Protein 6EDH (pdb70)

Structure (mmCIF, N/CA/C/O backbone):
data_6EDH
#
_entry.id   6EDH
#
_cell.length_a   118.410
_cell.length_b   54.199
_cell.length_c   87.385
_cell.angle_alpha   90.000
_cell.angle_beta   90.000
_cell.angle_gamma   90.000
#
_symmetry.space_group_name_H-M   'P 21 21 2'
#
loop_
_entity.id
_entity.type
_entity.pdbx_description
1 polymer 'Alpha-ketoglutarate-dependent taurine dioxygenase'
2 non-polymer 'ACETATE ION'
3 non-polymer oxovanadium(2+)
4 non-polymer 'SUCCINIC ACID'
5 non-polymer '2-AMINOETHANESULFONIC ACID'
6 non-polymer 'PENTAETHYLENE GLYCOL'
7 non-polymer DI(HYDROXYETHYL)ETHER
8 non-polymer 'TETRAETHYLENE GLYCOL'
9 water water
#
loop_
_atom_site.group_PDB
_atom_site.id
_atom_site.type_symbol
_atom_site.label_atom_id
_atom_site.label_alt_id
_atom_site.label_comp_id
_atom_site.label_asym_id
_atom_site.label_entity_id
_atom_site.label_seq_id
_atom_site.pdbx_PDB_ins_code
_atom_site.Cartn_x
_atom_site.Cartn_y
_atom_site.Cartn_z
_atom_site.occupancy
_atom_site.B_iso_or_equiv
_atom_site.auth_seq_id
_atom_site.auth_comp_id
_atom_site.auth_asym_id
_atom_site.auth_atom_id
_atom_site.pdbx_PDB_model_num
ATOM 1 N N . GLU A 1 3 ? -9.57200 21.19100 8.95900 1.000 63.90343 3 GLU A N 1
ATOM 2 C CA . GLU A 1 3 ? -8.51100 20.19200 8.93900 1.000 54.81670 3 GLU A CA 1
ATOM 3 C C . GLU A 1 3 ? -7.85000 20.13400 7.56700 1.000 60.86379 3 GLU A C 1
ATOM 4 O O . GLU A 1 3 ? -8.53000 20.05200 6.54400 1.000 61.46810 3 GLU A O 1
ATOM 6 N N . ARG A 1 4 ? -6.52100 20.18000 7.55200 1.000 60.46900 4 ARG A N 1
ATOM 7 C CA . ARG A 1 4 ? -5.77300 20.06100 6.31000 1.000 53.71063 4 ARG A CA 1
ATOM 8 C C . ARG A 1 4 ? -5.76000 18.60500 5.86200 1.000 55.86266 4 ARG A C 1
ATOM 9 O O . ARG A 1 4 ? -5.52300 17.69900 6.66600 1.000 51.55525 4 ARG A O 1
ATOM 11 N N . LEU A 1 5 ? -6.03100 18.38300 4.58000 1.000 47.00428 5 LEU A N 1
ATOM 12 C CA . LEU A 1 5 ? -6.00200 17.04000 4.02700 1.000 42.25241 5 LEU A CA 1
ATOM 13 C C . LEU A 1 5 ? -4.57000 16.58500 3.78900 1.000 37.20178 5 LEU A C 1
ATOM 14 O O . LEU A 1 5 ? -3.69800 17.38000 3.43000 1.000 44.27983 5 LEU A O 1
ATOM 19 N N . SER A 1 6 ? -4.33500 15.29500 4.00400 1.000 34.23688 6 SER A N 1
ATOM 20 C CA . SER A 1 6 ? -3.07900 14.65700 3.63600 1.000 34.37510 6 SER A CA 1
ATOM 21 C C . SER A 1 6 ? -3.19200 14.16800 2.19700 1.000 39.72929 6 SER A C 1
ATOM 22 O O . SER A 1 6 ? -4.02700 13.30800 1.89700 1.000 35.98498 6 SER A O 1
ATOM 25 N N . ILE A 1 7 ? -2.36600 14.71800 1.31300 1.000 37.44320 7 ILE A N 1
ATOM 26 C CA . ILE A 1 7 ? -2.41800 14.41400 -0.11400 1.000 36.36869 7 ILE A CA 1
ATOM 27 C C . ILE A 1 7 ? -1.05300 13.88600 -0.52600 1.000 36.89723 7 ILE A C 1
ATOM 28 O O . ILE A 1 7 ? -0.05200 14.60800 -0.44300 1.000 38.13388 7 ILE A O 1
ATOM 33 N N . THR A 1 8 ? -1.01500 12.62900 -0.96400 1.000 31.93952 8 THR A N 1
ATOM 34 C CA . THR A 1 8 ? 0.22100 11.99600 -1.41100 1.000 31.55057 8 THR A CA 1
ATOM 35 C C . THR A 1 8 ? 0.14900 11.74700 -2.91200 1.000 31.09708 8 THR A C 1
ATOM 36 O O . THR A 1 8 ? -0.61400 10.87100 -3.35200 1.000 29.55531 8 THR A O 1
ATOM 40 N N . PRO A 1 9 ? 0.89600 12.48100 -3.73400 1.000 32.63244 9 PRO A N 1
ATOM 41 C CA . PRO A 1 9 ? 0.92900 12.16800 -5.16600 1.000 26.49815 9 PRO A CA 1
ATOM 42 C C . PRO A 1 9 ? 1.44000 10.75500 -5.40400 1.000 31.35321 9 PRO A C 1
ATOM 43 O O . PRO A 1 9 ? 2.32400 10.26800 -4.69700 1.000 29.46695 9 PRO A O 1
ATOM 47 N N . LEU A 1 10 ? 0.87300 10.09400 -6.41300 1.000 24.64522 10 LEU A N 1
ATOM 48 C CA . LEU A 1 10 ? 1.29500 8.74800 -6.78600 1.000 24.72714 10 LEU A CA 1
ATOM 49 C C . LEU A 1 10 ? 2.23500 8.75000 -7.98500 1.000 27.31291 10 LEU A C 1
ATOM 50 O O . LEU A 1 10 ? 2.70600 7.68300 -8.39500 1.000 27.92473 10 LEU A O 1
ATOM 55 N N . GLY A 1 11 ? 2.51500 9.92200 -8.54400 1.000 27.87292 11 GLY A N 1
ATOM 56 C CA . GLY A 1 11 ? 3.45500 10.08800 -9.62300 1.000 26.34830 11 GLY A CA 1
ATOM 57 C C . GLY A 1 11 ? 3.55600 11.55900 -9.96700 1.000 28.08619 11 GLY A C 1
ATOM 58 O O . GLY A 1 11 ? 2.80200 12.38500 -9.44500 1.000 27.63893 11 GLY A O 1
ATOM 59 N N . PRO A 1 12 ? 4.48200 11.92000 -10.85900 1.000 26.77906 12 PRO A N 1
ATOM 60 C CA . PRO A 1 12 ? 4.66900 13.34200 -11.18100 1.000 24.54268 12 PRO A CA 1
ATOM 61 C C . PRO A 1 12 ? 3.59100 13.94200 -12.06400 1.000 28.28354 12 PRO A C 1
ATOM 62 O O . PRO A 1 12 ? 3.49300 15.17600 -12.12400 1.000 29.50424 12 PRO A O 1
ATOM 66 N N . TYR A 1 13 ? 2.78300 13.13200 -12.74700 1.000 26.12079 13 TYR A N 1
ATOM 67 C CA . TYR A 1 13 ? 1.82000 13.64900 -13.70900 1.000 24.87269 13 TYR A CA 1
ATOM 68 C C . TYR A 1 13 ? 0.36800 13.37000 -13.35600 1.000 25.42958 13 TYR A C 1
ATOM 69 O O . TYR A 1 13 ? -0.49400 14.17300 -13.71800 1.000 31.47709 13 TYR A O 1
ATOM 78 N N . ILE A 1 14 ? 0.06100 12.26800 -12.67700 1.000 24.20937 14 ILE A N 1
ATOM 79 C CA . ILE A 1 14 ? -1.33700 11.91000 -12.44700 1.000 22.32481 14 ILE A CA 1
ATOM 80 C C . ILE A 1 14 ? -1.43500 11.03800 -11.20400 1.000 26.16538 14 ILE A C 1
ATOM 81 O O . ILE A 1 14 ? -0.59000 10.17200 -10.96100 1.000 24.29875 14 ILE A O 1
ATOM 86 N N . GLY A 1 15 ? -2.48200 11.27900 -10.41600 1.000 25.11800 15 GLY A N 1
ATOM 87 C CA . GLY A 1 15 ? -2.83600 10.40200 -9.31700 1.000 24.94993 15 GLY A CA 1
ATOM 88 C C . GLY A 1 15 ? -2.39700 10.88100 -7.95000 1.000 28.98684 15 GLY A C 1
ATOM 89 O O . GLY A 1 15 ? -1.27700 11.37000 -7.78000 1.000 26.58924 15 GLY A O 1
ATOM 90 N N . ALA A 1 16 ? -3.27900 10.74200 -6.96400 1.000 25.66666 16 ALA A N 1
ATOM 91 C CA . ALA A 1 16 ? -2.94100 11.06100 -5.58500 1.000 25.59637 16 ALA A CA 1
ATOM 92 C C . ALA A 1 16 ? -3.84100 10.26400 -4.65600 1.000 30.92868 16 ALA A C 1
ATOM 93 O O . ALA A 1 16 ? -4.98800 9.95300 -4.99100 1.000 26.15685 16 ALA A O 1
ATOM 95 N N . GLN A 1 17 ? -3.30100 9.92300 -3.49200 1.000 27.24725 17 GLN A N 1
ATOM 96 C CA . GLN A 1 17 ? -4.05400 9.27800 -2.43000 1.000 29.18148 17 GLN A CA 1
ATOM 97 C C . GLN A 1 17 ? -4.28000 10.29000 -1.31600 1.000 32.58785 17 GLN A C 1
ATOM 98 O O . GLN A 1 17 ? -3.35800 11.02000 -0.93900 1.000 28.29941 17 GLN A O 1
ATOM 104 N N . ILE A 1 18 ? -5.50800 10.34600 -0.80800 1.000 28.85317 18 ILE A N 1
ATOM 105 C CA . ILE A 1 18 ? -5.92300 11.38400 0.12800 1.000 33.87611 18 ILE A CA 1
ATOM 106 C C . ILE A 1 18 ? -6.46200 10.73200 1.39300 1.000 34.22344 18 ILE A C 1
ATOM 107 O O . ILE A 1 18 ? -7.17500 9.72500 1.33200 1.000 36.37784 18 ILE A O 1
ATOM 112 N N . SER A 1 19 ? -6.11900 11.31300 2.54000 1.000 35.51079 19 SER A N 1
ATOM 113 C CA . SER A 1 19 ? -6.70200 10.92100 3.81200 1.000 36.24674 19 SER A CA 1
ATOM 114 C C . SER A 1 19 ? -7.01800 12.17600 4.61000 1.000 39.11931 19 SER A C 1
ATOM 115 O O . SER A 1 19 ? -6.61700 13.28800 4.25300 1.000 36.78800 19 SER A O 1
ATOM 118 N N . GLY A 1 20 ? -7.75500 11.99000 5.70100 1.000 43.65676 20 GLY A N 1
ATOM 119 C CA . GLY A 1 20 ? -8.11800 13.08900 6.56700 1.000 46.13215 20 GLY A CA 1
ATOM 120 C C . GLY A 1 20 ? -9.45200 13.72800 6.26400 1.000 50.61961 20 GLY A C 1
ATOM 121 O O . GLY A 1 20 ? -9.76200 14.77800 6.84000 1.000 54.49471 20 GLY A O 1
ATOM 122 N N . ALA A 1 21 ? -10.24800 13.13800 5.37400 1.000 49.99439 21 ALA A N 1
ATOM 123 C CA . ALA A 1 21 ? -11.58300 13.62900 5.05900 1.000 46.68266 21 ALA A CA 1
ATOM 124 C C . ALA A 1 21 ? -12.56600 12.48300 5.22600 1.000 48.36009 21 ALA A C 1
ATOM 125 O O . ALA A 1 21 ? -12.41300 11.43600 4.58900 1.000 46.54362 21 ALA A O 1
ATOM 127 N N . ASP A 1 22 ? -13.56500 12.67700 6.08400 1.000 49.09889 22 ASP A N 1
ATOM 128 C CA . ASP A 1 22 ? -14.62900 11.69700 6.27200 1.000 49.78682 22 ASP A CA 1
ATOM 129 C C . ASP A 1 22 ? -15.70500 11.96100 5.22600 1.000 48.59675 22 ASP A C 1
ATOM 130 O O . ASP A 1 22 ? -16.41400 12.97000 5.29500 1.000 46.76432 22 ASP A O 1
ATOM 135 N N . LEU A 1 23 ? -15.82600 11.05600 4.25800 1.000 45.19470 23 LEU A N 1
ATOM 136 C CA . LEU A 1 23 ? -16.74200 11.26200 3.14500 1.000 44.96154 23 LEU A CA 1
ATOM 137 C C . LEU A 1 23 ? -18.17000 10.84000 3.45700 1.000 46.66468 23 LEU A C 1
ATOM 138 O O . LEU A 1 23 ? -19.07100 11.14600 2.66700 1.000 43.85833 23 LEU A O 1
ATOM 143 N N . THR A 1 24 ? -18.40300 10.15700 4.57800 1.000 44.36032 24 THR A N 1
ATOM 144 C CA . THR A 1 24 ? -19.76700 9.83100 4.97900 1.000 52.10092 24 THR A CA 1
ATOM 145 C C . THR A 1 24 ? -20.48300 11.05200 5.54000 1.000 56.06576 24 THR A C 1
ATOM 146 O O . THR A 1 24 ? -21.68700 11.22600 5.32100 1.000 60.25729 24 THR A O 1
ATOM 150 N N . ARG A 1 25 ? -19.76500 11.89500 6.26600 1.000 54.25672 25 ARG A N 1
ATOM 151 C CA . ARG A 1 25 ? -20.32200 13.08900 6.87200 1.000 57.27876 25 ARG A CA 1
ATOM 152 C C . ARG A 1 25 ? -19.96900 14.31600 6.04600 1.000 56.63735 25 ARG A C 1
ATOM 153 O O . ARG A 1 25 ? -19.05900 14.27700 5.21200 1.000 54.17405 25 ARG A O 1
ATOM 156 N N . PRO A 1 26 ? -20.67100 15.43100 6.24800 1.000 57.56193 26 PRO A N 1
ATOM 157 C CA . PRO A 1 26 ? -20.39700 16.62200 5.43600 1.000 52.39585 26 PRO A CA 1
ATOM 158 C C . PRO A 1 26 ? -18.97000 17.11500 5.61800 1.000 56.17348 26 PRO A C 1
ATOM 159 O O . PRO A 1 26 ? -18.37600 17.00100 6.69300 1.000 48.15787 26 PRO A O 1
ATOM 163 N N . LEU A 1 27 ? -18.41900 17.66200 4.53900 1.000 51.76073 27 LEU A N 1
ATOM 164 C CA . LEU A 1 27 ? -17.08300 18.23700 4.54000 1.000 49.18518 27 LEU A CA 1
ATOM 165 C C . LEU A 1 27 ? -17.16300 19.73700 4.78300 1.000 47.33884 27 LEU A C 1
ATOM 166 O O . LEU A 1 27 ? -18.09800 20.40600 4.33600 1.000 49.47892 27 LEU A O 1
ATOM 171 N N . SER A 1 28 ? -16.17300 20.26200 5.49500 1.000 50.91833 28 SER A N 1
ATOM 172 C CA . SER A 1 28 ? -16.05800 21.70400 5.61800 1.000 50.56178 28 SER A CA 1
ATOM 173 C C . SER A 1 28 ? -15.67000 22.30400 4.26900 1.000 59.86469 28 SER A C 1
ATOM 174 O O . SER A 1 28 ? -15.17300 21.61600 3.37300 1.000 55.29406 28 SER A O 1
ATOM 177 N N . ASP A 1 29 ? -15.91600 23.60700 4.12400 1.000 58.41637 29 ASP A N 1
ATOM 178 C CA . ASP A 1 29 ? -15.58200 24.27400 2.87000 1.000 57.98439 29 ASP A CA 1
ATOM 179 C C . ASP A 1 29 ? -14.08600 24.21100 2.59200 1.000 60.68086 29 ASP A C 1
ATOM 180 O O . ASP A 1 29 ? -13.66900 23.96700 1.45300 1.000 58.66768 29 ASP A O 1
ATOM 185 N N . ASN A 1 30 ? -13.26100 24.42900 3.61700 1.000 56.11566 30 ASN A N 1
ATOM 186 C CA . ASN A 1 30 ? -11.81700 24.33900 3.43100 1.000 57.33410 30 ASN A CA 1
ATOM 187 C C . ASN A 1 30 ? -11.41600 22.94400 2.97200 1.000 58.39697 30 ASN A C 1
ATOM 188 O O . ASN A 1 30 ? -10.64700 22.78800 2.01600 1.000 56.23732 30 ASN A O 1
ATOM 193 N N . GLN A 1 31 ? -11.92900 21.91200 3.64400 1.000 48.44864 31 GLN A N 1
ATOM 194 C CA . GLN A 1 31 ? -11.66500 20.54400 3.21600 1.000 52.05310 31 GLN A CA 1
ATOM 195 C C . GLN A 1 31 ? -12.05600 20.33800 1.75900 1.000 52.75611 31 GLN A C 1
ATOM 196 O O . GLN A 1 31 ? -11.27500 19.80600 0.96200 1.000 46.95018 31 GLN A O 1
ATOM 202 N N . PHE A 1 32 ? -13.27100 20.74900 1.38900 1.000 47.30202 32 PHE A N 1
ATOM 203 C CA . PHE A 1 32 ? -13.73900 20.47400 0.03600 1.000 48.19295 32 PHE A CA 1
ATOM 204 C C . PHE A 1 32 ? -12.93400 21.24800 -0.99900 1.000 49.75120 32 PHE A C 1
ATOM 205 O O . PHE A 1 32 ? -12.68800 20.74400 -2.10000 1.000 41.03101 32 PHE A O 1
ATOM 213 N N . GLU A 1 33 ? -12.53600 22.48200 -0.67700 1.000 48.42562 33 GLU A N 1
ATOM 214 C CA . GLU A 1 33 ? -11.66900 23.23000 -1.58000 1.000 48.98567 33 GLU A CA 1
ATOM 215 C C . GLU A 1 33 ? -10.37600 22.46800 -1.84000 1.000 42.98506 33 GLU A C 1
ATOM 216 O O . GLU A 1 33 ? -9.88800 22.42300 -2.97600 1.000 45.28167 33 GLU A O 1
ATOM 218 N N . GLN A 1 34 ? -9.81000 21.85900 -0.79600 1.000 43.94547 34 GLN A N 1
ATOM 219 C CA . GLN A 1 34 ? -8.60800 21.04900 -0.96300 1.000 50.33160 34 GLN A CA 1
ATOM 220 C C . GLN A 1 34 ? -8.88400 19.84400 -1.85100 1.000 43.72226 34 GLN A C 1
ATOM 221 O O . GLN A 1 34 ? -8.11800 19.54900 -2.77400 1.000 39.83030 34 GLN A O 1
ATOM 227 N N . LEU A 1 35 ? -9.97200 19.12400 -1.56800 1.000 37.19649 35 LEU A N 1
ATOM 228 C CA . LEU A 1 35 ? -10.31000 17.94100 -2.35100 1.000 37.60657 35 LEU A CA 1
ATOM 229 C C . LEU A 1 35 ? -10.54800 18.31100 -3.80800 1.000 39.37981 35 LEU A C 1
ATOM 230 O O . LEU A 1 35 ? -10.04000 17.65100 -4.72300 1.000 36.03459 35 LEU A O 1
ATOM 235 N N . TYR A 1 36 ? -11.31900 19.37400 -4.03700 1.000 35.84064 36 TYR A N 1
ATOM 236 C CA . TYR A 1 36 ? -11.58900 19.83400 -5.39400 1.000 36.53921 36 TYR A CA 1
ATOM 237 C C . TYR A 1 36 ? -10.29600 20.13100 -6.14000 1.000 39.08573 36 TYR A C 1
ATOM 238 O O . TYR A 1 36 ? -10.05600 19.60200 -7.23200 1.000 36.47008 36 TYR A O 1
ATOM 247 N N . HIS A 1 37 ? -9.44400 20.97800 -5.56300 1.000 36.21885 37 HIS A N 1
ATOM 248 C CA . HIS A 1 37 ? -8.22000 21.36300 -6.25000 1.000 32.64275 37 HIS A CA 1
ATOM 249 C C . HIS A 1 37 ? -7.28400 20.17500 -6.43600 1.000 34.14180 37 HIS A C 1
ATOM 250 O O . HIS A 1 37 ? -6.50600 20.14700 -7.39500 1.000 37.29487 37 HIS A O 1
ATOM 257 N N . ALA A 1 38 ? -7.35900 19.17700 -5.55300 1.000 29.62067 38 ALA A N 1
ATOM 258 C CA . ALA A 1 38 ? -6.53300 17.98400 -5.72100 1.000 34.10298 38 ALA A CA 1
ATOM 259 C C . ALA A 1 38 ? -7.00100 17.15000 -6.90900 1.000 31.95255 38 ALA A C 1
ATOM 260 O O . ALA A 1 38 ? -6.17600 16.59500 -7.64500 1.000 29.20808 38 ALA A O 1
ATOM 262 N N . VAL A 1 39 ? -8.31700 17.03700 -7.10700 1.000 29.36461 39 VAL A N 1
ATOM 263 C CA . VAL A 1 39 ? -8.82700 16.37100 -8.30400 1.000 28.63727 39 VAL A CA 1
ATOM 264 C C . VAL A 1 39 ? -8.39400 17.13200 -9.54600 1.000 29.91458 39 VAL A C 1
ATOM 265 O O . VAL A 1 39 ? -7.98200 16.53700 -10.55000 1.000 28.96624 39 VAL A O 1
ATOM 269 N N . LEU A 1 40 ? -8.50100 18.46000 -9.50300 1.000 28.03775 40 LEU A N 1
ATOM 270 C CA . LEU A 1 40 ? -8.10800 19.28400 -10.63900 1.000 32.53474 40 LEU A CA 1
ATOM 271 C C . LEU A 1 40 ? -6.64000 19.07200 -10.97800 1.000 30.61886 40 LEU A C 1
ATOM 272 O O . LEU A 1 40 ? -6.27400 18.90000 -12.14800 1.000 31.40394 40 LEU A O 1
ATOM 277 N N . ARG A 1 41 ? -5.78500 19.07600 -9.95800 1.000 28.75350 41 ARG A N 1
ATOM 278 C CA . ARG A 1 41 ? -4.34500 18.99500 -10.16500 1.000 29.71367 41 ARG A CA 1
ATOM 279 C C . ARG A 1 41 ? -3.91200 17.58200 -10.53700 1.000 27.50237 41 ARG A C 1
ATOM 280 O O . ARG A 1 41 ? -3.17800 17.38800 -11.51300 1.000 30.95582 41 ARG A O 1
ATOM 288 N N . HIS A 1 42 ? -4.37400 16.58200 -9.78500 1.000 24.91717 42 HIS A N 1
ATOM 289 C CA . HIS A 1 42 ? -3.89900 15.21300 -9.94500 1.000 25.55516 42 HIS A CA 1
ATOM 290 C C . HIS A 1 42 ? -4.81000 14.35700 -10.82000 1.000 24.73484 42 HIS A C 1
ATOM 291 O O . HIS A 1 42 ? -4.43800 13.21900 -11.13600 1.000 23.50525 42 HIS A O 1
ATOM 298 N N . GLN A 1 43 ? -5.98300 14.87600 -11.20500 1.000 24.69037 43 GLN A N 1
ATOM 299 C CA . GLN A 1 43 ? -6.86800 14.30900 -12.22500 1.000 25.79333 43 GLN A CA 1
ATOM 300 C C . GLN A 1 43 ? -7.65300 13.09000 -11.75400 1.000 24.73847 43 GLN A C 1
ATOM 301 O O . GLN A 1 43 ? -8.80800 12.91400 -12.15400 1.000 24.26519 43 GLN A O 1
ATOM 307 N N . VAL A 1 44 ? -7.04900 12.23200 -10.93900 1.000 23.01514 44 VAL A N 1
ATOM 308 C CA . VAL A 1 44 ? -7.78200 11.18700 -10.23300 1.000 21.50522 44 VAL A CA 1
ATOM 309 C C . VAL A 1 44 ? -7.19700 11.07100 -8.83600 1.000 24.48088 44 VAL A C 1
ATOM 310 O O . VAL A 1 44 ? -5.97500 11.08500 -8.66000 1.000 25.56396 44 VAL A O 1
ATOM 314 N N . VAL A 1 45 ? -8.07000 10.97300 -7.83900 1.000 25.38371 45 VAL A N 1
ATOM 315 C CA . VAL A 1 45 ? -7.63100 10.82300 -6.46100 1.000 25.00635 45 VAL A CA 1
ATOM 316 C C . VAL A 1 45 ? -8.37100 9.66000 -5.82000 1.000 24.64102 45 VAL A C 1
ATOM 317 O O . VAL A 1 45 ? -9.50300 9.32700 -6.19200 1.000 24.99860 45 VAL A O 1
ATOM 321 N N . PHE A 1 46 ? -7.71500 9.04500 -4.83900 1.000 23.02239 46 PHE A N 1
ATOM 322 C CA . PHE A 1 46 ? -8.20700 7.84000 -4.19500 1.000 22.61991 46 PHE A CA 1
ATOM 323 C C . PHE A 1 46 ? -8.25100 8.05100 -2.69200 1.000 29.63372 46 PHE A C 1
ATOM 324 O O . PHE A 1 46 ? -7.27600 8.52500 -2.10000 1.000 28.37080 46 PHE A O 1
ATOM 332 N N . LEU A 1 47 ? -9.37800 7.69100 -2.08500 1.000 28.69351 47 LEU A N 1
ATOM 333 C CA . LEU A 1 47 ? -9.53900 7.67900 -0.63900 1.000 28.54990 47 LEU A CA 1
ATOM 334 C C . LEU A 1 47 ? -9.97200 6.28400 -0.22000 1.000 30.72386 47 LEU A C 1
ATOM 335 O O . LEU A 1 47 ? -10.78100 5.64800 -0.90200 1.000 34.42003 47 LEU A O 1
ATOM 340 N N . ARG A 1 48 ? -9.42300 5.79700 0.88700 1.000 26.29227 48 ARG A N 1
ATOM 341 C CA . ARG A 1 48 ? -9.66400 4.42600 1.30400 1.000 26.66391 48 ARG A CA 1
ATOM 342 C C . ARG A 1 48 ? -10.47600 4.39600 2.59100 1.000 29.28335 48 ARG A C 1
ATOM 343 O O . ARG A 1 48 ? -10.57600 5.39000 3.31600 1.000 30.49273 48 ARG A O 1
ATOM 351 N N . ASP A 1 49 ? -11.06200 3.23000 2.85200 1.000 28.55088 49 ASP A N 1
ATOM 352 C CA . ASP A 1 49 ? -11.80600 2.98400 4.08600 1.000 32.48626 49 ASP A CA 1
ATOM 353 C C . ASP A 1 49 ? -12.96100 3.97100 4.23800 1.000 35.82711 49 ASP A C 1
ATOM 354 O O . ASP A 1 49 ? -13.20900 4.50400 5.32200 1.000 34.83440 49 ASP A O 1
ATOM 359 N N . GLN A 1 50 ? -13.67600 4.21300 3.14500 1.000 33.95124 50 GLN A N 1
ATOM 360 C CA . GLN A 1 50 ? -14.79000 5.15900 3.11900 1.000 32.36885 50 GLN A CA 1
ATOM 361 C C . GLN A 1 50 ? -16.06500 4.34800 2.90300 1.000 41.14794 50 GLN A C 1
ATOM 362 O O . GLN A 1 50 ? -16.47100 4.08000 1.77000 1.000 34.81175 50 GLN A O 1
ATOM 368 N N . ALA A 1 51 ? -16.69000 3.95100 4.01000 1.000 40.15931 51 ALA A N 1
ATOM 369 C CA . ALA A 1 51 ? -17.89300 3.12300 3.98300 1.000 39.10329 51 ALA A CA 1
ATOM 370 C C . ALA A 1 51 ? -19.09700 4.02900 3.75500 1.000 46.75481 51 ALA A C 1
ATOM 371 O O . ALA A 1 51 ? -19.87200 4.34100 4.66200 1.000 50.39734 51 ALA A O 1
ATOM 373 N N . ILE A 1 52 ? -19.26200 4.43700 2.51400 1.000 40.91142 52 ILE A N 1
ATOM 374 C CA . ILE A 1 52 ? -20.23600 5.45700 2.15300 1.000 38.36285 52 ILE A CA 1
ATOM 375 C C . ILE A 1 52 ? -21.54000 4.79300 1.72800 1.000 38.74107 52 ILE A C 1
ATOM 376 O O . ILE A 1 52 ? -21.53800 3.76400 1.04400 1.000 39.82596 52 ILE A O 1
ATOM 381 N N . THR A 1 53 ? -22.66000 5.37900 2.14500 1.000 36.85032 53 THR A N 1
ATOM 382 C CA . THR A 1 53 ? -23.95800 4.97500 1.62900 1.000 35.53362 53 THR A CA 1
ATOM 383 C C . THR A 1 53 ? -24.22000 5.66500 0.29400 1.000 34.85306 53 THR A C 1
ATOM 384 O O . THR A 1 53 ? -23.64400 6.71600 0.00600 1.000 35.71593 53 THR A O 1
ATOM 388 N N . PRO A 1 54 ? -25.09400 5.09900 -0.54100 1.000 36.48316 54 PRO A N 1
ATOM 389 C CA . PRO A 1 54 ? -25.46500 5.79700 -1.78300 1.000 34.70903 54 PRO A CA 1
ATOM 390 C C . PRO A 1 54 ? -25.95100 7.21800 -1.55400 1.000 40.00234 54 PRO A C 1
ATOM 391 O O . PRO A 1 54 ? -25.70100 8.10000 -2.38800 1.000 36.62654 54 PRO A O 1
ATOM 395 N N . GLN A 1 55 ? -26.63400 7.46900 -0.43500 1.000 43.24943 55 GLN A N 1
ATOM 396 C CA . GLN A 1 55 ? -27.09100 8.82000 -0.12700 1.000 39.40470 55 GLN A CA 1
ATOM 397 C C . GLN A 1 55 ? -25.91200 9.74300 0.14100 1.000 35.99753 55 GLN A C 1
ATOM 398 O O . GLN A 1 55 ? -25.87500 10.87800 -0.35100 1.000 37.84512 55 GLN A O 1
ATOM 404 N N . GLN A 1 56 ? -24.94100 9.27300 0.92500 1.000 37.51758 56 GLN A N 1
ATOM 405 C CA . GLN A 1 56 ? -23.75400 10.07100 1.20700 1.000 37.74663 56 GLN A CA 1
ATOM 406 C C . GLN A 1 56 ? -22.89800 10.25800 -0.03900 1.000 36.59743 56 GLN A C 1
ATOM 407 O O . GLN A 1 56 ? -22.26900 11.31000 -0.20400 1.000 37.32196 56 GLN A O 1
ATOM 413 N N . GLN A 1 57 ? -22.85600 9.25500 -0.91900 1.000 36.94064 57 GLN A N 1
ATOM 414 C CA . GLN A 1 57 ? -22.09900 9.38600 -2.16100 1.000 35.42729 57 GLN A CA 1
ATOM 415 C C . GLN A 1 57 ? -22.75500 10.39200 -3.09600 1.000 34.93090 57 GLN A C 1
ATOM 416 O O . GLN A 1 57 ? -22.06500 11.16200 -3.77500 1.000 34.42869 57 GLN A O 1
ATOM 422 N N . ARG A 1 58 ? -24.08900 10.39900 -3.15000 1.000 33.95585 58 ARG A N 1
ATOM 423 C CA . ARG A 1 58 ? -24.79000 11.41300 -3.92900 1.000 32.98037 58 ARG A CA 1
ATOM 424 C C . ARG A 1 58 ? -24.48000 12.80700 -3.40400 1.000 33.19826 58 ARG A C 1
ATOM 425 O O . ARG A 1 58 ? -24.17200 13.72000 -4.17800 1.000 38.19843 58 ARG A O 1
ATOM 433 N N . ALA A 1 59 ? -24.56700 12.99300 -2.08400 1.000 37.91893 59 ALA A N 1
ATOM 434 C CA . ALA A 1 59 ? -24.29500 14.30100 -1.50100 1.000 41.13886 59 ALA A CA 1
ATOM 435 C C . ALA A 1 59 ? -22.86900 14.74800 -1.79500 1.000 39.30601 59 ALA A C 1
ATOM 436 O O . ALA A 1 59 ? -22.63600 15.90600 -2.15900 1.000 40.78406 59 ALA A O 1
ATOM 438 N N . LEU A 1 60 ? -21.89900 13.84400 -1.63800 1.000 36.69581 60 LEU A N 1
ATOM 439 C CA . LEU A 1 60 ? -20.51600 14.18000 -1.96400 1.000 38.06197 60 LEU A CA 1
ATOM 440 C C . LEU A 1 60 ? -20.38400 14.58200 -3.42600 1.000 32.44373 60 LEU A C 1
ATOM 441 O O . LEU A 1 60 ? -19.82800 15.64000 -3.74700 1.000 36.60805 60 LEU A O 1
ATOM 446 N N . ALA A 1 61 ? -20.89000 13.74500 -4.33200 1.000 34.70925 61 ALA A N 1
ATOM 447 C CA . ALA A 1 61 ? -20.77000 14.03600 -5.75600 1.000 36.12065 61 ALA A CA 1
ATOM 448 C C . ALA A 1 61 ? -21.45800 15.34400 -6.12500 1.000 35.58578 61 ALA A C 1
ATOM 449 O O . ALA A 1 61 ? -20.99500 16.05300 -7.02500 1.000 36.90541 61 ALA A O 1
ATOM 451 N N . GLN A 1 62 ? -22.55200 15.68800 -5.44300 1.000 37.08621 62 GLN A N 1
ATOM 452 C CA . GLN A 1 62 ? -23.30900 16.87700 -5.81500 1.000 38.35132 62 GLN A CA 1
ATOM 453 C C . GLN A 1 62 ? -22.58700 18.17100 -5.46000 1.000 31.24890 62 GLN A C 1
ATOM 454 O O . GLN A 1 62 ? -22.94900 19.22800 -5.98700 1.000 40.29752 62 GLN A O 1
ATOM 460 N N . ARG A 1 63 ? -21.57800 18.12200 -4.58900 1.000 36.47997 63 ARG A N 1
ATOM 461 C CA . ARG A 1 63 ? -20.76100 19.30600 -4.35100 1.000 41.23125 63 ARG A CA 1
ATOM 462 C C . ARG A 1 63 ? -19.84400 19.61300 -5.53000 1.000 40.95833 63 ARG A C 1
ATOM 463 O O . ARG A 1 63 ? -19.37400 20.74800 -5.65500 1.000 39.42017 63 ARG A O 1
ATOM 471 N N . PHE A 1 64 ? -19.58000 18.62900 -6.39400 1.000 40.46973 64 PHE A N 1
ATOM 472 C CA . PHE A 1 64 ? -18.81500 18.87800 -7.61300 1.000 34.92464 64 PHE A CA 1
ATOM 473 C C . PHE A 1 64 ? -19.70900 19.39000 -8.73500 1.000 34.26735 64 PHE A C 1
ATOM 474 O O . PHE A 1 64 ? -19.28000 20.21400 -9.55200 1.000 38.24635 64 PHE A O 1
ATOM 482 N N . GLY A 1 65 ? -20.93800 18.89800 -8.79800 1.000 35.82032 65 GLY A N 1
ATOM 483 C CA . GLY A 1 65 ? -21.86300 19.28200 -9.84300 1.000 35.00624 65 GLY A CA 1
ATOM 484 C C . GLY A 1 65 ? -23.08200 18.38900 -9.79200 1.000 38.59564 65 GLY A C 1
ATOM 485 O O . GLY A 1 65 ? -23.18200 17.48200 -8.96200 1.000 41.62694 65 GLY A O 1
ATOM 486 N N . GLU A 1 66 ? -24.01300 18.65800 -10.70000 1.000 34.84972 66 GLU A N 1
ATOM 487 C CA . GLU A 1 66 ? -25.21700 17.84700 -10.75900 1.000 39.09725 66 GLU A CA 1
ATOM 488 C C . GLU A 1 66 ? -24.90600 16.49100 -11.38900 1.000 37.94514 66 GLU A C 1
ATOM 489 O O . GLU A 1 66 ? -23.92100 16.32300 -12.11500 1.000 32.86590 66 GLU A O 1
ATOM 495 N N . LEU A 1 67 ? -25.76400 15.51700 -11.09700 1.000 32.29007 67 LEU A N 1
ATOM 496 C CA . LEU A 1 67 ? -25.48100 14.11800 -11.37700 1.000 34.28020 67 LEU A CA 1
ATOM 497 C C . LEU A 1 67 ? -26.38700 13.55300 -12.46200 1.000 39.80803 67 LEU A C 1
ATOM 498 O O . LEU A 1 67 ? -27.55400 13.93200 -12.59400 1.000 40.23865 67 LEU A O 1
ATOM 503 N N . HIS A 1 68 ? -25.82400 12.61800 -13.22100 1.000 34.21229 68 HIS A N 1
ATOM 504 C CA . HIS A 1 68 ? -26.56800 11.89800 -14.24300 1.000 34.49403 68 HIS A CA 1
ATOM 505 C C . HIS A 1 68 ? -27.55300 10.93100 -13.59800 1.000 44.30225 68 HIS A C 1
ATOM 506 O O . HIS A 1 68 ? -27.25000 10.29100 -12.58600 1.000 38.20300 68 HIS A O 1
ATOM 513 N N . ILE A 1 69 ? -28.74700 10.84200 -14.17900 1.000 39.89234 69 ILE A N 1
ATOM 514 C CA . ILE A 1 69 ? -29.72700 9.82100 -13.83000 1.000 38.74702 69 ILE A CA 1
ATOM 515 C C . ILE A 1 69 ? -30.00700 9.00400 -15.08000 1.000 50.37745 69 ILE A C 1
ATOM 516 O O . ILE A 1 69 ? -30.30600 9.56500 -16.14100 1.000 43.90010 69 ILE A O 1
ATOM 521 N N . HIS A 1 70 ? -29.90800 7.69100 -14.95300 1.000 56.00684 70 HIS A N 1
ATOM 522 C CA . HIS A 1 70 ? -30.17200 6.78200 -16.04900 1.000 69.60359 70 HIS A CA 1
ATOM 523 C C . HIS A 1 70 ? -31.46700 6.01800 -15.79700 1.000 70.25602 70 HIS A C 1
ATOM 524 O O . HIS A 1 70 ? -31.77600 5.69800 -14.64500 1.000 74.23231 70 HIS A O 1
ATOM 531 N N . PRO A 1 71 ? -32.25900 5.72700 -16.83600 1.000 79.77006 71 PRO A N 1
ATOM 532 C CA . PRO A 1 71 ? -33.35300 4.76200 -16.66100 1.000 82.99822 71 PRO A CA 1
ATOM 533 C C . PRO A 1 71 ? -32.92100 3.34200 -16.99500 1.000 82.50148 71 PRO A C 1
ATOM 534 O O . PRO A 1 71 ? -33.54800 2.37200 -16.55400 1.000 79.81979 71 PRO A O 1
ATOM 538 N N . VAL A 1 72 ? -31.84000 3.21000 -17.76800 1.000 83.58328 72 VAL A N 1
ATOM 539 C CA . VAL A 1 72 ? -31.45600 1.90700 -18.30400 1.000 89.19078 72 VAL A CA 1
ATOM 540 C C . VAL A 1 72 ? -30.69400 1.07200 -17.27800 1.000 83.54566 72 VAL A C 1
ATOM 541 O O . VAL A 1 72 ? -30.82100 -0.15800 -17.26300 1.000 82.82742 72 VAL A O 1
ATOM 543 N N . TYR A 1 73 ? -29.88800 1.70800 -16.41100 1.000 81.28206 73 TYR A N 1
ATOM 544 C CA . TYR A 1 73 ? -29.08500 0.95500 -15.45900 1.000 71.68248 73 TYR A CA 1
ATOM 545 C C . TYR A 1 73 ? -29.83000 0.78100 -14.13900 1.000 65.98993 73 TYR A C 1
ATOM 546 O O . TYR A 1 73 ? -30.67900 1.60500 -13.78400 1.000 65.85374 73 TYR A O 1
ATOM 555 N N . PRO A 1 74 ? -29.53300 -0.27300 -13.38000 1.000 53.11015 74 PRO A N 1
ATOM 556 C CA . PRO A 1 74 ? -30.03400 -0.33700 -12.00400 1.000 43.36434 74 PRO A CA 1
ATOM 557 C C . PRO A 1 74 ? -29.37600 0.72700 -11.14200 1.000 49.37725 74 PRO A C 1
ATOM 558 O O . PRO A 1 74 ? -28.21300 1.08700 -11.33800 1.000 47.16126 74 PRO A O 1
ATOM 562 N N . HIS A 1 75 ? -30.14500 1.24500 -10.19100 1.000 43.82595 75 HIS A N 1
ATOM 563 C CA . HIS A 1 75 ? -29.66000 2.24600 -9.25500 1.000 43.64821 75 HIS A CA 1
ATOM 564 C C . HIS A 1 75 ? -29.78700 1.71900 -7.83200 1.000 43.04649 75 HIS A C 1
ATOM 565 O O . HIS A 1 75 ? -30.46700 0.72400 -7.56700 1.000 48.03751 75 HIS A O 1
ATOM 572 N N . ALA A 1 76 ? -29.10600 2.39600 -6.91200 1.000 39.40508 76 ALA A N 1
ATOM 573 C CA . ALA A 1 76 ? -29.15300 2.00600 -5.51200 1.000 41.19481 76 ALA A CA 1
ATOM 574 C C . ALA A 1 76 ? -30.56400 2.17300 -4.96400 1.000 49.02861 76 ALA A C 1
ATOM 575 O O . ALA A 1 76 ? -31.34800 2.99700 -5.44200 1.000 46.51374 76 ALA A O 1
ATOM 577 N N . GLU A 1 77 ? -30.88600 1.37300 -3.94900 1.000 48.02059 77 GLU A N 1
ATOM 578 C CA . GLU A 1 77 ? -32.20500 1.42700 -3.33000 1.000 57.42936 77 GLU A CA 1
ATOM 579 C C . GLU A 1 77 ? -32.49900 2.83200 -2.82000 1.000 44.63093 77 GLU A C 1
ATOM 580 O O . GLU A 1 77 ? -31.85800 3.30300 -1.87600 1.000 45.31566 77 GLU A O 1
ATOM 582 N N . GLY A 1 78 ? -33.45900 3.51100 -3.44400 1.000 48.55233 78 GLY A N 1
ATOM 583 C CA . GLY A 1 78 ? -33.87200 4.82500 -2.99700 1.000 46.63334 78 GLY A CA 1
ATOM 584 C C . GLY A 1 78 ? -33.01700 5.97800 -3.47100 1.000 45.58641 78 GLY A C 1
ATOM 585 O O . GLY A 1 78 ? -33.24700 7.11200 -3.03400 1.000 42.93780 78 GLY A O 1
ATOM 586 N N . VAL A 1 79 ? -32.04000 5.73500 -4.34700 1.000 43.53809 79 VAL A N 1
ATOM 587 C CA . VAL A 1 79 ? -31.14600 6.79000 -4.81800 1.000 45.21524 79 VAL A CA 1
ATOM 588 C C . VAL A 1 79 ? -30.90800 6.62100 -6.31200 1.000 44.62228 79 VAL A C 1
ATOM 589 O O . VAL A 1 79 ? -30.08700 5.79900 -6.73300 1.000 33.39466 79 VAL A O 1
ATOM 593 N N . ASP A 1 80 ? -31.60900 7.41800 -7.12200 1.000 44.86525 80 ASP A N 1
ATOM 594 C CA . ASP A 1 80 ? -31.54600 7.25400 -8.57100 1.000 42.49839 80 ASP A CA 1
ATOM 595 C C . ASP A 1 80 ? -30.20200 7.69000 -9.14200 1.000 35.17048 80 ASP A C 1
ATOM 596 O O . ASP A 1 80 ? -29.78700 7.18300 -10.19000 1.000 36.67075 80 ASP A O 1
ATOM 601 N N . GLU A 1 81 ? -29.51200 8.62300 -8.48300 1.000 38.22466 81 GLU A N 1
ATOM 602 C CA . GLU A 1 81 ? -28.26700 9.16800 -9.01300 1.000 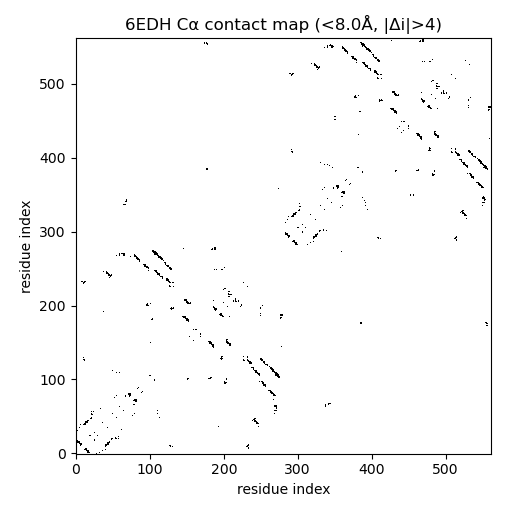37.43712 81 GLU A CA 1
ATOM 603 C C . GLU A 1 81 ? -27.06900 8.24000 -8.84000 1.000 42.67684 81 GLU A C 1
ATOM 604 O O . GLU A 1 81 ? -25.98500 8.56400 -9.34000 1.000 35.20911 81 GLU A O 1
ATOM 610 N N . ILE A 1 82 ? -27.22000 7.11000 -8.15500 1.000 38.04661 82 ILE A N 1
ATOM 611 C CA . ILE A 1 82 ? -26.11600 6.18100 -7.92600 1.000 35.69744 82 ILE A CA 1
ATOM 612 C C . ILE A 1 82 ? -26.38200 4.93000 -8.75200 1.000 35.69505 82 ILE A C 1
ATOM 613 O O . ILE A 1 82 ? -27.33000 4.18100 -8.48500 1.000 38.19657 82 ILE A O 1
ATOM 618 N N . ILE A 1 83 ? -25.53500 4.70100 -9.74400 1.000 32.29972 83 ILE A N 1
ATOM 619 C CA . ILE A 1 83 ? -25.65300 3.56100 -10.64300 1.000 31.98961 83 ILE A CA 1
ATOM 620 C C . ILE A 1 83 ? -24.93700 2.36800 -10.02700 1.000 38.11226 83 ILE A C 1
ATOM 621 O O . ILE A 1 83 ? -23.81900 2.49200 -9.51200 1.000 32.14795 83 ILE A O 1
ATOM 626 N N . VAL A 1 84 ? -25.57800 1.20500 -10.08400 1.000 39.73279 84 VAL A N 1
ATOM 627 C CA . VAL A 1 84 ? -25.01700 -0.03200 -9.55300 1.000 35.14787 84 VAL A CA 1
ATOM 628 C C . VAL A 1 84 ? -24.44800 -0.83000 -10.71500 1.000 42.99219 84 VAL A C 1
ATOM 629 O O . VAL A 1 84 ? -25.18600 -1.25600 -11.61100 1.000 38.62055 84 VAL A O 1
ATOM 633 N N . LEU A 1 85 ? -23.13300 -1.03500 -10.69700 1.000 35.37904 85 LEU A N 1
ATOM 634 C CA . LEU A 1 85 ? -22.43000 -1.77800 -11.73800 1.000 34.63998 85 LEU A CA 1
ATOM 635 C C . LEU A 1 85 ? -22.08800 -3.14700 -11.16400 1.000 40.19477 85 LEU A C 1
ATOM 636 O O . LEU A 1 85 ? -21.10700 -3.30300 -10.43300 1.000 38.78202 85 LEU A O 1
ATOM 641 N N . ASP A 1 86 ? -22.91200 -4.13500 -11.50200 1.000 39.21798 86 ASP A N 1
ATOM 642 C CA . ASP A 1 86 ? -22.87700 -5.46900 -10.90700 1.000 41.96817 86 ASP A CA 1
ATOM 643 C C . ASP A 1 86 ? -22.50200 -6.44800 -12.01600 1.000 42.88100 86 ASP A C 1
ATOM 644 O O . ASP A 1 86 ? -23.35800 -6.84100 -12.81500 1.000 47.18575 86 ASP A O 1
ATOM 649 N N . THR A 1 87 ? -21.22900 -6.83400 -12.07900 1.000 39.84946 87 THR A N 1
ATOM 650 C CA . THR A 1 87 ? -20.72400 -7.63600 -13.18400 1.000 41.57028 87 THR A CA 1
ATOM 651 C C . THR A 1 87 ? -20.40200 -9.05500 -12.73000 1.000 44.30721 87 THR A C 1
ATOM 652 O O . THR A 1 87 ? -19.96600 -9.28800 -11.59800 1.000 39.02473 87 THR A O 1
ATOM 656 N N . HIS A 1 88 ? -20.62800 -9.99700 -13.64600 1.000 50.57672 88 HIS A N 1
ATOM 657 C CA . HIS A 1 88 ? -20.49100 -11.42800 -13.40200 1.000 52.53679 88 HIS A CA 1
ATOM 658 C C . HIS A 1 88 ? -20.70800 -12.15900 -14.72400 1.000 55.01398 88 HIS A C 1
ATOM 659 O O . HIS A 1 88 ? -20.72800 -11.52100 -15.78200 1.000 50.16059 88 HIS A O 1
ATOM 666 N N . ASN A 1 89 ? -20.87200 -13.48400 -14.69000 1.000 57.44938 89 ASN A N 1
ATOM 667 C CA . ASN A 1 89 ? -21.02400 -14.23800 -15.93400 1.000 58.10319 89 ASN A CA 1
ATOM 668 C C . ASN A 1 89 ? -22.19000 -13.71000 -16.76300 1.000 59.03834 89 ASN A C 1
ATOM 669 O O . ASN A 1 89 ? -22.05500 -13.48600 -17.97100 1.000 60.96792 89 ASN A O 1
ATOM 674 N N . ASP A 1 90 ? -23.34900 -13.51500 -16.13100 1.000 56.98165 90 ASP A N 1
ATOM 675 C CA . ASP A 1 90 ? -24.53300 -13.06600 -16.85400 1.000 59.56331 90 ASP A CA 1
ATOM 676 C C . ASP A 1 90 ? -24.45500 -11.60200 -17.26600 1.000 60.48634 90 ASP A C 1
ATOM 677 O O . ASP A 1 90 ? -25.29400 -11.15500 -18.05500 1.000 55.64724 90 ASP A O 1
ATOM 679 N N . ASN A 1 91 ? -23.47800 -10.85200 -16.76000 1.000 57.80224 91 ASN A N 1
ATOM 680 C CA . ASN A 1 91 ? -23.31500 -9.43400 -17.08600 1.000 53.87519 91 ASN A CA 1
ATOM 681 C C . ASN A 1 91 ? -21.82500 -9.13200 -17.15900 1.000 57.73331 91 ASN A C 1
ATOM 682 O O . ASN A 1 91 ? -21.25700 -8.49000 -16.26800 1.000 48.72737 91 ASN A O 1
ATOM 687 N N . PRO A 1 92 ? -21.15400 -9.59000 -18.21500 1.000 55.30358 92 PRO A N 1
ATOM 688 C CA . PRO A 1 92 ? -19.70100 -9.45900 -18.26200 1.000 55.85302 92 PRO A CA 1
ATOM 689 C C . PRO A 1 92 ? -19.29100 -8.00300 -18.30700 1.000 56.26957 92 PRO A C 1
ATOM 690 O O . PRO A 1 92 ? -20.05800 -7.13600 -18.76600 1.000 53.52511 92 PRO A O 1
ATOM 694 N N . PRO A 1 93 ? -18.08400 -7.68200 -17.84500 1.000 57.27023 93 PRO A N 1
ATOM 695 C CA . PRO A 1 93 ? -17.60400 -6.30100 -17.94900 1.000 52.56171 93 PRO A CA 1
ATOM 696 C C . PRO A 1 93 ? -17.27000 -5.93000 -19.38500 1.000 55.15155 93 PRO A C 1
ATOM 697 O O . PRO A 1 93 ? -16.82100 -6.75900 -20.18100 1.000 58.36298 93 PRO A O 1
ATOM 701 N N . ASP A 1 94 ? -17.49700 -4.65400 -19.70800 1.000 54.30369 94 ASP A N 1
ATOM 702 C CA . ASP A 1 94 ? -17.24600 -4.12800 -21.04400 1.000 53.88641 94 ASP A CA 1
ATOM 703 C C . ASP A 1 94 ? -16.35100 -2.89400 -21.02600 1.000 52.28816 94 ASP A C 1
ATOM 704 O O . ASP A 1 94 ? -16.25800 -2.19700 -22.04300 1.000 52.49929 94 ASP A O 1
ATOM 709 N N . ASN A 1 95 ? -15.68600 -2.60900 -19.90800 1.000 48.69259 95 ASN A N 1
ATOM 710 C CA . ASN A 1 95 ? -14.87900 -1.40500 -19.76100 1.000 39.90803 95 ASN A CA 1
ATOM 711 C C . ASN A 1 95 ? -13.38900 -1.67000 -19.91900 1.000 37.04213 95 ASN A C 1
ATOM 712 O O . ASN A 1 95 ? -12.58200 -0.78000 -19.62700 1.000 32.19217 95 ASN A O 1
ATOM 717 N N . ASP A 1 96 ? -13.00300 -2.86900 -20.36200 1.000 36.76460 96 ASP A N 1
ATOM 718 C CA . ASP A 1 96 ? -11.59500 -3.18400 -20.61200 1.000 33.43253 96 ASP A CA 1
ATOM 719 C C . ASP A 1 96 ? -11.18600 -2.68300 -22.00100 1.000 37.37471 96 ASP A C 1
ATOM 720 O O . ASP A 1 96 ? -10.85800 -3.43800 -22.91700 1.000 33.42236 96 ASP A O 1
ATOM 725 N N . ASN A 1 97 ? -11.22700 -1.36300 -22.13400 1.000 32.41841 97 ASN A N 1
ATOM 726 C CA . ASN A 1 97 ? -10.76600 -0.66100 -23.32100 1.000 31.26821 97 ASN A CA 1
ATOM 727 C C . ASN A 1 97 ? -10.51300 0.77800 -22.90900 1.000 25.21292 97 ASN A C 1
ATOM 728 O O . ASN A 1 97 ? -11.19300 1.30400 -22.02500 1.000 28.68373 97 ASN A O 1
ATOM 733 N N . TRP A 1 98 ? -9.52000 1.40500 -23.53200 1.000 22.30719 98 TRP A N 1
ATOM 734 C CA . TRP A 1 98 ? -9.18100 2.77500 -23.17200 1.000 19.93844 98 TRP A CA 1
ATOM 735 C C . TRP A 1 98 ? -10.27200 3.71100 -23.67000 1.000 22.49051 98 TRP A C 1
ATOM 736 O O . TRP A 1 98 ? -10.53400 3.78400 -24.87500 1.000 23.96940 98 TRP A O 1
ATOM 747 N N . HIS A 1 99 ? -10.91600 4.42300 -22.74700 1.000 20.60407 99 HIS A N 1
ATOM 748 C CA . HIS A 1 99 ? -12.02800 5.28100 -23.12300 1.000 21.49247 99 HIS A CA 1
ATOM 749 C C . HIS A 1 99 ? -12.15200 6.45300 -22.16400 1.000 23.17063 99 HIS A C 1
ATOM 750 O O . HIS A 1 99 ? -11.67100 6.42200 -21.02800 1.000 20.13061 99 HIS A O 1
ATOM 757 N N . THR A 1 100 ? -12.81000 7.49200 -22.66000 1.000 21.94888 100 THR A N 1
ATOM 758 C CA . THR A 1 100 ? -13.33700 8.58700 -21.86100 1.000 20.47202 100 THR A CA 1
ATOM 759 C C . THR A 1 100 ? -14.85000 8.41400 -21.84200 1.000 22.26482 100 THR A C 1
ATOM 760 O O . THR A 1 100 ? -15.44600 8.11300 -22.87700 1.000 23.56646 100 THR A O 1
ATOM 764 N N . ASP A 1 101 ? -15.46300 8.55000 -20.67200 1.000 23.23823 101 ASP A N 1
ATOM 765 C CA . ASP A 1 101 ? -16.85900 8.14600 -20.53800 1.000 22.95979 101 ASP A CA 1
ATOM 766 C C . ASP A 1 101 ? -17.76800 8.99500 -21.42200 1.000 25.57677 101 ASP A C 1
ATOM 767 O O . ASP A 1 101 ? -17.70600 10.22800 -21.40300 1.000 24.11602 101 ASP A O 1
ATOM 772 N N . VAL A 1 102 ? -18.60200 8.31200 -22.20800 1.000 22.96899 102 VAL A N 1
ATOM 773 C CA . VAL A 1 102 ? -19.70500 8.90600 -22.96000 1.000 23.83110 102 VAL A CA 1
ATOM 774 C C . VAL A 1 102 ? -19.26600 10.12200 -23.77000 1.000 28.02520 102 VAL A C 1
ATOM 775 O O . VAL A 1 102 ? -19.91600 11.17000 -23.71300 1.000 26.17956 102 VAL A O 1
ATOM 779 N N . THR A 1 103 ? -18.18900 10.00600 -24.55100 1.000 22.84136 103 THR A N 1
ATOM 780 C CA . THR A 1 103 ? -17.79800 11.15100 -25.37100 1.000 21.06512 103 THR A CA 1
ATOM 781 C C . THR A 1 103 ? -18.59600 11.24800 -26.66100 1.000 24.22387 103 THR A C 1
ATOM 782 O O . THR A 1 103 ? -18.38900 12.19800 -27.42400 1.000 24.14350 103 THR A O 1
ATOM 786 N N . PHE A 1 104 ? -19.51700 10.31500 -26.91300 1.000 23.16539 104 PHE A N 1
ATOM 787 C CA . PHE A 1 104 ? -20.35400 10.37700 -28.10300 1.000 22.49604 104 PHE A CA 1
ATOM 788 C C . PHE A 1 104 ? -21.56100 11.29500 -27.93800 1.000 23.77648 104 PHE A C 1
ATOM 789 O O . PHE A 1 104 ? -22.35800 11.40100 -28.87600 1.000 27.39625 104 PHE A O 1
ATOM 797 N N . ILE A 1 105 ? -21.71900 11.95500 -26.79100 1.000 24.66967 105 ILE A N 1
ATOM 798 C CA . ILE A 1 105 ? -22.75100 12.96900 -26.62300 1.000 22.25738 105 ILE A CA 1
ATOM 799 C C . ILE A 1 105 ? -22.09900 14.34600 -26.65100 1.000 23.21416 105 ILE A C 1
ATOM 800 O O . ILE A 1 105 ? -20.87900 14.50000 -26.51900 1.000 23.12045 105 ILE A O 1
ATOM 805 N N A GLU A 1 106 ? -22.94000 15.36700 -26.83400 0.450 24.44663 106 GLU A N 1
ATOM 806 N N B GLU A 1 106 ? -22.92600 15.37800 -26.83100 0.550 24.39566 106 GLU A N 1
ATOM 807 C CA A GLU A 1 106 ? -22.45800 16.73900 -26.94800 0.450 27.34993 106 GLU A CA 1
ATOM 808 C CA B GLU A 1 106 ? -22.38300 16.72600 -26.96400 0.550 27.30401 106 GLU A CA 1
ATOM 809 C C A GLU A 1 106 ? -21.75200 17.19000 -25.67500 0.450 26.52658 106 GLU A C 1
ATOM 810 C C B GLU A 1 106 ? -21.75900 17.22100 -25.66500 0.550 26.52243 106 GLU A C 1
ATOM 811 O O A GLU A 1 106 ? -20.77000 17.94000 -25.73200 0.450 26.40411 106 GLU A O 1
ATOM 812 O O B GLU A 1 106 ? -20.83500 18.04200 -25.70000 0.550 26.34905 106 GLU A O 1
ATOM 823 N N . THR A 1 107 ? -22.24200 16.74800 -24.51500 1.000 22.58437 107 THR A N 1
ATOM 824 C CA . THR A 1 107 ? -21.75800 17.19700 -23.20900 1.000 25.60540 107 THR A CA 1
ATOM 825 C C . THR A 1 107 ? -21.33700 15.98400 -22.39000 1.000 23.55362 107 THR A C 1
ATOM 826 O O . THR A 1 107 ? -22.08300 15.51900 -21.51800 1.000 25.25917 107 THR A O 1
ATOM 830 N N . PRO A 1 108 ? -20.13800 15.44800 -22.63200 1.000 22.63102 108 PRO A N 1
ATOM 831 C CA . PRO A 1 108 ? -19.71800 14.26100 -21.89400 1.000 21.50393 108 PRO A CA 1
ATOM 832 C C . PRO A 1 108 ? -19.52700 14.58000 -20.41900 1.000 23.37659 108 PRO A C 1
ATOM 833 O O . PRO A 1 108 ? -19.26700 15.73700 -20.05100 1.000 23.97653 108 PRO A O 1
ATOM 837 N N . PRO A 1 109 ? -19.66100 13.58700 -19.54200 1.000 22.71220 109 PRO A N 1
ATOM 838 C CA . PRO A 1 109 ? -19.52600 13.84700 -18.10100 1.000 24.66720 109 PRO A CA 1
ATOM 839 C C . PRO A 1 109 ? -18.22300 14.55600 -17.76500 1.000 25.23036 109 PRO A C 1
ATOM 840 O O . PRO A 1 109 ? -17.17900 14.30500 -18.37400 1.000 23.59862 109 PRO A O 1
ATOM 844 N N . ALA A 1 110 ? -18.29700 15.46100 -16.78700 1.000 24.38983 110 ALA A N 1
ATOM 845 C CA . ALA A 1 110 ? -17.10200 16.12900 -16.28900 1.000 25.68121 110 ALA A CA 1
ATOM 846 C C . ALA A 1 110 ? -16.27500 15.22500 -15.38700 1.000 24.06301 110 ALA A C 1
ATOM 847 O O . ALA A 1 110 ? -15.06200 15.42300 -15.26500 1.000 26.05866 110 ALA A O 1
ATOM 849 N N . GLY A 1 111 ? -16.90000 14.24700 -14.74500 1.000 23.71015 111 GLY A N 1
ATOM 850 C CA . GLY A 1 111 ? -16.16900 13.38200 -13.83900 1.000 25.87117 111 GLY A CA 1
ATOM 851 C C . GLY A 1 111 ? -17.07900 12.34500 -13.22300 1.000 28.43747 111 GLY A C 1
ATOM 852 O O . GLY A 1 111 ? -18.23200 12.18000 -13.62600 1.000 25.30439 111 GLY A O 1
ATOM 853 N N . ALA A 1 112 ? -16.53900 11.64600 -12.22800 1.000 23.25305 112 ALA A N 1
ATOM 854 C CA . ALA A 1 112 ? -17.27100 10.55700 -11.60000 1.000 24.43521 112 ALA A CA 1
ATOM 855 C C . ALA A 1 112 ? -16.70800 10.29800 -10.21200 1.000 28.52737 112 ALA A C 1
ATOM 856 O O . ALA A 1 112 ? -15.54700 10.60600 -9.92000 1.000 25.24813 112 ALA A O 1
ATOM 858 N N . ILE A 1 113 ? -17.56100 9.73300 -9.36200 1.000 25.92446 113 ILE A N 1
ATOM 859 C CA . ILE A 1 113 ? -17.16000 9.18800 -8.07100 1.000 25.42654 113 ILE A CA 1
ATOM 860 C C . ILE A 1 113 ? -17.54600 7.71700 -8.07000 1.000 29.37197 113 ILE A C 1
ATOM 861 O O . ILE A 1 113 ? -18.72000 7.37700 -8.26500 1.000 26.54871 113 ILE A O 1
ATOM 866 N N . LEU A 1 114 ? -16.56200 6.85000 -7.85100 1.000 23.09483 114 LEU A N 1
ATOM 867 C CA . LEU A 1 114 ? -16.74200 5.40800 -7.91700 1.000 24.15532 114 LEU A CA 1
ATOM 868 C C . LEU A 1 114 ? -16.39300 4.80600 -6.56300 1.000 26.91856 114 LEU A C 1
ATOM 869 O O . LEU A 1 114 ? -15.31800 5.08000 -6.01800 1.000 30.20016 114 LEU A O 1
ATOM 874 N N . ALA A 1 115 ? -17.30000 3.99200 -6.02600 1.000 26.72767 115 ALA A N 1
ATOM 875 C CA . ALA A 1 115 ? -17.12700 3.35600 -4.72700 1.000 25.01716 115 ALA A CA 1
ATOM 876 C C . ALA A 1 115 ? -17.12500 1.84500 -4.90100 1.000 28.46911 115 ALA A C 1
ATOM 877 O O . ALA A 1 115 ? -18.01000 1.28900 -5.56200 1.000 26.76760 115 ALA A O 1
ATOM 879 N N . ALA A 1 116 ? -16.13400 1.18300 -4.31200 1.000 28.54430 116 ALA A N 1
ATOM 880 C CA . ALA A 1 116 ? -16.02200 -0.26600 -4.39500 1.000 28.41424 116 ALA A CA 1
ATOM 881 C C . ALA A 1 116 ? -16.84500 -0.89000 -3.27500 1.000 32.63589 116 ALA A C 1
ATOM 882 O O . ALA A 1 116 ? -16.57600 -0.64500 -2.09300 1.000 30.74425 116 ALA A O 1
ATOM 884 N N . LYS A 1 117 ? -17.84900 -1.68600 -3.64600 1.000 33.16790 117 LYS A N 1
ATOM 885 C CA . LYS A 1 117 ? -18.75700 -2.29500 -2.67900 1.000 35.44556 117 LYS A CA 1
ATOM 886 C C . LYS A 1 117 ? -18.46100 -3.77300 -2.45200 1.000 35.08201 117 LYS A C 1
ATOM 887 O O . LYS A 1 117 ? -18.33100 -4.20600 -1.30400 1.000 40.82658 117 LYS A O 1
ATOM 893 N N . GLU A 1 118 ? -18.35400 -4.55800 -3.52100 1.000 30.23752 118 GLU A N 1
ATOM 894 C CA . GLU A 1 118 ? -18.00500 -5.97100 -3.42600 1.000 37.05124 118 GLU A CA 1
ATOM 895 C C . GLU A 1 118 ? -16.97100 -6.28400 -4.49600 1.000 34.46366 118 GLU A C 1
ATOM 896 O O . GLU A 1 118 ? -17.14900 -5.90500 -5.65700 1.000 35.25650 118 GLU A O 1
ATOM 902 N N . LEU A 1 119 ? -15.90200 -6.97500 -4.11000 1.000 31.99614 119 LEU A N 1
ATOM 903 C CA . LEU A 1 119 ? -14.76800 -7.16500 -4.99900 1.000 29.29146 119 LEU A CA 1
ATOM 904 C C . LEU A 1 119 ? -14.39900 -8.63600 -5.12200 1.000 29.97445 119 LEU A C 1
ATOM 905 O O . LEU A 1 119 ? -14.59300 -9.41200 -4.18100 1.000 35.24293 119 LEU A O 1
ATOM 910 N N . PRO A 1 120 ? -13.86200 -9.04600 -6.27100 1.000 30.76674 120 PRO A N 1
ATOM 911 C CA . PRO A 1 120 ? -13.31400 -10.40100 -6.38700 1.000 30.95778 120 PRO A CA 1
ATOM 912 C C . PRO A 1 120 ? -12.03700 -10.53800 -5.56800 1.000 33.43094 120 PRO A C 1
ATOM 913 O O . PRO A 1 120 ? -11.43700 -9.55900 -5.11900 1.000 30.08116 120 PRO A O 1
ATOM 917 N N . SER A 1 121 ? -11.62400 -11.79200 -5.37100 1.000 32.74039 121 SER A N 1
ATOM 918 C CA . SER A 1 121 ? -10.45900 -12.06000 -4.53000 1.000 32.20389 121 SER A CA 1
ATOM 919 C C . SER A 1 121 ? -9.22300 -11.35000 -5.06400 1.000 30.76137 121 SER A C 1
ATOM 920 O O . SER A 1 121 ? -8.39800 -10.85300 -4.28900 1.000 33.57765 121 SER A O 1
ATOM 923 N N . THR A 1 122 ? -9.07800 -11.29700 -6.38500 1.000 31.47904 122 THR A N 1
ATOM 924 C CA . THR A 1 122 ? -8.00900 -10.53600 -7.01200 1.000 28.41141 122 THR A CA 1
ATOM 925 C C . THR A 1 122 ? -8.49000 -10.09100 -8.38500 1.000 28.32996 122 THR A C 1
ATOM 926 O O . THR A 1 122 ? -9.49100 -10.58800 -8.90400 1.000 30.23311 122 THR A O 1
ATOM 930 N N . GLY A 1 123 ? -7.76100 -9.14700 -8.97400 1.000 29.86107 123 GLY A N 1
ATOM 931 C CA . GLY A 1 123 ? -8.10900 -8.63800 -10.28400 1.000 28.33474 123 GLY A CA 1
ATOM 932 C C . GLY A 1 123 ? -9.05100 -7.45300 -10.21700 1.000 27.03155 123 GLY A C 1
ATOM 933 O O . GLY A 1 123 ? -9.47000 -6.99100 -9.15400 1.000 27.45885 123 GLY A O 1
ATOM 934 N N . GLY A 1 124 ? -9.38500 -6.95300 -11.40400 1.000 24.76569 124 GLY A N 1
ATOM 935 C CA . GLY A 1 124 ? -10.25800 -5.80500 -11.52900 1.000 25.80080 124 GLY A CA 1
ATOM 936 C C . GLY A 1 124 ? -9.59600 -4.46200 -11.32300 1.000 24.37127 124 GLY A C 1
ATOM 937 O O . GLY A 1 124 ? -10.29700 -3.48300 -11.05500 1.000 27.04472 124 GLY A O 1
ATOM 938 N N . ASP A 1 125 ? -8.26500 -4.38300 -11.42800 1.000 23.71378 125 ASP A N 1
ATOM 939 C CA . ASP A 1 125 ? -7.58800 -3.09500 -11.35600 1.000 21.77871 125 ASP A CA 1
ATOM 940 C C . ASP A 1 125 ? -8.19200 -2.12400 -12.36400 1.000 22.79884 125 ASP A C 1
ATOM 941 O O . ASP A 1 125 ? -8.68300 -2.52100 -13.42600 1.000 24.61769 125 ASP A O 1
ATOM 946 N N . THR A 1 126 ? -8.13900 -0.83800 -12.03100 1.000 21.99917 126 THR A N 1
ATOM 947 C CA . THR A 1 126 ? -8.53600 0.22700 -12.94100 1.000 23.34781 126 THR A CA 1
ATOM 948 C C . THR A 1 126 ? -7.35700 1.16800 -13.15300 1.000 26.60562 126 THR A C 1
ATOM 949 O O . THR A 1 126 ? -6.63100 1.49800 -12.20900 1.000 23.79929 126 THR A O 1
ATOM 953 N N . LEU A 1 127 ? -7.15800 1.58200 -14.40100 1.000 21.27559 127 LEU A N 1
ATOM 954 C CA . LEU A 1 127 ? -6.05900 2.45700 -14.77200 1.000 21.78213 127 LEU A CA 1
ATOM 955 C C . LEU A 1 127 ? -6.60800 3.76200 -15.33300 1.000 21.49521 127 LEU A C 1
ATOM 956 O O . LEU A 1 127 ? -7.66100 3.78400 -15.97500 1.000 20.69279 127 LEU A O 1
ATOM 961 N N . TRP A 1 128 ? -5.88100 4.84900 -15.08500 1.000 21.39349 128 TRP A N 1
ATOM 962 C CA . TRP A 1 128 ? -6.17300 6.15100 -15.66700 1.000 22.09282 128 TRP A CA 1
ATOM 963 C C . TRP A 1 128 ? -4.94200 6.65000 -16.40800 1.000 22.74803 128 TRP A C 1
ATOM 964 O O . TRP A 1 128 ? -3.81300 6.42200 -15.96600 1.000 23.18456 128 TRP A O 1
ATOM 975 N N . THR A 1 129 ? -5.15800 7.32800 -17.53200 1.000 21.98348 129 THR A N 1
ATOM 976 C CA . THR A 1 129 ? -4.07300 7.93800 -18.28600 1.000 20.13668 129 THR A CA 1
ATOM 977 C C . THR A 1 129 ? -4.38700 9.41000 -18.50700 1.000 21.18495 129 THR A C 1
ATOM 978 O O . THR A 1 129 ? -5.54400 9.78300 -18.71800 1.000 23.04084 129 THR A O 1
ATOM 982 N N . SER A 1 130 ? -3.34900 10.24000 -18.44300 1.000 20.56475 130 SER A N 1
ATOM 983 C CA . SER A 1 130 ? -3.49700 11.68900 -18.47600 1.000 19.79663 130 SER A CA 1
ATOM 984 C C . SER A 1 130 ? -3.41400 12.19900 -19.91100 1.000 24.96692 130 SER A C 1
ATOM 985 O O . SER A 1 130 ? -2.38000 12.05000 -20.57300 1.000 21.51781 130 SER A O 1
ATOM 988 N N . GLY A 1 131 ? -4.50000 12.81700 -20.38300 1.000 22.38383 131 GLY A N 1
ATOM 989 C CA . GLY A 1 131 ? -4.46400 13.47800 -21.67500 1.000 20.93247 131 GLY A CA 1
ATOM 990 C C . GLY A 1 131 ? -3.57400 14.70700 -21.68500 1.000 22.09288 131 GLY A C 1
ATOM 991 O O . GLY A 1 131 ? -3.06200 15.09700 -22.74000 1.000 22.09096 131 GLY A O 1
ATOM 992 N N . ILE A 1 132 ? -3.38000 15.33200 -20.52200 1.000 21.64507 132 ILE A N 1
ATOM 993 C CA . ILE A 1 132 ? -2.49200 16.48700 -20.42100 1.000 21.61572 132 ILE A CA 1
ATOM 994 C C . ILE A 1 132 ? -1.04300 16.05800 -20.60900 1.000 21.55604 132 ILE A C 1
ATOM 995 O O . ILE A 1 132 ? -0.31200 16.61900 -21.43500 1.000 24.11278 132 ILE A O 1
ATOM 1000 N N . ALA A 1 133 ? -0.60600 15.06300 -19.83500 1.000 20.01778 133 ALA A N 1
ATOM 1001 C CA . ALA A 1 133 ? 0.75500 14.55800 -19.97300 1.000 21.57948 133 ALA A CA 1
ATOM 1002 C C . ALA A 1 133 ? 1.00700 14.03800 -21.38300 1.000 25.61710 133 ALA A C 1
ATOM 1003 O O . ALA A 1 133 ? 2.08300 14.26100 -21.95300 1.000 23.62852 133 ALA A O 1
ATOM 1005 N N . ALA A 1 134 ? 0.02400 13.35000 -21.96600 1.000 23.48370 134 ALA A N 1
ATOM 1006 C CA . ALA A 1 134 ? 0.20100 12.80500 -23.30900 1.000 20.18642 134 ALA A CA 1
ATOM 1007 C C . ALA A 1 134 ? 0.34900 13.91400 -24.34100 1.000 25.06375 134 ALA A C 1
ATOM 1008 O O . ALA A 1 134 ? 1.16100 13.80400 -25.26900 1.000 22.51618 134 ALA A O 1
ATOM 1010 N N . TYR A 1 135 ? -0.42800 14.99100 -24.20100 1.000 21.00588 135 TYR A N 1
ATOM 1011 C CA . TYR A 1 135 ? -0.31600 16.10500 -25.13600 1.000 22.27640 135 TYR A CA 1
ATOM 1012 C C . TYR A 1 135 ? 1.05200 16.76200 -25.02700 1.000 24.27167 135 TYR A C 1
ATOM 1013 O O . TYR A 1 135 ? 1.70200 17.05700 -26.04000 1.000 23.50631 135 TYR A O 1
ATOM 1022 N N . GLU A 1 136 ? 1.50300 17.00100 -23.79500 1.000 22.79277 136 GLU A N 1
ATOM 1023 C CA . GLU A 1 136 ? 2.76800 17.68000 -23.55600 1.000 22.08094 136 GLU A CA 1
ATOM 1024 C C . GLU A 1 136 ? 3.96300 16.85300 -24.01000 1.000 27.80465 136 GLU A C 1
ATOM 1025 O O . GLU A 1 136 ? 5.03500 17.41700 -24.25200 1.000 25.09000 136 GLU A O 1
ATOM 1031 N N . ALA A 1 137 ? 3.79800 15.53800 -24.14500 1.000 22.60734 137 ALA A N 1
ATOM 1032 C CA . ALA A 1 137 ? 4.86500 14.65500 -24.59500 1.000 24.58382 137 ALA A CA 1
ATOM 1033 C C . ALA A 1 137 ? 4.97800 14.57500 -26.11400 1.000 26.04392 137 ALA A C 1
ATOM 1034 O O . ALA A 1 137 ? 5.93700 13.97900 -26.61400 1.000 28.34987 137 ALA A O 1
ATOM 1036 N N . LEU A 1 138 ? 4.02800 15.13500 -26.85600 1.000 22.52058 138 LEU A N 1
ATOM 1037 C CA . LEU A 1 138 ? 4.13300 15.16000 -28.30800 1.000 21.66897 138 LEU A CA 1
ATOM 1038 C C . LEU A 1 138 ? 5.19600 16.16300 -28.73200 1.000 24.34129 138 LEU A C 1
ATOM 1039 O O . LEU A 1 138 ? 5.44300 17.15800 -28.04700 1.000 23.06846 138 LEU A O 1
ATOM 1044 N N . SER A 1 139 ? 5.82900 15.89300 -29.87200 1.000 23.70303 139 SER A N 1
ATOM 1045 C CA . SER A 1 139 ? 6.75300 16.86100 -30.44600 1.000 24.98020 139 SER A CA 1
ATOM 1046 C C . SER A 1 139 ? 5.99200 18.10500 -30.89100 1.000 25.78279 139 SER A C 1
ATOM 1047 O O . SER A 1 139 ? 4.77400 18.08400 -31.08300 1.000 23.90346 139 SER A O 1
ATOM 1050 N N . VAL A 1 140 ? 6.73000 19.20300 -31.07400 1.000 26.03037 140 VAL A N 1
ATOM 1051 C CA . VAL A 1 140 ? 6.09400 20.45500 -31.49300 1.000 24.09446 140 VAL A CA 1
ATOM 1052 C C . VAL A 1 140 ? 5.29200 20.27900 -32.77600 1.000 29.05804 140 VAL A C 1
ATOM 1053 O O . VAL A 1 140 ? 4.14500 20.74800 -32.82900 1.000 26.01683 140 VAL A O 1
ATOM 1057 N N . PRO A 1 141 ? 5.81500 19.65400 -33.83400 1.000 26.45714 141 PRO A N 1
ATOM 1058 C CA . PRO A 1 141 ? 4.99300 19.49900 -35.04500 1.000 28.17288 141 PRO A CA 1
ATOM 1059 C C . PRO A 1 141 ? 3.68800 18.76100 -34.79200 1.000 25.55836 141 PRO A C 1
ATOM 1060 O O . PRO A 1 141 ? 2.66400 19.08800 -35.40700 1.000 24.45386 141 PRO A O 1
ATOM 1064 N N . PHE A 1 142 ? 3.68500 17.78400 -33.88800 1.000 22.56824 142 PHE A N 1
ATOM 1065 C CA . PHE A 1 142 ? 2.45000 17.06100 -33.60900 1.000 24.14606 142 PHE A CA 1
ATOM 1066 C C . PHE A 1 142 ? 1.49100 17.88800 -32.76000 1.000 22.36160 142 PHE A C 1
ATOM 1067 O O . PHE A 1 142 ? 0.27600 17.83800 -32.98000 1.000 23.99000 142 PHE A O 1
ATOM 1075 N N . ARG A 1 143 ? 2.00800 18.66000 -31.80100 1.000 22.44408 143 ARG A N 1
ATOM 1076 C CA . ARG A 1 143 ? 1.13800 19.54700 -31.03100 1.000 24.74434 143 ARG A CA 1
ATOM 1077 C C . ARG A 1 143 ? 0.48800 20.58600 -31.93200 1.000 27.90187 143 ARG A C 1
ATOM 1078 O O . ARG A 1 143 ? -0.71000 20.86800 -31.80900 1.000 27.64437 143 ARG A O 1
ATOM 1086 N N . GLN A 1 144 ? 1.26600 21.17000 -32.84700 1.000 27.86739 144 GLN A N 1
ATOM 1087 C CA . GLN A 1 144 ? 0.71000 22.14500 -33.77900 1.000 27.86319 144 GLN A CA 1
ATOM 1088 C C . GLN A 1 144 ? -0.27300 21.49100 -34.74100 1.000 29.00914 144 GLN A C 1
ATOM 1089 O O . GLN A 1 144 ? -1.29600 22.08700 -35.09300 1.000 26.28190 144 GLN A O 1
ATOM 1095 N N . LEU A 1 145 ? 0.02000 20.26400 -35.17500 1.000 25.92609 145 LEU A N 1
ATOM 1096 C CA . LEU A 1 145 ? -0.87800 19.56200 -36.08400 1.000 24.41567 145 LEU A CA 1
ATOM 1097 C C . LEU A 1 145 ? -2.23500 19.31800 -35.43700 1.000 26.31509 145 LEU A C 1
ATOM 1098 O O . LEU A 1 145 ? -3.27900 19.64200 -36.01100 1.000 24.16024 145 LEU A O 1
ATOM 1103 N N . LEU A 1 146 ? -2.23600 18.71500 -34.24900 1.000 26.28607 146 LEU A N 1
ATOM 1104 C CA . LEU A 1 146 ? -3.47500 18.20800 -33.67400 1.000 25.68430 146 LEU A CA 1
ATOM 1105 C C . LEU A 1 146 ? -4.31800 19.31400 -33.05800 1.000 26.33413 146 LEU A C 1
ATOM 1106 O O . LEU A 1 146 ? -5.54600 19.19000 -32.99900 1.000 24.91974 146 LEU A O 1
ATOM 1111 N N . SER A 1 147 ? -3.68700 20.39100 -32.60800 1.000 26.28738 147 SER A N 1
ATOM 1112 C CA . SER A 1 147 ? -4.42200 21.50600 -32.02800 1.000 27.03694 147 SER A CA 1
ATOM 1113 C C . SER A 1 147 ? -5.30800 22.15500 -33.07800 1.000 29.64907 147 SER A C 1
ATOM 1114 O O . SER A 1 147 ? -4.82700 22.58300 -34.13200 1.000 29.16476 147 SER A O 1
ATOM 1117 N N . GLY A 1 148 ? -6.60800 22.23300 -32.79500 1.000 24.72173 148 GLY A N 1
ATOM 1118 C CA . GLY A 1 148 ? -7.55300 22.85200 -33.69400 1.000 24.66966 148 GLY A CA 1
ATOM 1119 C C . GLY A 1 148 ? -8.28900 21.89300 -34.60300 1.000 28.25781 148 GLY A C 1
ATOM 1120 O O . GLY A 1 148 ? -9.25600 22.30600 -35.25300 1.000 29.95129 148 GLY A O 1
ATOM 1121 N N . LEU A 1 149 ? -7.85900 20.63600 -34.67700 1.000 23.45166 149 LEU A N 1
ATOM 1122 C CA . LEU A 1 149 ? -8.57700 19.64000 -35.45100 1.000 24.48087 149 LEU A CA 1
ATOM 1123 C C . LEU A 1 149 ? -9.79000 19.13800 -34.67400 1.000 23.29984 149 LEU A C 1
ATOM 1124 O O . LEU A 1 149 ? -9.88500 19.28200 -33.45300 1.000 26.92655 149 LEU A O 1
ATOM 1129 N N . ARG A 1 150 ? -10.72200 18.54000 -35.40600 1.000 21.88065 150 ARG A N 1
ATOM 1130 C CA . ARG A 1 150 ? -11.93300 17.97500 -34.83100 1.000 25.91556 150 ARG A CA 1
ATOM 1131 C C . ARG A 1 150 ? -12.01700 16.50000 -35.19100 1.000 26.75227 150 ARG A C 1
ATOM 1132 O O . ARG A 1 150 ? -11.57100 16.08500 -36.26400 1.000 25.03589 150 ARG A O 1
ATOM 1140 N N . ALA A 1 151 ? -12.59700 15.70900 -34.28900 1.000 22.09099 151 ALA A N 1
ATOM 1141 C CA . ALA A 1 151 ? -12.74900 14.27900 -34.51100 1.000 22.59204 151 ALA A CA 1
ATOM 1142 C C . ALA A 1 151 ? -14.16800 13.84100 -34.19000 1.000 24.67181 151 ALA A C 1
ATOM 1143 O O . ALA A 1 151 ? -14.84200 14.42100 -33.33500 1.000 24.30829 151 ALA A O 1
ATOM 1145 N N . GLU A 1 152 ? -14.60300 12.80000 -34.89300 1.000 23.25919 152 GLU A N 1
ATOM 1146 C CA . GLU A 1 152 ? -15.93300 12.23300 -34.73300 1.000 22.27554 152 GLU A CA 1
ATOM 1147 C C . GLU A 1 152 ? -15.91900 11.17200 -33.63800 1.000 27.08632 152 GLU A C 1
ATOM 1148 O O . GLU A 1 152 ? -15.01900 10.32800 -33.59600 1.000 25.56791 152 GLU A O 1
ATOM 1154 N N . HIS A 1 153 ? -16.91500 11.22700 -32.75300 1.000 22.12479 153 HIS A N 1
ATOM 1155 C CA . HIS A 1 153 ? -17.12200 10.23200 -31.70800 1.000 23.48377 153 HIS A CA 1
ATOM 1156 C C . HIS A 1 153 ? -18.44600 9.52200 -31.96700 1.000 26.79588 153 HIS A C 1
ATOM 1157 O O . HIS A 1 153 ? -19.46000 10.17200 -32.24700 1.000 23.66260 153 HIS A O 1
ATOM 1164 N N . ASP A 1 154 ? -18.43900 8.19400 -31.85500 1.000 23.88530 154 ASP A N 1
ATOM 1165 C CA . ASP A 1 154 ? -19.54100 7.37000 -32.34100 1.000 24.87243 154 ASP A CA 1
ATOM 1166 C C . ASP A 1 154 ? -19.81400 6.25700 -31.34200 1.000 23.88237 154 ASP A C 1
ATOM 1167 O O . ASP A 1 154 ? -18.95100 5.40700 -31.10600 1.000 23.92095 154 ASP A O 1
ATOM 1172 N N . PHE A 1 155 ? -21.01500 6.27900 -30.76100 1.000 23.43257 155 PHE A N 1
ATOM 1173 C CA . PHE A 1 155 ? -21.55900 5.21600 -29.92400 1.000 23.03937 155 PHE A CA 1
ATOM 1174 C C . PHE A 1 155 ? -21.23000 3.82900 -30.46700 1.000 25.99090 155 PHE A C 1
ATOM 1175 O O . PHE A 1 155 ? -20.89700 2.91500 -29.70500 1.000 24.87091 155 PHE A O 1
ATOM 1183 N N . ARG A 1 156 ? -21.29700 3.67100 -31.78700 1.000 24.28264 156 ARG A N 1
ATOM 1184 C CA . ARG A 1 156 ? -21.19500 2.34700 -32.39200 1.000 21.27258 156 ARG A CA 1
ATOM 1185 C C . ARG A 1 156 ? -19.78800 1.75800 -32.33700 1.000 25.89445 156 ARG A C 1
ATOM 1186 O O . ARG A 1 156 ? -19.63600 0.54700 -32.53300 1.000 26.40501 156 ARG A O 1
ATOM 1194 N N A LYS A 1 157 ? -18.75600 2.56200 -32.07300 0.570 24.99227 157 LYS A N 1
ATOM 1195 N N B LYS A 1 157 ? -18.75900 2.57300 -32.07700 0.430 25.09183 157 LYS A N 1
ATOM 1196 C CA A LYS A 1 157 ? -17.41600 1.98900 -32.02500 0.570 24.48918 157 LYS A CA 1
ATOM 1197 C CA B LYS A 1 157 ? -17.40300 2.03400 -32.00800 0.430 24.48765 157 LYS A CA 1
ATOM 1198 C C A LYS A 1 157 ? -17.26200 1.05400 -30.83200 0.570 28.12488 157 LYS A C 1
ATOM 1199 C C B LYS A 1 157 ? -17.25700 1.07200 -30.83500 0.430 28.11560 157 LYS A C 1
ATOM 1200 O O A LYS A 1 157 ? -16.60400 0.01200 -30.93500 0.570 30.31131 157 LYS A O 1
ATOM 1201 O O B LYS A 1 157 ? -16.60400 0.02900 -30.95500 0.430 30.27128 157 LYS A O 1
ATOM 1212 N N . SER A 1 158 ? -17.85400 1.40700 -29.69000 1.000 24.07704 158 SER A N 1
ATOM 1213 C CA . SER A 1 158 ? -17.81800 0.54100 -28.51900 1.000 25.56091 158 SER A CA 1
ATOM 1214 C C . SER A 1 158 ? -19.00200 -0.41200 -28.45100 1.000 26.01774 158 SER A C 1
ATOM 1215 O O . SER A 1 158 ? -18.92700 -1.42200 -27.74100 1.000 28.47007 158 SER A O 1
ATOM 1218 N N . PHE A 1 159 ? -20.08500 -0.11900 -29.16400 1.000 25.90890 159 PHE A N 1
ATOM 1219 C CA . PHE A 1 159 ? -21.27100 -0.97100 -29.19200 1.000 25.92314 159 PHE A CA 1
ATOM 1220 C C . PHE A 1 159 ? -21.60900 -1.28400 -30.64300 1.000 25.04231 159 PHE A C 1
ATOM 1221 O O . PHE A 1 159 ? -22.59700 -0.78600 -31.19400 1.000 27.68424 159 PHE A O 1
ATOM 1229 N N . PRO A 1 160 ? -20.79300 -2.11100 -31.29300 1.000 27.54382 160 PRO A N 1
ATOM 1230 C CA . PRO A 1 160 ? -20.99100 -2.39100 -32.71600 1.000 26.03425 160 PRO A CA 1
ATOM 1231 C C . PRO A 1 160 ? -22.17500 -3.30900 -32.95700 1.000 27.19722 160 PRO A C 1
ATOM 1232 O O . PRO A 1 160 ? -22.53400 -4.14600 -32.12600 1.000 27.17663 160 PRO A O 1
ATOM 1236 N N . GLU A 1 161 ? -22.76100 -3.15300 -34.14200 1.000 28.35901 161 GLU A N 1
ATOM 1237 C CA . GLU A 1 161 ? -24.00400 -3.84600 -34.46000 1.000 24.77698 161 GLU A CA 1
ATOM 1238 C C . GLU A 1 161 ? -23.85700 -5.35900 -34.33700 1.000 30.03329 161 GLU A C 1
ATOM 1239 O O . GLU A 1 161 ? -24.80100 -6.04600 -33.92300 1.000 27.84034 161 GLU A O 1
ATOM 1245 N N . TYR A 1 162 ? -22.68400 -5.90300 -34.68400 1.000 30.46568 162 TYR A N 1
ATOM 1246 C CA . TYR A 1 162 ? -22.55000 -7.35600 -34.74800 1.000 33.57276 162 TYR A CA 1
ATOM 1247 C C . TYR A 1 162 ? -22.65900 -8.01500 -33.37900 1.000 31.39157 162 TYR A C 1
ATOM 1248 O O . TYR A 1 162 ? -22.92000 -9.22000 -33.30800 1.000 34.56383 162 TYR A O 1
ATOM 1257 N N . LYS A 1 163 ? -22.49600 -7.26300 -32.29400 1.000 28.06072 163 LYS A N 1
ATOM 1258 C CA . LYS A 1 163 ? -22.69900 -7.80900 -30.96100 1.000 26.27913 163 LYS A CA 1
ATOM 1259 C C . LYS A 1 163 ? -24.15600 -7.76600 -30.51000 1.000 30.16562 163 LYS A C 1
ATOM 1260 O O . LYS A 1 163 ? -24.46100 -8.24900 -29.41600 1.000 31.86710 163 LYS A O 1
ATOM 1266 N N . TYR A 1 164 ? -25.06400 -7.22100 -31.32200 1.000 31.07467 164 TYR A N 1
ATOM 1267 C CA . TYR A 1 164 ? -26.46200 -7.06000 -30.93300 1.000 30.97738 164 TYR A CA 1
ATOM 1268 C C . TYR A 1 164 ? -27.40800 -7.73100 -31.92200 1.000 32.56447 164 TYR A C 1
ATOM 1269 O O . TYR A 1 164 ? -28.54700 -7.29100 -32.10400 1.000 33.98002 164 TYR A O 1
ATOM 1278 N N . ARG A 1 165 ? -26.95200 -8.81100 -32.55100 1.000 29.70935 165 ARG A N 1
ATOM 1279 C CA . ARG A 1 165 ? -27.75700 -9.56200 -33.50300 1.000 30.04903 165 ARG A CA 1
ATOM 1280 C C . ARG A 1 165 ? -28.48500 -10.74300 -32.87700 1.000 29.81233 165 ARG A C 1
ATOM 1281 O O . ARG A 1 165 ? -29.29100 -11.37800 -33.56200 1.000 35.72236 165 ARG A O 1
ATOM 1289 N N . LYS A 1 166 ? -28.21200 -11.05900 -31.60900 1.000 28.12098 166 LYS A N 1
ATOM 1290 C CA . LYS A 1 166 ? -28.66400 -12.32800 -31.04300 1.000 33.16001 166 LYS A CA 1
ATOM 1291 C C . LYS A 1 166 ? -30.17500 -12.49200 -31.15600 1.000 40.52770 166 LYS A C 1
ATOM 1292 O O . LYS A 1 166 ? -30.66800 -13.59200 -31.43600 1.000 34.52805 166 LYS A O 1
ATOM 1294 N N . THR A 1 167 ? -30.92700 -11.41800 -30.93000 1.000 34.63203 167 THR A N 1
ATOM 1295 C CA . THR A 1 167 ? -32.37800 -11.45500 -31.04100 1.000 32.85759 167 THR A CA 1
ATOM 1296 C C . THR A 1 167 ? -32.84600 -10.22300 -31.80000 1.000 34.43098 167 THR A C 1
ATOM 1297 O O . THR A 1 167 ? -32.16100 -9.19700 -31.84800 1.000 31.09526 167 THR A O 1
ATOM 1301 N N . GLU A 1 168 ? -34.03200 -10.33300 -32.40300 1.000 35.06042 168 GLU A N 1
ATOM 1302 C CA . GLU A 1 168 ? -34.56900 -9.21000 -33.16500 1.000 34.69263 168 GLU A CA 1
ATOM 1303 C C . GLU A 1 168 ? -34.89700 -8.03100 -32.25800 1.000 35.47323 168 GLU A C 1
ATOM 1304 O O . GLU A 1 168 ? -34.71600 -6.87200 -32.65200 1.000 32.91664 168 GLU A O 1
ATOM 1310 N N . GLU A 1 169 ? -35.39700 -8.30100 -31.04900 1.000 31.59775 169 GLU A N 1
ATOM 1311 C CA . GLU A 1 169 ? -35.67000 -7.22500 -30.10000 1.000 34.45315 169 GLU A CA 1
ATOM 1312 C C . GLU A 1 169 ? -34.38300 -6.51500 -29.70400 1.000 31.21334 169 GLU A C 1
ATOM 1313 O O . GLU A 1 169 ? -34.32500 -5.28100 -29.65800 1.000 34.27440 169 GLU A O 1
ATOM 1319 N N . GLU A 1 170 ? -33.34600 -7.29000 -29.38900 1.000 32.72533 170 GLU A N 1
ATOM 1320 C CA . GLU A 1 170 ? -32.05000 -6.71600 -29.04100 1.000 29.62856 170 GLU A CA 1
ATOM 1321 C C . GLU A 1 170 ? -31.50500 -5.87300 -30.18600 1.000 30.69575 170 GLU A C 1
ATOM 1322 O O . GLU A 1 170 ? -30.97900 -4.77300 -29.97000 1.000 27.21408 170 GLU A O 1
ATOM 1328 N N . HIS A 1 171 ? -31.63800 -6.36700 -31.41700 1.000 27.04839 171 HIS A N 1
ATOM 1329 C CA . HIS A 1 171 ? -31.16800 -5.61300 -32.57300 1.000 28.75221 171 HIS A CA 1
ATOM 1330 C C . HIS A 1 171 ? -31.91900 -4.29300 -32.71200 1.000 30.23225 171 HIS A C 1
ATOM 1331 O O . HIS A 1 171 ? -31.32000 -3.25700 -33.02600 1.000 26.20448 171 HIS A O 1
ATOM 1338 N N . GLN A 1 172 ? -33.23300 -4.30600 -32.47600 1.000 29.99342 172 GLN A N 1
ATOM 1339 C CA . GLN A 1 172 ? -34.01100 -3.08100 -32.62500 1.000 27.67148 172 GLN A CA 1
ATOM 1340 C C . GLN A 1 172 ? -33.69400 -2.09000 -31.51200 1.000 24.67781 172 GLN A C 1
ATOM 1341 O O . GLN A 1 172 ? -33.67700 -0.87500 -31.74300 1.000 29.48764 172 GLN A O 1
ATOM 1347 N N . ARG A 1 173 ? -33.44300 -2.58600 -30.29600 1.000 28.03130 173 ARG A N 1
ATOM 1348 C CA . ARG A 1 173 ? -33.04400 -1.70000 -29.20700 1.000 29.70614 173 ARG A CA 1
ATOM 1349 C C . ARG A 1 173 ? -31.73400 -0.99800 -29.53500 1.000 26.36852 173 ARG A C 1
ATOM 1350 O O . ARG A 1 173 ? -31.56200 0.18700 -29.23000 1.000 28.58573 173 ARG A O 1
ATOM 1358 N N . TRP A 1 174 ? -30.80000 -1.71500 -30.15900 1.000 26.74886 174 TRP A N 1
ATOM 1359 C CA . TRP A 1 174 ? -29.56500 -1.09200 -30.61900 1.000 25.78940 174 TRP A CA 1
ATOM 1360 C C . TRP A 1 174 ? -29.85600 -0.01600 -31.66400 1.000 27.20322 174 TRP A C 1
ATOM 1361 O O . TRP A 1 174 ? -29.32800 1.10100 -31.58700 1.000 25.95246 174 TRP A O 1
ATOM 1372 N N . ARG A 1 175 ? -30.71400 -0.32900 -32.64200 1.000 26.15669 175 ARG A N 1
ATOM 1373 C CA . ARG A 1 175 ? -31.06400 0.65400 -33.66500 1.000 27.38900 175 ARG A CA 1
ATOM 1374 C C . ARG A 1 175 ? -31.64500 1.91800 -33.04400 1.000 26.41513 175 ARG A C 1
ATOM 1375 O O . ARG A 1 175 ? -31.36600 3.02900 -33.51000 1.000 27.14996 175 ARG A O 1
ATOM 1383 N N . GLU A 1 176 ? -32.47200 1.77400 -32.00600 1.000 28.89868 176 GLU A N 1
ATOM 1384 C CA . GLU A 1 176 ? -33.07100 2.95200 -31.38300 1.000 31.87156 176 GLU A CA 1
ATOM 1385 C C . GLU A 1 176 ? -32.01400 3.77700 -30.65600 1.000 28.80108 176 GLU A C 1
ATOM 1386 O O . GLU A 1 176 ? -32.03200 5.01200 -30.71700 1.000 27.56065 176 GLU A O 1
ATOM 1392 N N . ALA A 1 177 ? -31.08300 3.11400 -29.96300 1.000 29.18438 177 ALA A N 1
ATOM 1393 C CA . ALA A 1 177 ? -30.00200 3.84000 -29.30200 1.000 25.08119 177 ALA A CA 1
ATOM 1394 C C . ALA A 1 177 ? -29.14600 4.58900 -30.31600 1.000 29.06366 177 ALA A C 1
ATOM 1395 O O . ALA A 1 177 ? -28.76200 5.74200 -30.08400 1.000 29.28768 177 ALA A O 1
ATOM 1397 N N . VAL A 1 178 ? -28.83800 3.95300 -31.45000 1.000 26.60292 178 VAL A N 1
ATOM 1398 C CA . VAL A 1 178 ? -28.06600 4.62600 -32.49000 1.000 26.67671 178 VAL A CA 1
ATOM 1399 C C . VAL A 1 178 ? -28.81300 5.85300 -32.99200 1.000 29.94055 178 VAL A C 1
ATOM 1400 O O . VAL A 1 178 ? -28.22100 6.92300 -33.18500 1.000 26.88739 178 VAL A O 1
ATOM 1404 N N . ALA A 1 179 ? -30.12100 5.71600 -33.22200 1.000 28.92508 179 ALA A N 1
ATOM 1405 C CA . ALA A 1 179 ? -30.90200 6.82900 -33.75100 1.000 27.54904 179 ALA A CA 1
ATOM 1406 C C . ALA A 1 179 ? -30.89100 8.01300 -32.79100 1.000 25.79197 179 ALA A C 1
ATOM 1407 O O . ALA A 1 179 ? -30.85800 9.17200 -33.22400 1.000 28.66314 179 ALA A O 1
ATOM 1409 N N . LYS A 1 180 ? -30.91500 7.74200 -31.48400 1.000 23.60355 180 LYS A N 1
ATOM 1410 C CA . LYS A 1 180 ? -30.84900 8.80500 -30.48800 1.000 23.99541 180 LYS A CA 1
ATOM 1411 C C . LYS A 1 180 ? -29.46200 9.41800 -30.36900 1.000 28.82803 180 LYS A C 1
ATOM 1412 O O . LYS A 1 180 ? -29.33200 10.51700 -29.82100 1.000 26.23084 180 LYS A O 1
ATOM 1418 N N . ASN A 1 181 ? -28.42400 8.73100 -30.83500 1.000 25.43610 181 ASN A N 1
ATOM 1419 C CA . ASN A 1 181 ? -27.04100 9.10400 -30.53700 1.000 27.13054 181 ASN A CA 1
ATOM 1420 C C . ASN A 1 181 ? -26.21000 9.06600 -31.81000 1.000 27.17418 181 ASN A C 1
ATOM 1421 O O . ASN A 1 181 ? -25.32000 8.22200 -31.96600 1.000 26.13516 181 ASN A O 1
ATOM 1426 N N . PRO A 1 182 ? -26.46400 9.98300 -32.73700 1.000 25.72206 182 PRO A N 1
ATOM 1427 C CA . PRO A 1 182 ? -25.67400 10.02600 -33.96800 1.000 26.56061 182 PRO A CA 1
ATOM 1428 C C . PRO A 1 182 ? -24.26000 10.49600 -33.68400 1.000 25.63942 182 PRO A C 1
ATOM 1429 O O . PRO A 1 182 ? -24.00500 11.15200 -32.66300 1.000 26.51901 182 PRO A O 1
ATOM 1433 N N . PRO A 1 183 ? -23.33500 10.23600 -34.57900 1.000 26.53316 183 PRO A N 1
ATOM 1434 C CA . PRO A 1 183 ? -21.97900 10.67000 -34.30900 1.000 24.83873 183 PRO A CA 1
ATOM 1435 C C . PRO A 1 183 ? -21.87300 12.16900 -34.35100 1.000 25.55596 183 PRO A C 1
ATOM 1436 O O . PRO A 1 183 ? -22.59200 12.79300 -35.01900 1.000 25.62744 183 PRO A O 1
ATOM 1440 N N . LEU A 1 184 ? -20.94300 12.71200 -3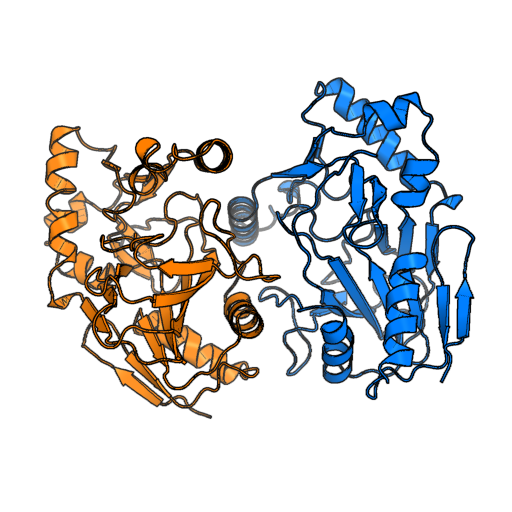3.60300 1.000 25.76418 184 LEU A N 1
ATOM 1441 C CA . LEU A 1 184 ? -20.74300 14.13900 -33.54900 1.000 25.88475 184 LEU A CA 1
ATOM 1442 C C . LEU A 1 184 ? -19.27900 14.46500 -33.31700 1.000 27.01205 184 LEU A C 1
ATOM 1443 O O . LEU A 1 184 ? -18.49300 13.60300 -33.13200 1.000 25.40316 184 LEU A O 1
ATOM 1448 N N . LEU A 1 185 ? -18.95000 15.73100 -33.37700 1.000 26.35789 185 LEU A N 1
ATOM 1449 C CA . LEU A 1 185 ? -17.58700 16.16300 -33.23800 1.000 25.49559 185 LEU A CA 1
ATOM 1450 C C . LEU A 1 185 ? -17.16500 16.78100 -31.92100 1.000 27.58614 185 LEU A C 1
ATOM 1451 O O . LEU A 1 185 ? -17.93000 17.41100 -31.26300 1.000 25.17176 185 LEU A O 1
ATOM 1456 N N . HIS A 1 186 ? -15.91300 16.55400 -31.57200 1.000 22.99801 186 HIS A N 1
ATOM 1457 C CA . HIS A 1 186 ? -15.27800 17.20500 -30.43700 1.000 20.65856 186 HIS A CA 1
ATOM 1458 C C . HIS A 1 186 ? -13.87500 17.63300 -30.83900 1.000 25.10001 186 HIS A C 1
ATOM 1459 O O . HIS A 1 186 ? -13.28800 17.06700 -31.76600 1.000 24.41415 186 HIS A O 1
ATOM 1466 N N . PRO A 1 187 ? -13.30200 18.61400 -30.14400 1.000 23.83414 187 PRO A N 1
ATOM 1467 C CA . PRO A 1 187 ? -11.91200 18.99400 -30.42500 1.000 21.78277 187 PRO A CA 1
ATOM 1468 C C . PRO A 1 187 ? -10.95300 17.84400 -30.15000 1.000 23.93013 187 PRO A C 1
ATOM 1469 O O . PRO A 1 187 ? -11.13400 17.07100 -29.20800 1.000 23.30871 187 PRO A O 1
ATOM 1473 N N . VAL A 1 188 ? -9.91700 17.73800 -30.98600 1.000 23.28069 188 VAL A N 1
ATOM 1474 C CA . VAL A 1 188 ? -8.88100 16.73100 -30.75600 1.000 23.48289 188 VAL A CA 1
ATOM 1475 C C . VAL A 1 188 ? -8.03000 17.10800 -29.55300 1.000 24.14884 188 VAL A C 1
ATOM 1476 O O . VAL A 1 188 ? -7.58300 16.23900 -28.79500 1.000 24.48490 188 VAL A O 1
ATOM 1480 N N . VAL A 1 189 ? -7.75600 18.39700 -29.38100 1.000 21.41167 189 VAL A N 1
ATOM 1481 C CA . VAL A 1 189 ? -7.08100 18.92000 -28.20100 1.000 22.79099 189 VAL A CA 1
ATOM 1482 C C . VAL A 1 189 ? -8.10400 19.74500 -27.43800 1.000 24.10067 189 VAL A C 1
ATOM 1483 O O . VAL A 1 189 ? -8.62300 20.73700 -27.96500 1.000 25.54237 189 VAL A O 1
ATOM 1487 N N . ARG A 1 190 ? -8.39900 19.33600 -26.20900 1.000 22.77250 190 ARG A N 1
ATOM 1488 C CA . ARG A 1 190 ? -9.41200 19.98700 -25.38900 1.000 24.08599 190 ARG A CA 1
ATOM 1489 C C . ARG A 1 190 ? -8.75100 20.89200 -24.35700 1.000 25.15724 190 ARG A C 1
ATOM 1490 O O . ARG A 1 190 ? -7.79000 20.49300 -23.69500 1.000 24.39551 190 ARG A O 1
ATOM 1498 N N . THR A 1 191 ? -9.28500 22.10100 -24.20600 1.000 25.35319 191 THR A N 1
ATOM 1499 C CA . THR A 1 191 ? -8.82900 23.02400 -23.17700 1.000 22.87664 191 THR A CA 1
ATOM 1500 C C . THR A 1 191 ? -9.67200 22.82200 -21.92500 1.000 24.70842 191 THR A C 1
ATOM 1501 O O . THR A 1 191 ? -10.90300 22.92600 -21.98000 1.000 25.36492 191 THR A O 1
ATOM 1505 N N . HIS A 1 192 ? -9.01900 22.54400 -20.80200 1.000 24.11828 192 HIS A N 1
ATOM 1506 C CA . HIS A 1 192 ? -9.75900 22.33700 -19.56500 1.000 26.77017 192 HIS A CA 1
ATOM 1507 C C . HIS A 1 192 ? -10.46900 23.63300 -19.17300 1.000 30.44398 192 HIS A C 1
ATOM 1508 O O . HIS A 1 192 ? -9.82800 24.69100 -19.11700 1.000 28.93045 192 HIS A O 1
ATOM 1515 N N . PRO A 1 193 ? -11.77300 23.59600 -18.87900 1.000 31.78137 193 PRO A N 1
ATOM 1516 C CA . PRO A 1 193 ? -12.51700 24.85200 -18.67200 1.000 31.41368 193 PRO A CA 1
ATOM 1517 C C . PRO A 1 193 ? -12.19300 25.57000 -17.36700 1.000 35.04640 193 PRO A C 1
ATOM 1518 O O . PRO A 1 193 ? -12.55500 26.74700 -17.23100 1.000 36.00711 193 PRO A O 1
ATOM 1522 N N . VAL A 1 194 ? -11.53500 24.91700 -16.41500 1.000 30.66909 194 VAL A N 1
ATOM 1523 C CA . VAL A 1 194 ? -11.12800 25.55000 -15.16200 1.000 32.03522 194 VAL A CA 1
ATOM 1524 C C . VAL A 1 194 ? -9.64000 25.87000 -15.15600 1.000 33.85463 194 VAL A C 1
ATOM 1525 O O . VAL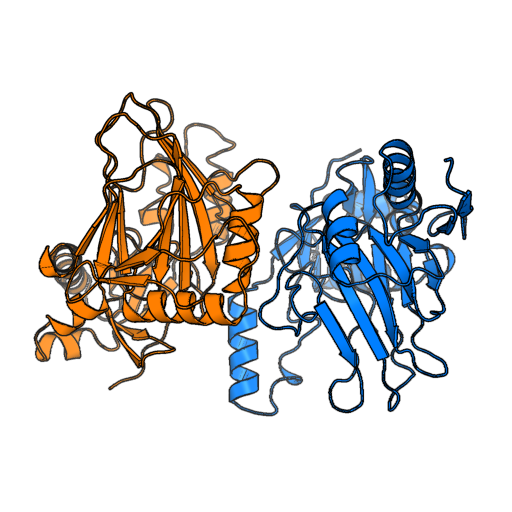 A 1 194 ? -9.24100 26.99700 -14.86600 1.000 32.82262 194 VAL A O 1
ATOM 1529 N N . SER A 1 195 ? -8.79900 24.88100 -15.46400 1.000 30.59821 195 SER A N 1
ATOM 1530 C CA . SER A 1 195 ? -7.35600 25.05000 -15.35700 1.000 28.76746 195 SER A CA 1
ATOM 1531 C C . SER A 1 195 ? -6.72600 25.66400 -16.59700 1.000 31.14434 195 SER A C 1
ATOM 1532 O O . SER A 1 195 ? -5.63300 26.23300 -16.50100 1.000 34.55925 195 SER A O 1
ATOM 1535 N N . GLY A 1 196 ? -7.36900 25.55400 -17.75400 1.000 24.88090 196 GLY A N 1
ATOM 1536 C CA . GLY A 1 196 ? -6.78700 26.02800 -18.98900 1.000 29.71551 196 GLY A CA 1
ATOM 1537 C C . GLY A 1 196 ? -5.73100 25.12400 -19.59000 1.000 29.85298 196 GLY A C 1
ATOM 1538 O O . GLY A 1 196 ? -5.16000 25.47600 -20.62900 1.000 30.98827 196 GLY A O 1
ATOM 1539 N N . LYS A 1 197 ? -5.45100 23.97800 -18.97600 1.000 30.18241 197 LYS A N 1
ATOM 1540 C CA . LYS A 1 197 ? -4.49000 23.03700 -19.53100 1.000 29.32774 197 LYS A CA 1
ATOM 1541 C C . LYS A 1 197 ? -5.04000 22.39300 -20.79800 1.000 27.94035 197 LYS A C 1
ATOM 1542 O O . LYS A 1 197 ? -6.24600 22.15000 -20.92700 1.000 27.07682 197 LYS A O 1
ATOM 1548 N N . GLN A 1 198 ? -4.14000 22.12500 -21.74400 1.000 24.21000 198 GLN A N 1
ATOM 1549 C CA . GLN A 1 198 ? -4.49300 21.44300 -22.98300 1.000 22.24402 198 GLN A CA 1
ATOM 1550 C C . GLN A 1 198 ? -4.31500 19.94100 -22.80800 1.000 23.85243 198 GLN A C 1
ATOM 1551 O O . GLN A 1 198 ? -3.31800 19.48600 -22.24000 1.000 26.48400 198 GLN A O 1
ATOM 1557 N N . ALA A 1 199 ? -5.27900 19.17200 -23.31700 1.000 24.63030 199 ALA A N 1
ATOM 1558 C CA . ALA A 1 199 ? -5.25300 17.72300 -23.18800 1.000 25.63901 199 ALA A CA 1
ATOM 1559 C C . ALA A 1 199 ? -5.66800 17.07700 -24.49900 1.000 25.24976 199 ALA A C 1
ATOM 1560 O O . ALA A 1 199 ? -6.55800 17.57300 -25.19000 1.000 22.75873 199 ALA A O 1
ATOM 1562 N N . LEU A 1 200 ? -5.01700 15.97100 -24.84700 1.000 20.29361 200 LEU A N 1
ATOM 1563 C CA . LEU A 1 200 ? -5.53900 15.15000 -25.92600 1.000 21.17915 200 LEU A CA 1
ATOM 1564 C C . LEU A 1 200 ? -6.92900 14.66200 -25.55200 1.000 20.66399 200 LEU A C 1
ATOM 1565 O O . LEU A 1 200 ? -7.16900 14.23200 -24.41900 1.000 23.03419 200 LEU A O 1
ATOM 1570 N N . PHE A 1 201 ? -7.85100 14.75000 -26.50200 1.000 21.17764 201 PHE A N 1
ATOM 1571 C CA . PHE A 1 201 ? -9.24300 14.40100 -26.25800 1.000 21.93782 201 PHE A CA 1
ATOM 1572 C C . PHE A 1 201 ? -9.77000 13.50000 -27.36600 1.000 25.00545 201 PHE A C 1
ATOM 1573 O O . PHE A 1 201 ? -10.83700 13.72500 -27.94000 1.000 25.58862 201 PHE A O 1
ATOM 1581 N N . VAL A 1 202 ? -9.00700 12.45700 -27.68400 1.000 24.53148 202 VAL A N 1
ATOM 1582 C CA . VAL A 1 202 ? -9.50000 11.33400 -28.47100 1.000 23.85178 202 VAL A CA 1
ATOM 1583 C C . VAL A 1 202 ? -9.37100 10.09800 -27.59600 1.000 25.37917 202 VAL A C 1
ATOM 1584 O O . VAL A 1 202 ? -8.52800 10.04600 -26.69700 1.000 28.52034 202 VAL A O 1
ATOM 1588 N N . ASN A 1 203 ? -10.21700 9.10100 -27.84400 1.000 23.06020 203 ASN A N 1
ATOM 1589 C CA . ASN A 1 203 ? -10.09900 7.85600 -27.10000 1.000 20.57334 203 ASN A CA 1
ATOM 1590 C C . ASN A 1 203 ? -10.51300 6.69900 -27.99500 1.000 21.44488 203 ASN A C 1
ATOM 1591 O O . ASN A 1 203 ? -11.39600 6.84000 -28.84700 1.000 22.28469 203 ASN A O 1
ATOM 1596 N N . GLU A 1 204 ? -9.83000 5.56600 -27.82400 1.000 22.33876 204 GLU A N 1
ATOM 1597 C CA . GLU A 1 204 ? -10.09600 4.40100 -28.66000 1.000 21.59052 204 GLU A CA 1
ATOM 1598 C C . GLU A 1 204 ? -11.51800 3.89400 -28.48700 1.000 22.74146 204 GLU A C 1
ATOM 1599 O O . GLU A 1 204 ? -12.05500 3.24800 -29.39500 1.000 26.67978 204 GLU A O 1
ATOM 1605 N N . GLY A 1 205 ? -12.14100 4.17800 -27.34600 1.000 21.88203 205 GLY A N 1
ATOM 1606 C CA . GLY A 1 205 ? -13.49800 3.71300 -27.12100 1.000 25.54682 205 GLY A CA 1
ATOM 1607 C C . GLY A 1 205 ? -14.49500 4.25600 -28.12800 1.000 25.74867 205 GLY A C 1
ATOM 1608 O O . GLY A 1 205 ? -15.36300 3.52300 -28.60500 1.000 24.49417 205 GLY A O 1
ATOM 1609 N N . PHE A 1 206 ? -14.39000 5.54700 -28.46700 1.000 22.29955 206 PHE A N 1
ATOM 1610 C CA . PHE A 1 206 ? -15.43400 6.20500 -29.25100 1.000 23.79519 206 PHE A CA 1
ATOM 1611 C C . PHE A 1 206 ? -14.95600 7.00700 -30.45600 1.000 21.67824 206 PHE A C 1
ATOM 1612 O O . PHE A 1 206 ? -15.79100 7.32500 -31.31100 1.000 21.98489 206 PHE A O 1
ATOM 1620 N N . THR A 1 207 ? -13.67000 7.33300 -30.57600 1.000 22.92462 207 THR A N 1
ATOM 1621 C CA . THR A 1 207 ? -13.21200 8.20400 -31.65500 1.000 22.01426 207 THR A CA 1
ATOM 1622 C C . THR A 1 207 ? -12.95600 7.39000 -32.91800 1.000 23.69860 207 THR A C 1
ATOM 1623 O O . THR A 1 207 ? -12.10300 6.49400 -32.92900 1.000 24.21817 207 THR A O 1
ATOM 1627 N N . THR A 1 208 ? -13.66600 7.73100 -33.99300 1.000 22.94227 208 THR A N 1
ATOM 1628 C CA . THR A 1 208 ? -13.60100 6.98100 -35.23900 1.000 24.10913 208 THR A CA 1
ATOM 1629 C C . THR A 1 208 ? -12.75900 7.65100 -36.31400 1.000 27.17449 208 THR A C 1
ATOM 1630 O O . THR A 1 208 ? -12.13100 6.94800 -37.11100 1.000 27.37074 208 THR A O 1
ATOM 1634 N N . ARG A 1 209 ? -12.72900 8.98300 -36.36300 1.000 23.68617 209 ARG A N 1
ATOM 1635 C CA . ARG A 1 209 ? -12.15400 9.68400 -37.50700 1.000 27.16028 209 ARG A CA 1
ATOM 1636 C C . ARG A 1 209 ? -11.82900 11.12000 -37.12000 1.000 25.45315 209 ARG A C 1
ATOM 1637 O O . ARG A 1 209 ? -12.66100 11.80600 -36.52100 1.000 27.80705 209 ARG A O 1
ATOM 1645 N N . ILE A 1 210 ? -10.62900 11.57000 -37.46800 1.000 21.79762 210 ILE A N 1
ATOM 1646 C CA . ILE A 1 210 ? -10.29300 12.98800 -37.43700 1.000 21.57159 210 ILE A CA 1
ATOM 1647 C C . ILE A 1 210 ? -10.76200 13.56400 -38.76800 1.000 27.25480 210 ILE A C 1
ATOM 1648 O O . ILE A 1 210 ? -10.23100 13.21500 -39.82400 1.000 23.14341 210 ILE A O 1
ATOM 1653 N N . VAL A 1 211 ? -11.77800 14.43000 -38.72400 1.000 25.21792 211 VAL A N 1
ATOM 1654 C CA . VAL A 1 211 ? -12.48200 14.80000 -39.94900 1.000 25.08870 211 VAL A CA 1
ATOM 1655 C C . VAL A 1 211 ? -11.77300 15.87900 -40.74900 1.000 25.16146 211 VAL A C 1
ATOM 1656 O O . VAL A 1 211 ? -12.12800 16.10100 -41.91300 1.000 27.04879 211 VAL A O 1
ATOM 1660 N N . ASP A 1 212 ? -10.77300 16.54200 -40.17500 1.000 24.04473 212 ASP A N 1
ATOM 1661 C CA . ASP A 1 212 ? -10.07400 17.62400 -40.85200 1.000 26.15606 212 ASP A CA 1
ATOM 1662 C C . ASP A 1 212 ? -8.82200 17.15100 -41.57700 1.000 31.13831 212 ASP A C 1
ATOM 1663 O O . ASP A 1 212 ? -8.06300 17.98100 -42.09200 1.000 28.90004 212 ASP A O 1
ATOM 1668 N N . VAL A 1 213 ? -8.59500 15.84000 -41.62300 1.000 24.82483 213 VAL A N 1
ATOM 1669 C CA . VAL A 1 213 ? -7.55600 15.23400 -42.44000 1.000 27.51986 213 VAL A CA 1
ATOM 1670 C C . VAL A 1 213 ? -8.21700 14.12100 -43.24900 1.000 29.61005 213 VAL A C 1
ATOM 1671 O O . VAL A 1 213 ? -9.39100 13.80100 -43.06000 1.000 26.44102 213 VAL A O 1
ATOM 1675 N N . SER A 1 214 ? -7.45800 13.54600 -44.17700 1.000 25.22176 214 SER A N 1
ATOM 1676 C CA . SER A 1 214 ? -8.00900 12.49000 -45.00800 1.000 25.68759 214 SER A CA 1
ATOM 1677 C C . SER A 1 214 ? -8.25800 11.23500 -44.17400 1.000 26.67978 214 SER A C 1
ATOM 1678 O O . SER A 1 214 ? -7.79300 11.10500 -43.03800 1.000 25.98830 214 SER A O 1
ATOM 1681 N N . GLU A 1 215 ? -8.99700 10.29100 -44.76300 1.000 23.23469 215 GLU A N 1
ATOM 1682 C CA . GLU A 1 215 ? -9.30900 9.05500 -44.04900 1.000 25.99248 215 GLU A CA 1
ATOM 1683 C C . GLU A 1 215 ? -8.04200 8.27900 -43.71100 1.000 25.44691 215 GLU A C 1
ATOM 1684 O O . GLU A 1 215 ? -7.89400 7.77200 -42.59200 1.000 27.09779 215 GLU A O 1
ATOM 1687 N N . LYS A 1 216 ? -7.11400 8.17400 -44.66300 1.000 26.05923 216 LYS A N 1
ATOM 1688 C CA . LYS A 1 216 ? -5.88300 7.43000 -44.40700 1.000 28.11777 216 LYS A CA 1
ATOM 1689 C C . LYS A 1 216 ? -4.97300 8.18000 -43.44500 1.000 23.45987 216 LYS A C 1
ATOM 1690 O O . LYS A 1 216 ? -4.29400 7.56200 -42.61500 1.000 24.34099 216 LYS A O 1
ATOM 1696 N N . GLU A 1 217 ? -4.92300 9.50900 -43.55600 1.000 23.60433 217 GLU A N 1
ATOM 1697 C CA . GLU A 1 217 ? -4.19000 10.30700 -42.58000 1.000 22.06014 217 GLU A CA 1
ATOM 1698 C C . GLU A 1 217 ? -4.76600 10.11600 -41.18600 1.000 23.32925 217 GLU A C 1
ATOM 1699 O O . GLU A 1 217 ? -4.02000 10.01900 -40.20300 1.000 23.07895 217 GLU A O 1
ATOM 1705 N N . SER A 1 218 ? -6.09600 10.06800 -41.08700 1.000 22.30327 218 SER A N 1
ATOM 1706 C CA . SER A 1 218 ? -6.75200 9.89500 -39.79600 1.000 23.00437 218 SER A CA 1
ATOM 1707 C C . SER A 1 218 ? -6.39800 8.54700 -39.18400 1.000 24.38269 218 SER A C 1
ATOM 1708 O O . SER A 1 218 ? -6.06800 8.45600 -37.99600 1.000 24.05099 218 SER A O 1
ATOM 1711 N N . GLU A 1 219 ? -6.48300 7.48100 -39.98300 1.000 24.50328 219 GLU A N 1
ATOM 1712 C CA . GLU A 1 219 ? -6.12300 6.15700 -39.48800 1.000 26.86736 219 GLU A CA 1
ATOM 1713 C C . GLU A 1 219 ? -4.70300 6.14900 -38.94300 1.000 25.69099 219 GLU A C 1
ATOM 1714 O O . GLU A 1 219 ? -4.44200 5.58000 -37.87700 1.000 25.53583 219 GLU A O 1
ATOM 1720 N N . ALA A 1 220 ? -3.77300 6.78700 -39.65600 1.000 22.77269 220 ALA A N 1
ATOM 1721 C CA . ALA A 1 220 ? -2.39200 6.82900 -39.19400 1.000 23.94483 220 ALA A CA 1
ATOM 1722 C C . ALA A 1 220 ? -2.26900 7.59700 -37.88500 1.000 24.03180 220 ALA A C 1
ATOM 1723 O O . ALA A 1 220 ? -1.57400 7.15400 -36.96400 1.000 23.12596 220 ALA A O 1
ATOM 1725 N N . LEU A 1 221 ? -2.93200 8.75400 -37.78200 1.000 22.86385 221 LEU A N 1
ATOM 1726 C CA . LEU A 1 221 ? -2.80100 9.57200 -36.57900 1.000 22.77757 221 LEU A CA 1
ATOM 1727 C C . LEU A 1 221 ? -3.46400 8.90800 -35.38000 1.000 24.73444 221 LEU A C 1
ATOM 1728 O O . LEU A 1 221 ? -2.89700 8.88800 -34.28100 1.000 21.91376 221 LEU A O 1
ATOM 1733 N N . LEU A 1 222 ? -4.66900 8.36900 -35.56400 1.000 22.10246 222 LEU A N 1
ATOM 1734 C CA . LEU A 1 222 ? -5.36800 7.75900 -34.43800 1.000 23.12421 222 LEU A CA 1
ATOM 1735 C C . LEU A 1 222 ? -4.67300 6.48300 -33.98700 1.000 23.07305 222 LEU A C 1
ATOM 1736 O O . LEU A 1 222 ? -4.61700 6.19700 -32.78600 1.000 23.60030 222 LEU A O 1
ATOM 1741 N N . SER A 1 223 ? -4.13000 5.70600 -34.92700 1.000 24.15981 223 SER A N 1
ATOM 1742 C CA . SER A 1 223 ? -3.35900 4.52900 -34.54200 1.000 23.43819 223 SER A CA 1
ATOM 1743 C C . SER A 1 223 ? -2.18200 4.92400 -33.66600 1.000 25.34196 223 SER A C 1
ATOM 1744 O O . SER A 1 223 ? -1.90900 4.28200 -32.64400 1.000 24.70636 223 SER A O 1
ATOM 1747 N N . PHE A 1 224 ? -1.47800 5.99000 -34.04300 1.000 21.66406 224 PHE A N 1
ATOM 1748 C CA . PHE A 1 224 ? -0.38400 6.47900 -33.21800 1.000 21.22738 224 PHE A CA 1
ATOM 1749 C C . PHE A 1 224 ? -0.88900 6.96000 -31.86100 1.000 21.49371 224 PHE A C 1
ATOM 1750 O O . PHE A 1 224 ? -0.30000 6.64700 -30.82000 1.000 21.71469 224 PHE A O 1
ATOM 1758 N N . LEU A 1 225 ? -1.97400 7.73700 -31.85200 1.000 22.61655 225 LEU A N 1
ATOM 1759 C CA . LEU A 1 225 ? -2.42800 8.34400 -30.60300 1.000 21.90945 225 LEU A CA 1
ATOM 1760 C C . LEU A 1 225 ? -2.98600 7.30400 -29.64200 1.000 20.57579 225 LEU A C 1
ATOM 1761 O O . LEU A 1 225 ? -2.78200 7.40500 -28.42600 1.000 23.03188 225 LEU A O 1
ATOM 1766 N N . PHE A 1 226 ? -3.70600 6.30800 -30.15900 1.000 21.57175 226 PHE A N 1
ATOM 1767 C CA . PHE A 1 226 ? -4.23900 5.26900 -29.28600 1.000 21.63882 226 PHE A CA 1
ATOM 1768 C C . PHE A 1 226 ? -3.11800 4.46800 -28.63800 1.000 25.23668 226 PHE A C 1
ATOM 1769 O O . PHE A 1 226 ? -3.28000 3.96500 -27.52100 1.000 26.39292 226 PHE A O 1
ATOM 1777 N N . ALA A 1 227 ? -1.97600 4.33400 -29.32100 1.000 21.95080 227 ALA A N 1
ATOM 1778 C CA . ALA A 1 227 ? -0.80600 3.72800 -28.69400 1.000 19.59312 227 ALA A CA 1
ATOM 1779 C C . ALA A 1 227 ? -0.12300 4.70600 -27.74300 1.000 24.09551 227 ALA A C 1
ATOM 1780 O O . ALA A 1 227 ? 0.28800 4.32600 -26.64000 1.000 23.31405 227 ALA A O 1
ATOM 1782 N N . HIS A 1 228 ? -0.01700 5.97200 -28.15600 1.000 23.30788 228 HIS A N 1
ATOM 1783 C CA . HIS A 1 228 ? 0.70600 6.97600 -27.38300 1.000 23.56531 228 HIS A CA 1
ATOM 1784 C C . HIS A 1 228 ? 0.16700 7.09200 -25.96000 1.000 24.21408 228 HIS A C 1
ATOM 1785 O O . HIS A 1 228 ? 0.94100 7.21300 -25.00300 1.000 23.41719 228 HIS A O 1
ATOM 1792 N N . ILE A 1 229 ? -1.15800 7.05200 -25.79600 1.000 23.03263 229 ILE A N 1
ATOM 1793 C CA . ILE A 1 229 ? -1.74800 7.21600 -24.46800 1.000 21.41561 229 ILE A CA 1
ATOM 1794 C C . ILE A 1 229 ? -1.52300 6.00900 -23.57200 1.000 21.32278 229 ILE A C 1
ATOM 1795 O O . ILE A 1 229 ? -1.76000 6.09400 -22.36100 1.000 26.13408 229 ILE A O 1
ATOM 1800 N N . THR A 1 230 ? -1.06000 4.89000 -24.12000 1.000 27.31158 230 THR A N 1
ATOM 1801 C CA . THR A 1 230 ? -0.75300 3.72600 -23.30100 1.000 30.85426 230 THR A CA 1
ATOM 1802 C C . THR A 1 230 ? 0.65400 3.77400 -22.72500 1.000 29.84161 230 THR A C 1
ATOM 1803 O O . THR A 1 230 ? 1.07200 2.81200 -22.07500 1.000 27.16733 230 THR A O 1
ATOM 1807 N N . LYS A 1 231 ? 1.39400 4.85700 -22.95200 1.000 21.65350 231 LYS A N 1
ATOM 1808 C CA . LYS A 1 231 ? 2.71500 4.98100 -22.36300 1.000 22.80071 231 LYS A CA 1
ATOM 1809 C C . LYS A 1 231 ? 2.58600 4.92900 -20.84200 1.000 25.05592 231 LYS A C 1
ATOM 1810 O O . LYS A 1 231 ? 1.78600 5.68100 -20.27000 1.000 23.90366 231 LYS A O 1
ATOM 1816 N N . PRO A 1 232 ? 3.32800 4.05500 -20.15600 1.000 22.77806 232 PRO A N 1
ATOM 1817 C CA . PRO A 1 232 ? 3.16000 3.95200 -18.69700 1.000 21.11430 232 PRO A CA 1
ATOM 1818 C C . PRO A 1 232 ? 3.40400 5.24800 -17.94100 1.000 21.35195 232 PRO A C 1
ATOM 1819 O O . PRO A 1 232 ? 2.78500 5.45400 -16.89000 1.000 23.77272 232 PRO A O 1
ATOM 1823 N N . GLU A 1 233 ? 4.27200 6.13700 -18.43300 1.000 21.01029 233 GLU A N 1
ATOM 1824 C CA . GLU A 1 233 ? 4.53100 7.38000 -17.71400 1.000 22.03289 233 GLU A CA 1
ATOM 1825 C C . GLU A 1 233 ? 3.29200 8.25700 -17.58800 1.000 23.52500 233 GLU A C 1
ATOM 1826 O O . GLU A 1 233 ? 3.25000 9.12000 -16.70400 1.000 24.42588 233 GLU A O 1
ATOM 1832 N N . PHE A 1 234 ? 2.28700 8.07000 -18.44100 1.000 23.04302 234 PHE A N 1
ATOM 1833 C CA . PHE A 1 234 ? 1.09500 8.90900 -18.40300 1.000 21.72667 234 PHE A CA 1
ATOM 1834 C C . PHE A 1 234 ? 0.01800 8.38100 -17.46200 1.000 23.55181 234 PHE A C 1
ATOM 1835 O O . PHE A 1 234 ? -1.06400 8.97600 -17.39500 1.000 21.85519 234 PHE A O 1
ATOM 1843 N N . GLN A 1 235 ? 0.27600 7.30100 -16.72700 1.000 22.71862 235 GLN A N 1
ATOM 1844 C CA . GLN A 1 235 ? -0.79500 6.55400 -16.08400 1.000 20.82308 235 GLN A CA 1
ATOM 1845 C C . GLN A 1 235 ? -0.60200 6.42000 -14.58000 1.000 22.51867 235 GLN A C 1
ATOM 1846 O O . GLN A 1 235 ? 0.48800 6.61900 -14.03800 1.000 24.13351 235 GLN A O 1
ATOM 1852 N N . VAL A 1 236 ? -1.70000 6.05100 -13.92600 1.000 21.36829 236 VAL A N 1
ATOM 1853 C CA . VAL A 1 236 ? -1.70400 5.52400 -12.56700 1.000 21.60290 236 VAL A CA 1
ATOM 1854 C C . VAL A 1 236 ? -2.60300 4.29200 -12.57400 1.000 25.44956 236 VAL A C 1
ATOM 1855 O O . VAL A 1 236 ? -3.58100 4.22300 -13.32500 1.000 22.93923 236 VAL A O 1
ATOM 1859 N N . ARG A 1 237 ? -2.24700 3.30100 -11.76100 1.000 19.89553 237 ARG A N 1
ATOM 1860 C CA . ARG A 1 237 ? -2.96700 2.03600 -11.69200 1.000 22.58095 237 ARG A CA 1
ATOM 1861 C C . ARG A 1 237 ? -3.39700 1.79000 -10.25600 1.000 23.58634 237 ARG A C 1
ATOM 1862 O O . ARG A 1 237 ? -2.57400 1.87100 -9.33700 1.000 23.71686 237 ARG A O 1
ATOM 1870 N N . TRP A 1 238 ? -4.67700 1.48600 -10.06600 1.000 21.85946 238 TRP A N 1
ATOM 1871 C CA . TRP A 1 238 ? -5.24400 1.30700 -8.73800 1.000 21.48863 238 TRP A CA 1
ATOM 1872 C C . TRP A 1 238 ? -5.67500 -0.13900 -8.53800 1.000 24.68987 238 TRP A C 1
ATOM 1873 O O . TRP A 1 238 ? -6.42000 -0.69100 -9.35500 1.000 22.31105 238 TRP A O 1
ATOM 1884 N N . ARG A 1 239 ? -5.21500 -0.74300 -7.44500 1.000 24.69617 239 ARG A N 1
ATOM 1885 C CA . ARG A 1 239 ? -5.69200 -2.05100 -7.01700 1.000 22.25959 239 ARG A CA 1
ATOM 1886 C C . ARG A 1 239 ? -6.70500 -1.83700 -5.89800 1.000 24.96841 239 ARG A C 1
ATOM 1887 O O . ARG A 1 239 ? -6.36600 -1.29100 -4.84200 1.000 25.18360 239 ARG A O 1
ATOM 1895 N N . TRP A 1 240 ? -7.94700 -2.24700 -6.14300 1.000 26.37756 240 TRP A N 1
ATOM 1896 C CA . TRP A 1 240 ? -9.06300 -1.88600 -5.28400 1.000 25.53094 240 TRP A CA 1
ATOM 1897 C C . TRP A 1 240 ? -9.08500 -2.69100 -3.99100 1.000 27.15951 240 TRP A C 1
ATOM 1898 O O . TRP A 1 240 ? -8.73000 -3.87200 -3.95900 1.000 27.55566 240 TRP A O 1
ATOM 1909 N N . GLN A 1 241 ? -9.54200 -2.03700 -2.92800 1.000 28.04363 241 GLN A N 1
ATOM 1910 C CA . GLN A 1 241 ? -10.02600 -2.68500 -1.72100 1.000 29.33294 241 GLN A CA 1
ATOM 1911 C C . GLN A 1 241 ? -11.44800 -2.21600 -1.44500 1.000 29.49069 241 GLN A C 1
ATOM 1912 O O . GLN A 1 241 ? -11.84700 -1.13100 -1.88300 1.000 28.31687 241 GLN A O 1
ATOM 1918 N N . PRO A 1 242 ? -12.24500 -3.00700 -0.72600 1.000 33.00597 242 PRO A N 1
ATOM 1919 C CA . PRO A 1 242 ? -13.61500 -2.57600 -0.43100 1.000 30.07035 242 PRO A CA 1
ATOM 1920 C C . PRO A 1 242 ? -13.62600 -1.21600 0.24600 1.000 28.82768 242 PRO A C 1
ATOM 1921 O O . PRO A 1 242 ? -12.76600 -0.90400 1.07100 1.000 31.00638 242 PRO A O 1
ATOM 1925 N N . ASN A 1 243 ? -14.60500 -0.39500 -0.12900 1.000 26.80560 243 ASN A N 1
ATOM 1926 C CA . ASN A 1 243 ? -14.82300 0.93400 0.42800 1.000 29.12773 243 ASN A CA 1
ATOM 1927 C C . ASN A 1 243 ? -13.76800 1.93900 -0.01600 1.000 26.43741 243 ASN A C 1
ATOM 1928 O O . ASN A 1 243 ? -13.68200 3.03400 0.55500 1.000 30.95656 243 ASN A O 1
ATOM 1933 N N . ASP A 1 244 ? -12.95800 1.59700 -1.01700 1.000 29.04042 244 ASP A N 1
ATOM 1934 C CA . ASP A 1 244 ? -12.19300 2.60300 -1.73900 1.000 28.14768 244 ASP A CA 1
ATOM 1935 C C . ASP A 1 244 ? -13.14000 3.54800 -2.47100 1.000 30.60859 244 ASP A C 1
ATOM 1936 O O . ASP A 1 244 ? -14.22200 3.15500 -2.91400 1.000 31.70108 244 ASP A O 1
ATOM 1941 N N . ILE A 1 245 ? -12.71800 4.80300 -2.60700 1.000 28.12894 245 ILE A N 1
ATOM 1942 C CA . ILE A 1 245 ? -13.40600 5.78500 -3.43800 1.000 27.57952 245 ILE A CA 1
ATOM 1943 C C . ILE A 1 245 ? -12.40700 6.35600 -4.43600 1.000 31.66518 245 ILE A C 1
ATOM 1944 O O . ILE A 1 245 ? -11.28400 6.71600 -4.06300 1.000 28.37132 245 ILE A O 1
ATOM 1949 N N . ALA A 1 246 ? -12.81500 6.44000 -5.69800 1.000 27.45298 246 ALA A N 1
ATOM 1950 C CA . ALA A 1 246 ? -12.04300 7.12000 -6.72700 1.000 27.35869 246 ALA A CA 1
ATOM 1951 C C . ALA A 1 246 ? -12.86800 8.27500 -7.27500 1.000 27.15044 246 ALA A C 1
ATOM 1952 O O . ALA A 1 246 ? -14.04100 8.09500 -7.61900 1.000 26.49894 246 ALA A O 1
ATOM 1954 N N . ILE A 1 247 ? -12.25800 9.45500 -7.33700 1.000 23.84041 247 ILE A N 1
ATOM 1955 C CA . ILE A 1 247 ? -12.85600 10.64600 -7.92700 1.000 24.41251 247 ILE A CA 1
ATOM 1956 C C . ILE A 1 247 ? -11.94600 11.09500 -9.05900 1.000 26.62937 247 ILE A C 1
ATOM 1957 O O . ILE A 1 247 ? -10.75100 11.31900 -8.83700 1.000 24.56855 247 ILE A O 1
ATOM 1962 N N . TRP A 1 248 ? -12.49300 11.23900 -10.26700 1.000 26.05086 248 TRP A N 1
ATOM 1963 C CA . TRP A 1 248 ? -11.63700 11.63900 -11.37600 1.000 26.65051 248 TRP A CA 1
ATOM 1964 C C . TRP A 1 248 ? -12.31500 12.64700 -12.28800 1.000 24.39233 248 TRP A C 1
ATOM 1965 O O . TRP A 1 248 ? -13.54400 12.77000 -12.33700 1.000 23.86041 248 TRP A O 1
ATOM 1976 N N . ASP A 1 249 ? -11.45300 13.37100 -13.00100 1.000 23.22957 249 ASP A N 1
ATOM 1977 C CA . ASP A 1 249 ? -11.82400 14.37700 -13.98600 1.000 24.63967 249 ASP A CA 1
ATOM 1978 C C . ASP A 1 249 ? -11.88500 13.69600 -15.35000 1.000 22.64161 249 ASP A C 1
ATOM 1979 O O . ASP A 1 249 ? -10.85200 13.30000 -15.89900 1.000 24.11237 249 ASP A O 1
ATOM 1984 N N . ASN A 1 250 ? -13.09900 13.53200 -15.87800 1.000 21.35270 250 ASN A N 1
ATOM 1985 C CA . ASN A 1 250 ? -13.33300 12.85900 -17.15200 1.000 21.71499 250 ASN A CA 1
ATOM 1986 C C . ASN A 1 250 ? -13.10000 13.77000 -18.35000 1.000 24.37394 250 ASN A C 1
ATOM 1987 O O . ASN A 1 250 ? -13.29400 13.33600 -19.49400 1.000 22.61674 250 ASN A O 1
ATOM 1992 N N . ARG A 1 251 ? -12.70300 15.02100 -18.12000 1.000 21.39256 251 ARG A N 1
ATOM 1993 C CA . ARG A 1 251 ? -12.47100 15.94800 -19.21600 1.000 22.63727 251 ARG A CA 1
ATOM 1994 C C . ARG A 1 251 ? -11.09300 15.77800 -19.83100 1.000 26.51069 251 ARG A C 1
ATOM 1995 O O . ARG A 1 251 ? -10.90000 16.15900 -20.99100 1.000 23.80166 251 ARG A O 1
ATOM 2003 N N . VAL A 1 252 ? -10.14400 15.20700 -19.09000 1.000 22.16970 252 VAL A N 1
ATOM 2004 C CA . VAL A 1 252 ? -8.74400 15.20800 -19.50500 1.000 21.94880 252 VAL A CA 1
ATOM 2005 C C . VAL A 1 252 ? -8.07400 13.87000 -19.20600 1.000 25.82650 252 VAL A C 1
ATOM 2006 O O . VAL A 1 252 ? -6.84200 13.77600 -19.20800 1.000 23.39126 252 VAL A O 1
ATOM 2010 N N . THR A 1 253 ? -8.86200 12.82700 -18.94600 1.000 22.48472 253 THR A N 1
ATOM 2011 C CA . THR A 1 253 ? -8.31500 11.49100 -18.73500 1.000 21.55161 253 THR A CA 1
ATOM 2012 C C . THR A 1 253 ? -9.07000 10.46500 -19.56600 1.000 21.75183 253 THR A C 1
ATOM 2013 O O . THR A 1 253 ? -10.18500 10.70100 -20.03900 1.000 22.02858 253 THR A O 1
ATOM 2017 N N . GLN A 1 254 ? -8.43100 9.31200 -19.73100 1.000 22.63026 254 GLN A N 1
ATOM 2018 C CA . GLN A 1 254 ? -9.09500 8.07500 -20.10400 1.000 20.22538 254 GLN A CA 1
ATOM 2019 C C . GLN A 1 254 ? -8.86600 7.07000 -18.98800 1.000 20.65398 254 GLN A C 1
ATOM 2020 O O . GLN A 1 254 ? -7.99200 7.25200 -18.13500 1.000 21.60209 254 GLN A O 1
ATOM 2026 N N . HIS A 1 255 ? -9.65600 6.00000 -18.99600 1.000 22.34133 255 HIS A N 1
ATOM 2027 C CA . HIS A 1 255 ? -9.46100 4.93200 -18.03100 1.000 22.22043 255 HIS A CA 1
ATOM 2028 C C . HIS A 1 255 ? -9.75200 3.58900 -18.68300 1.000 23.93085 255 HIS A C 1
ATOM 2029 O O . HIS A 1 255 ? -10.25800 3.50200 -19.80800 1.000 22.73771 255 HIS A O 1
ATOM 2036 N N . TYR A 1 256 ? -9.41100 2.53600 -17.94600 1.000 23.06381 256 TYR A N 1
ATOM 2037 C CA . TYR A 1 256 ? -9.42500 1.16900 -18.44000 1.000 22.78657 256 TYR A CA 1
ATOM 2038 C C . TYR A 1 256 ? -9.66400 0.27100 -17.23600 1.000 25.45224 256 TYR A C 1
ATOM 2039 O O . TYR A 1 256 ? -8.92100 0.35600 -16.25500 1.000 25.25609 256 TYR A O 1
ATOM 2048 N N . ALA A 1 257 ? -10.69900 -0.56500 -17.29900 1.000 23.81055 257 ALA A N 1
ATOM 2049 C CA . ALA A 1 257 ? -11.08000 -1.43500 -16.18900 1.000 25.46240 257 ALA A CA 1
ATOM 2050 C C . ALA A 1 257 ? -10.77500 -2.88000 -16.56800 1.000 23.72874 257 ALA A C 1
ATOM 2051 O O . ALA A 1 257 ? -11.38300 -3.42500 -17.49500 1.000 26.00795 257 ALA A O 1
ATOM 2053 N N . ASN A 1 258 ? -9.83600 -3.50200 -15.85100 1.000 24.22085 258 ASN A N 1
ATOM 2054 C CA . ASN A 1 258 ? -9.41100 -4.85400 -16.19100 1.000 22.84817 258 ASN A CA 1
ATOM 2055 C C . ASN A 1 258 ? -10.57200 -5.83300 -16.09000 1.000 23.22139 258 ASN A C 1
ATOM 2056 O O . ASN A 1 258 ? -11.36300 -5.79900 -15.14100 1.000 27.63575 258 ASN A O 1
ATOM 2061 N N . ALA A 1 259 ? -10.66600 -6.70600 -17.08400 1.000 26.72305 259 ALA A N 1
ATOM 2062 C CA . ALA A 1 259 ? -11.65000 -7.77800 -17.11300 1.000 30.37044 259 ALA A CA 1
ATOM 2063 C C . ALA A 1 259 ? -10.91600 -9.10300 -16.94400 1.000 32.52373 259 ALA A C 1
ATOM 2064 O O . ALA A 1 259 ? -10.71200 -9.86200 -17.89500 1.000 37.15193 259 ALA A O 1
ATOM 2066 N N . ASP A 1 260 ? -10.49400 -9.36700 -15.70600 1.000 26.10588 260 ASP A N 1
ATOM 2067 C CA . ASP A 1 260 ? -9.65500 -10.52100 -15.40500 1.000 26.92398 260 ASP A CA 1
ATOM 2068 C C . ASP A 1 260 ? -10.13500 -11.25500 -14.16000 1.000 30.80052 260 ASP A C 1
ATOM 2069 O O . ASP A 1 260 ? -9.34200 -11.91000 -13.48200 1.000 32.81231 260 ASP A O 1
ATOM 2074 N N . TYR A 1 261 ? -11.43200 -11.17200 -13.84300 1.000 30.82465 261 TYR A N 1
ATOM 2075 C CA . TYR A 1 261 ? -11.93700 -11.74700 -12.60200 1.000 30.43143 261 TYR A CA 1
ATOM 2076 C C . TYR A 1 261 ? -13.15900 -12.64300 -12.75500 1.000 32.29981 261 TYR A C 1
ATOM 2077 O O . TYR A 1 261 ? -13.52600 -13.30200 -11.77700 1.000 34.93711 261 TYR A O 1
ATOM 2086 N N . LEU A 1 262 ? -13.79700 -12.70200 -13.92100 1.000 37.97743 262 LEU A N 1
ATOM 2087 C CA . LEU A 1 262 ? -14.91200 -13.62300 -14.07700 1.000 44.16566 262 LEU A CA 1
ATOM 2088 C C . LEU A 1 262 ? -14.42300 -15.05600 -13.86200 1.000 41.88763 262 LEU A C 1
ATOM 2089 O O . LEU A 1 262 ? -13.29200 -15.39400 -14.22700 1.000 43.83704 262 LEU A O 1
ATOM 2094 N N . PRO A 1 263 ? -15.26400 -15.93600 -13.29400 1.000 46.02259 263 PRO A N 1
ATOM 2095 C CA . PRO A 1 263 ? -16.68700 -15.75300 -12.98300 1.000 44.87463 263 PRO A CA 1
ATOM 2096 C C . PRO A 1 263 ? -17.00500 -15.01800 -11.67500 1.000 44.22441 263 PRO A C 1
ATOM 2097 O O . PRO A 1 263 ? -18.18200 -14.92700 -11.32600 1.000 49.31598 263 PRO A O 1
ATOM 2101 N N . GLN A 1 264 ? -15.99800 -14.51200 -10.96400 1.000 35.83773 264 GLN A N 1
ATOM 2102 C CA . GLN A 1 264 ? -16.25800 -13.84100 -9.69800 1.000 36.34442 264 GLN A CA 1
ATOM 2103 C C . GLN A 1 264 ? -17.08300 -12.57300 -9.91500 1.000 40.44137 264 GLN A C 1
ATOM 2104 O O . GLN A 1 264 ? -17.16200 -12.02900 -11.01900 1.000 41.46889 264 GLN A O 1
ATOM 2110 N N . ARG A 1 265 ? -17.69600 -12.10100 -8.83100 1.000 40.12522 265 ARG A N 1
ATOM 2111 C CA . ARG A 1 265 ? -18.61600 -10.97400 -8.86600 1.000 37.21295 265 ARG A CA 1
ATOM 2112 C C . ARG A 1 265 ? -17.93100 -9.69600 -8.38800 1.000 38.55732 265 ARG A C 1
ATOM 2113 O O . ARG A 1 265 ? -17.04200 -9.72500 -7.53400 1.000 39.22720 265 ARG A O 1
ATOM 2121 N N . ARG A 1 266 ? -18.37000 -8.56700 -8.94400 1.000 32.91347 266 ARG A N 1
ATOM 2122 C CA . ARG A 1 266 ? -17.80900 -7.26000 -8.63000 1.000 31.34875 266 ARG A CA 1
ATOM 2123 C C . ARG A 1 266 ? -18.93400 -6.23700 -8.65900 1.000 35.19770 266 ARG A C 1
ATOM 2124 O O . ARG A 1 266 ? -19.66000 -6.14900 -9.65300 1.000 33.64395 266 ARG A O 1
ATOM 2132 N N . ILE A 1 267 ? -19.08500 -5.47400 -7.57900 1.000 32.30231 267 ILE A N 1
ATOM 2133 C CA . ILE A 1 267 ? -20.14900 -4.48000 -7.47100 1.000 32.65227 267 ILE A CA 1
ATOM 2134 C C . ILE A 1 267 ? -19.53000 -3.13500 -7.12500 1.000 29.18249 267 ILE A C 1
ATOM 2135 O O . ILE A 1 267 ? -18.91100 -2.98500 -6.06500 1.000 29.66731 267 ILE A O 1
ATOM 2140 N N . MET A 1 268 ? -19.71000 -2.15800 -8.01100 1.000 29.63269 268 MET A N 1
ATOM 2141 C CA . MET A 1 268 ? -19.30000 -0.78200 -7.78400 1.000 28.90001 268 MET A CA 1
ATOM 2142 C C . MET A 1 268 ? -20.53200 0.11300 -7.78700 1.000 29.82263 268 MET A C 1
ATOM 2143 O O . MET A 1 268 ? -21.53100 -0.19100 -8.44400 1.000 32.15864 268 MET A O 1
ATOM 2148 N N . HIS A 1 269 ? -20.45600 1.21500 -7.04600 1.000 26.67694 269 HIS A N 1
ATOM 2149 C CA . HIS A 1 269 ? -21.47400 2.26100 -7.07000 1.000 32.80067 269 HIS A CA 1
ATOM 2150 C C . HIS A 1 269 ? -20.87800 3.51500 -7.69000 1.000 29.82302 269 HIS A C 1
ATOM 2151 O O . HIS A 1 269 ? -19.81600 3.97600 -7.26200 1.000 27.01653 269 HIS A O 1
ATOM 2158 N N . ARG A 1 270 ? -21.55900 4.07200 -8.69100 1.000 27.19921 270 ARG A N 1
ATOM 2159 C CA . ARG A 1 270 ? -21.01400 5.21000 -9.41500 1.000 28.29395 270 ARG A CA 1
ATOM 2160 C C . ARG A 1 270 ? -21.97100 6.38800 -9.41400 1.000 31.56890 270 ARG A C 1
ATOM 2161 O O . ARG A 1 270 ? -23.18500 6.22800 -9.58900 1.000 30.21698 270 ARG A O 1
ATOM 2169 N N . ALA A 1 271 ? -21.39300 7.57000 -9.22700 1.000 26.50110 271 ALA A N 1
ATOM 2170 C CA . ALA A 1 271 ? -22.06500 8.84900 -9.40300 1.000 25.30289 271 ALA A CA 1
ATOM 2171 C C . ALA A 1 271 ? -21.36700 9.57000 -10.54500 1.000 29.88068 271 ALA A C 1
ATOM 2172 O O . ALA A 1 271 ? -20.14700 9.76000 -10.50900 1.000 27.83226 271 ALA A O 1
ATOM 2174 N N . THR A 1 272 ? -22.13000 9.94600 -11.56300 1.000 26.72327 272 THR A N 1
ATOM 2175 C CA . THR A 1 272 ? -21.58600 10.58400 -12.75400 1.000 25.79508 272 THR A CA 1
ATOM 2176 C C . THR A 1 272 ? -21.89400 12.07400 -12.69900 1.000 30.59208 272 THR A C 1
ATOM 2177 O O . THR A 1 272 ? -23.06200 12.46600 -12.61100 1.000 31.35306 272 THR A O 1
ATOM 2181 N N . ILE A 1 273 ? -20.85100 12.89800 -12.75000 1.000 23.66753 273 ILE A N 1
ATOM 2182 C CA . ILE A 1 273 ? -20.99600 14.34700 -12.66500 1.000 28.85342 273 ILE A CA 1
ATOM 2183 C C . ILE A 1 273 ? -21.16300 14.89700 -14.07600 1.000 29.71415 273 ILE A C 1
ATOM 2184 O O . ILE A 1 273 ? -20.29900 14.70000 -14.93800 1.000 28.30251 273 ILE A O 1
ATOM 2189 N N . LEU A 1 274 ? -22.27900 15.58500 -14.31400 1.000 27.49629 274 LEU A N 1
ATOM 2190 C CA . LEU A 1 274 ? -22.57800 16.09800 -15.64500 1.000 28.32266 274 LEU A CA 1
ATOM 2191 C C . LEU A 1 274 ? -21.55500 17.15100 -16.06100 1.000 25.03660 274 LEU A C 1
ATOM 2192 O O . LEU A 1 274 ? -21.03300 17.90600 -15.23700 1.000 27.53926 274 LEU A O 1
ATOM 2197 N N . GLY A 1 275 ? -21.26500 17.19000 -17.36300 1.000 24.09811 275 GLY A N 1
ATOM 2198 C CA . GLY A 1 275 ? -20.30100 18.10900 -17.92300 1.000 27.11711 275 GLY A CA 1
ATOM 2199 C C . GLY A 1 275 ? -20.92000 19.02800 -18.96400 1.000 30.81934 275 GLY A C 1
ATOM 2200 O O . GLY A 1 275 ? -22.11200 18.94900 -19.27400 1.000 27.07318 275 GLY A O 1
ATOM 2201 N N . ASP A 1 276 ? -20.07500 19.91000 -19.49900 1.000 27.66761 276 ASP A N 1
ATOM 2202 C CA . ASP A 1 276 ? -20.46800 20.87400 -20.51600 1.000 27.36552 276 ASP A CA 1
ATOM 2203 C C . ASP A 1 276 ? -19.83900 20.49700 -21.85800 1.000 28.57762 276 ASP A C 1
ATOM 2204 O O . ASP A 1 276 ? -19.23800 19.42700 -22.01100 1.000 29.17598 276 ASP A O 1
ATOM 2209 N N . LYS A 1 277 ? -19.98400 21.38400 -22.83900 1.000 28.41324 277 LYS A N 1
ATOM 2210 C CA . LYS A 1 277 ? -19.51000 21.10000 -24.19000 1.000 26.04736 277 LYS A CA 1
ATOM 2211 C C . LYS A 1 277 ? -17.99400 21.25900 -24.25600 1.000 24.77786 277 LYS A C 1
ATOM 2212 O O . LYS A 1 277 ? -17.47600 22.31800 -23.89400 1.000 24.78668 277 LYS A O 1
ATOM 2218 N N . PRO A 1 278 ? -17.25200 20.24400 -24.70500 1.000 24.16324 278 PRO A N 1
ATOM 2219 C CA . PRO A 1 278 ? -15.80100 20.41300 -24.86200 1.000 23.65173 278 PRO A CA 1
ATOM 2220 C C . PRO A 1 278 ? -15.46900 21.47700 -25.89700 1.000 24.12814 278 PRO A C 1
ATOM 2221 O O . PRO A 1 278 ? -16.12200 21.58400 -26.93700 1.000 26.29880 278 PRO A O 1
ATOM 2225 N N . PHE A 1 279 ? -14.43000 22.26100 -25.61000 1.000 27.04940 279 PHE A N 1
ATOM 2226 C CA . PHE A 1 279 ? -13.97800 23.28800 -26.53700 1.000 27.06665 279 PHE A CA 1
ATOM 2227 C C . PHE A 1 279 ? -12.45800 23.34600 -26.54600 1.000 26.51912 279 PHE A C 1
ATOM 2228 O O . PHE A 1 279 ? -11.78600 22.81100 -25.66100 1.000 25.09528 279 PHE A O 1
ATOM 2236 N N . TYR A 1 280 ? -11.92900 24.00000 -27.57800 1.000 24.00427 280 TYR A N 1
ATOM 2237 C CA . TYR A 1 280 ? -10.50200 24.26100 -27.70900 1.000 26.53210 280 TYR A CA 1
ATOM 2238 C C . TYR A 1 280 ? -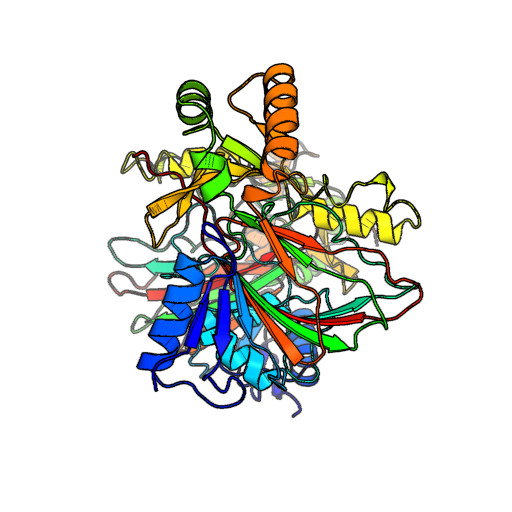10.28300 25.76700 -27.72200 1.000 28.50842 280 TYR A C 1
ATOM 2239 O O . TYR A 1 280 ? -10.88400 26.47400 -28.54000 1.000 30.24170 280 TYR A O 1
ATOM 2248 N N . ARG A 1 281 ? -9.40400 26.24300 -26.85700 1.000 29.80281 281 ARG A N 1
ATOM 2249 C CA . ARG A 1 281 ? -9.01200 27.64100 -26.84400 1.000 32.78776 281 ARG A CA 1
ATOM 2250 C C . ARG A 1 281 ? -7.51600 27.64100 -27.09100 1.000 32.26085 281 ARG A C 1
ATOM 2251 O O . ARG A 1 281 ? -6.78000 27.18000 -26.28200 1.000 33.83456 281 ARG A O 1
ATOM 2259 N N . ALA A 1 282 ? -7.07700 28.18200 -28.19800 1.000 26.51525 282 ALA A N 1
ATOM 2260 C CA . ALA A 1 282 ? -5.67500 28.20700 -28.51400 1.000 27.27338 282 ALA A CA 1
ATOM 2261 C C . ALA A 1 282 ? -4.77800 28.87400 -27.47000 1.000 32.83264 282 ALA A C 1
ATOM 2262 O O . ALA A 1 282 ? -5.13900 29.77700 -26.83500 1.000 33.16555 282 ALA A O 1
ATOM 2264 N N A GLY A 1 283 ? -3.57400 28.39800 -27.35300 0.500 28.41298 283 GLY A N 1
ATOM 2265 N N B GLY A 1 283 ? -3.54800 28.41900 -27.32200 0.500 29.12522 283 GLY A N 1
ATOM 2266 C CA A GLY A 1 283 ? -2.65700 28.99000 -26.44000 0.500 33.39668 283 GLY A CA 1
ATOM 2267 C CA B GLY A 1 283 ? -2.66300 28.97000 -26.33000 0.500 33.32823 283 GLY A CA 1
ATOM 2268 C C A GLY A 1 283 ? -2.07200 30.26500 -27.05400 0.500 34.74463 283 GLY A C 1
ATOM 2269 C C B GLY A 1 283 ? -1.92000 30.24000 -26.75800 0.500 35.09560 283 GLY A C 1
ATOM 2270 O O A GLY A 1 283 ? -1.19500 30.82900 -26.45300 0.500 25.62212 283 GLY A O 1
ATOM 2271 O O B GLY A 1 283 ? -2.22400 30.72500 -27.80500 0.500 26.25164 283 GLY A O 1
ATOM 2272 N N . GLU B 1 3 ? -47.33600 7.10600 -1.30200 1.000 58.10911 3 GLU B N 1
ATOM 2273 C CA . GLU B 1 3 ? -48.56500 7.89000 -1.33800 1.000 59.52762 3 GLU B CA 1
ATOM 2274 C C . GLU B 1 3 ? -49.24000 7.77400 -2.70200 1.000 62.37454 3 GLU B C 1
ATOM 2275 O O . GLU B 1 3 ? -48.57500 7.80100 -3.73700 1.000 60.07952 3 GLU B O 1
ATOM 2277 N N . ARG B 1 4 ? -50.56500 7.63800 -2.69600 1.000 59.34426 4 ARG B N 1
ATOM 2278 C CA . ARG B 1 4 ? -51.32600 7.57200 -3.93500 1.000 56.34383 4 ARG B CA 1
ATOM 2279 C C . ARG B 1 4 ? -51.53400 8.97800 -4.48400 1.000 56.86718 4 ARG B C 1
ATOM 2280 O O . ARG B 1 4 ? -51.89000 9.89700 -3.74000 1.000 47.28363 4 ARG B O 1
ATOM 2282 N N . LEU B 1 5 ? -51.30900 9.14700 -5.78400 1.000 46.29931 5 LEU B N 1
ATOM 2283 C CA . LEU B 1 5 ? -51.47300 10.45600 -6.39800 1.000 42.00868 5 LEU B CA 1
ATOM 2284 C C . LEU B 1 5 ? -52.94700 10.81200 -6.52600 1.000 36.82362 5 LEU B C 1
ATOM 2285 O O . LEU B 1 5 ? -53.79800 9.95100 -6.76300 1.000 42.28902 5 LEU B O 1
ATOM 2290 N N . SER B 1 6 ? -53.24500 12.09600 -6.35700 1.000 32.90439 6 SER B N 1
ATOM 2291 C CA . SER B 1 6 ? -54.57400 12.63400 -6.61700 1.000 31.61511 6 SER B CA 1
ATOM 2292 C C . SER B 1 6 ? -54.60400 13.16400 -8.04500 1.000 33.48221 6 SER B C 1
ATOM 2293 O O . SER B 1 6 ? -53.81500 14.04700 -8.39600 1.000 34.07077 6 SER B O 1
ATOM 2296 N N . ILE B 1 7 ? -55.50600 12.62700 -8.86500 1.000 34.85898 7 ILE B N 1
ATOM 2297 C CA . ILE B 1 7 ? -55.53600 12.91300 -10.29700 1.000 31.01641 7 ILE B CA 1
ATOM 2298 C C . ILE B 1 7 ? -56.94600 13.34900 -10.67300 1.000 31.95977 7 ILE B C 1
ATOM 2299 O O . ILE B 1 7 ? -57.89600 12.56800 -10.54700 1.000 38.89919 7 ILE B O 1
ATOM 2304 N N . THR B 1 8 ? -57.07800 14.58900 -11.13900 1.000 33.83742 8 THR B N 1
ATOM 2305 C CA . THR B 1 8 ? -58.36900 15.13800 -11.54200 1.000 31.26524 8 THR B CA 1
ATOM 2306 C C . THR B 1 8 ? -58.36600 15.39600 -13.04200 1.000 30.99704 8 THR B C 1
ATOM 2307 O O . THR B 1 8 ? -57.67500 16.32000 -13.49900 1.000 30.10215 8 THR B O 1
ATOM 2311 N N . PRO B 1 9 ? -59.10400 14.62900 -13.84300 1.000 29.39895 9 PRO B N 1
ATOM 2312 C CA . PRO B 1 9 ? -59.18000 14.93100 -15.27600 1.000 28.11412 9 PRO B CA 1
ATOM 2313 C C . PRO B 1 9 ? -59.78600 16.30400 -15.52600 1.000 29.56530 9 PRO B C 1
ATOM 2314 O O . PRO B 1 9 ? -60.68700 16.75300 -14.81600 1.000 29.06685 9 PRO B O 1
ATOM 2318 N N . LEU B 1 10 ? -59.27800 16.96900 -16.56300 1.000 25.47090 10 LEU B N 1
ATOM 2319 C CA . LEU B 1 10 ? -59.77100 18.27600 -16.97600 1.000 24.90177 10 LEU B CA 1
ATOM 2320 C C . LEU B 1 10 ? -60.68400 18.19700 -18.19200 1.000 26.44973 10 LEU B C 1
ATOM 2321 O O . LEU B 1 10 ? -61.26600 19.21500 -18.57900 1.000 28.21865 10 LEU B O 1
ATOM 2326 N N . GLY B 1 11 ? -60.81100 17.01800 -18.79600 1.000 24.94056 11 GLY B N 1
ATOM 2327 C CA . GLY B 1 11 ? -61.70800 16.79000 -19.90300 1.000 27.93685 11 GLY B CA 1
ATOM 2328 C C . GLY B 1 11 ? -61.77800 15.30700 -20.21200 1.000 27.66848 11 GLY B C 1
ATOM 2329 O O . GLY B 1 11 ? -61.04400 14.49700 -19.63600 1.000 26.96944 11 GLY B O 1
ATOM 2330 N N . PRO B 1 12 ? -62.66200 14.91900 -21.13200 1.000 28.65272 12 PRO B N 1
ATOM 2331 C CA . PRO B 1 12 ? -62.78900 13.49000 -21.46300 1.000 28.12761 12 PRO B CA 1
ATOM 2332 C C . PRO B 1 12 ? -61.64900 12.94500 -22.30300 1.000 31.58714 12 PRO B C 1
ATOM 2333 O O . PRO B 1 12 ? -61.42600 11.72800 -22.28800 1.000 30.66802 12 PRO B O 1
ATOM 2337 N N . TYR B 1 13 ? -60.92500 13.79400 -23.03600 1.000 28.02116 13 TYR B N 1
ATOM 2338 C CA . TYR B 1 13 ? -59.92000 13.32900 -23.98500 1.000 27.78576 13 TYR B CA 1
ATOM 2339 C C . TYR B 1 13 ? -58.49500 13.69000 -23.60800 1.000 28.03640 13 TYR B C 1
ATOM 2340 O O . TYR B 1 13 ? -57.57900 12.93800 -23.94400 1.000 32.24555 13 TYR B O 1
ATOM 2349 N N . ILE B 1 14 ? -58.27400 14.81600 -22.93800 1.000 24.58177 14 ILE B N 1
ATOM 2350 C CA . ILE B 1 14 ? -56.91200 15.27600 -22.69200 1.000 24.44939 14 ILE B CA 1
ATOM 2351 C C . ILE B 1 14 ? -56.89400 16.16600 -21.46000 1.000 24.64074 14 ILE B C 1
ATOM 2352 O O . ILE B 1 14 ? -57.79200 16.98700 -21.25100 1.000 24.41845 14 ILE B O 1
ATOM 2357 N N . GLY B 1 15 ? -55.85500 15.99400 -20.64200 1.000 23.72115 15 GLY B N 1
ATOM 2358 C CA . GLY B 1 15 ? -55.58100 16.90900 -19.55200 1.000 23.29514 15 GLY B CA 1
ATOM 2359 C C . GLY B 1 15 ? -55.98600 16.40200 -18.18400 1.000 26.63447 15 GLY B C 1
ATOM 2360 O O . GLY B 1 15 ? -57.09300 15.88600 -17.99900 1.000 26.65303 15 GLY B O 1
ATOM 2361 N N . ALA B 1 16 ? -55.09300 16.55700 -17.21100 1.000 23.98199 16 ALA B N 1
ATOM 2362 C CA . ALA B 1 16 ? -55.40200 16.23100 -15.82700 1.000 27.52840 16 ALA B CA 1
ATOM 2363 C C . ALA B 1 16 ? -54.55300 17.10200 -14.91800 1.000 28.12289 16 ALA B C 1
ATOM 2364 O O . ALA B 1 16 ? -53.44700 17.50900 -15.28300 1.000 26.79306 16 ALA B O 1
ATOM 2366 N N . GLN B 1 17 ? -55.08800 17.39700 -13.73700 1.000 26.33589 17 GLN B N 1
ATOM 2367 C CA . GLN B 1 17 ? -54.34900 18.08600 -12.68900 1.000 25.25089 17 GLN B CA 1
ATOM 2368 C C . GLN B 1 17 ? -53.98400 17.07800 -11.60800 1.000 31.47759 17 GLN B C 1
ATOM 2369 O O . GLN B 1 17 ? -54.79900 16.22400 -11.24800 1.000 29.58369 17 GLN B O 1
ATOM 2375 N N . ILE B 1 18 ? -52.74900 17.16000 -11.11100 1.000 30.30167 18 ILE B N 1
ATOM 2376 C CA . ILE B 1 18 ? -52.21100 16.15500 -10.20000 1.000 32.63547 18 ILE B CA 1
ATOM 2377 C C . ILE B 1 18 ? -51.69800 16.83600 -8.94200 1.000 31.41014 18 ILE B C 1
ATOM 2378 O O . ILE B 1 18 ? -51.07700 17.90300 -9.00600 1.000 31.27870 18 ILE B O 1
ATOM 2383 N N . SER B 1 19 ? -51.95100 16.20600 -7.79800 1.000 31.22716 19 SER B N 1
ATOM 2384 C CA . SER B 1 19 ? -51.36500 16.62300 -6.53400 1.000 33.82444 19 SER B CA 1
ATOM 2385 C C . SER B 1 19 ? -50.93000 15.38400 -5.76600 1.000 32.85560 19 SER B C 1
ATOM 2386 O O . SER B 1 19 ? -51.32200 14.25800 -6.08800 1.000 33.21942 19 SER B O 1
ATOM 2389 N N . GLY B 1 20 ? -50.10600 15.60200 -4.74700 1.000 42.02891 20 GLY B N 1
ATOM 2390 C CA . GLY B 1 20 ? -49.56100 14.52000 -3.95600 1.000 39.47897 20 GLY B CA 1
ATOM 2391 C C . GLY B 1 20 ? -48.14500 14.12200 -4.30200 1.000 51.05811 20 GLY B C 1
ATOM 2392 O O . GLY B 1 20 ? -47.67600 13.08600 -3.81300 1.000 48.07369 20 GLY B O 1
ATOM 2393 N N . ALA B 1 21 ? -47.44900 14.90300 -5.12600 1.000 41.99309 21 ALA B N 1
ATOM 2394 C CA . ALA B 1 21 ? -46.07400 14.61200 -5.51100 1.000 42.31162 21 ALA B CA 1
ATOM 2395 C C . ALA B 1 21 ? -45.25900 15.89000 -5.40800 1.000 48.18377 21 ALA B C 1
ATOM 2396 O O . ALA B 1 21 ? -45.62300 16.91000 -6.00400 1.000 46.12607 21 ALA B O 1
ATOM 2398 N N . ASP B 1 22 ? -44.17000 15.83800 -4.64600 1.000 43.74922 22 ASP B N 1
ATOM 2399 C CA . ASP B 1 22 ? -43.21400 16.93700 -4.57300 1.000 41.62718 22 ASP B CA 1
ATOM 2400 C C . ASP B 1 22 ? -42.14400 16.68900 -5.62800 1.000 42.05175 22 ASP B C 1
ATOM 2401 O O . ASP B 1 22 ? -41.29400 15.80600 -5.46700 1.000 41.19396 22 ASP B O 1
ATOM 2406 N N . LEU B 1 23 ? -42.19300 17.45700 -6.71400 1.000 38.55588 23 LEU B N 1
ATOM 2407 C CA . LEU B 1 23 ? -41.25400 17.26900 -7.81100 1.000 38.24939 23 LEU B CA 1
ATOM 2408 C C . LEU B 1 23 ? -39.90200 17.91900 -7.55700 1.000 42.13035 23 LEU B C 1
ATOM 2409 O O . LEU B 1 23 ? -38.95400 17.64400 -8.30200 1.000 42.11721 23 LEU B O 1
ATOM 2414 N N . THR B 1 24 ? -39.78500 18.76500 -6.53500 1.000 41.82495 24 THR B N 1
ATOM 2415 C CA . THR B 1 24 ? -38.50700 19.38600 -6.21700 1.000 41.18668 24 THR B CA 1
ATOM 2416 C C . THR B 1 24 ? -37.58000 18.44900 -5.45600 1.000 44.40826 24 THR B C 1
ATOM 2417 O O . THR B 1 24 ? -36.38200 18.73700 -5.35500 1.000 43.91612 24 THR B O 1
ATOM 2421 N N . ARG B 1 25 ? -38.10300 17.35300 -4.92400 1.000 40.50427 25 ARG B N 1
ATOM 2422 C CA . ARG B 1 25 ? -37.32900 16.34900 -4.21600 1.000 43.70089 25 ARG B CA 1
ATOM 2423 C C . ARG B 1 25 ? -37.53500 14.99100 -4.87300 1.000 47.46517 25 ARG B C 1
ATOM 2424 O O . ARG B 1 25 ? -38.49300 14.79700 -5.63100 1.000 42.65805 25 ARG B O 1
ATOM 2426 N N . PRO B 1 26 ? -36.65600 14.02700 -4.60600 1.000 49.17334 26 PRO B N 1
ATOM 2427 C CA . PRO B 1 26 ? -36.77200 12.72400 -5.27100 1.000 43.40244 26 PRO B CA 1
ATOM 2428 C C . PRO B 1 26 ? -38.12600 12.07400 -5.02800 1.000 44.71546 26 PRO B C 1
ATOM 2429 O O . PRO B 1 26 ? -38.66300 12.10500 -3.91900 1.000 44.39417 26 PRO B O 1
ATOM 2433 N N . LEU B 1 27 ? -38.67600 11.48500 -6.08600 1.000 45.34001 27 LEU B N 1
ATOM 2434 C CA . LEU B 1 27 ? -39.90400 10.71100 -6.00800 1.000 52.81686 27 LEU B CA 1
ATOM 2435 C C . LEU B 1 27 ? -39.57500 9.23400 -5.84600 1.000 51.80891 27 LEU B C 1
ATOM 2436 O O . LEU B 1 27 ? -38.57800 8.74000 -6.37800 1.000 47.33039 27 LEU B O 1
ATOM 2441 N N . SER B 1 28 ? -40.43100 8.52900 -5.11400 1.000 48.66753 28 SER B N 1
ATOM 2442 C CA . SER B 1 28 ? -40.31900 7.08200 -5.05200 1.000 54.99220 28 SER B CA 1
ATOM 2443 C C . SER B 1 28 ? -40.58100 6.48700 -6.43000 1.000 62.55418 28 SER B C 1
ATOM 2444 O O . SER B 1 28 ? -41.31300 7.05300 -7.24600 1.000 55.48374 28 SER B O 1
ATOM 2447 N N . ASP B 1 29 ? -39.96300 5.33300 -6.69400 1.000 60.35297 29 ASP B N 1
ATOM 2448 C CA . ASP B 1 29 ? -40.28300 4.60100 -7.91400 1.000 58.90563 29 ASP B CA 1
ATOM 2449 C C . ASP B 1 29 ? -41.78600 4.41000 -8.06000 1.000 57.78889 29 ASP B C 1
ATOM 2450 O O . ASP B 1 29 ? -42.31100 4.41800 -9.17900 1.000 54.13600 29 ASP B O 1
ATOM 2455 N N . ASN B 1 30 ? -42.49700 4.25300 -6.94100 1.000 54.02931 30 ASN B N 1
ATOM 2456 C CA . ASN B 1 30 ? -43.94100 4.05000 -6.99400 1.000 58.04852 30 ASN B CA 1
ATOM 2457 C C . ASN B 1 30 ? -44.65800 5.31600 -7.44600 1.000 57.25516 30 ASN B C 1
ATOM 2458 O O . ASN B 1 30 ? -45.54900 5.26500 -8.30200 1.000 54.68251 30 ASN B O 1
ATOM 2463 N N . GLN B 1 31 ? -44.29500 6.46300 -6.86900 1.000 52.64078 31 GLN B N 1
ATOM 2464 C CA . GLN B 1 31 ? -44.85900 7.72600 -7.33100 1.000 51.91110 31 GLN B CA 1
ATOM 2465 C C . GLN B 1 31 ? -44.52200 7.96900 -8.79400 1.000 49.31967 31 GLN B C 1
ATOM 2466 O O . GLN B 1 31 ? -45.36900 8.43600 -9.56500 1.000 45.14199 31 GLN B O 1
ATOM 2472 N N . PHE B 1 32 ? -43.28500 7.66500 -9.19500 1.000 46.96187 32 PHE B N 1
ATOM 2473 C CA . PHE B 1 32 ? -42.88500 7.92200 -10.57400 1.000 45.69523 32 PHE B CA 1
ATOM 2474 C C . PHE B 1 32 ? -43.71400 7.10000 -11.55000 1.000 48.01643 32 PHE B C 1
ATOM 2475 O O . PHE B 1 32 ? -44.16300 7.61500 -12.58100 1.000 40.72741 32 PHE B O 1
ATOM 2483 N N . GLU B 1 33 ? -43.91900 5.81500 -11.25000 1.000 45.39380 33 GLU B N 1
ATOM 2484 C CA . GLU B 1 33 ? -44.77300 4.99000 -12.09600 1.000 47.79338 33 GLU B CA 1
ATOM 2485 C C . GLU B 1 33 ? -46.15800 5.60600 -12.23600 1.000 44.60075 33 GLU B C 1
ATOM 2486 O O . GLU B 1 33 ? -46.72600 5.63200 -13.33400 1.000 42.53292 33 GLU B O 1
ATOM 2488 N N . GLN B 1 34 ? -46.71700 6.11200 -11.13400 1.000 45.95572 34 GLN B N 1
ATOM 2489 C CA . GLN B 1 34 ? -48.02900 6.74700 -11.19400 1.000 45.83733 34 GLN B CA 1
ATOM 2490 C C . GLN B 1 34 ? -48.00100 7.98100 -12.08200 1.000 40.16123 34 GLN B C 1
ATOM 2491 O O . GLN B 1 34 ? -48.91000 8.19200 -12.89500 1.000 40.08329 34 GLN B O 1
ATOM 2497 N N . LEU B 1 35 ? -46.98000 8.82300 -11.92300 1.000 36.92947 35 LEU B N 1
ATOM 2498 C CA . LEU B 1 35 ? -46.85900 10.00700 -12.76600 1.000 34.15612 35 LEU B CA 1
ATOM 2499 C C . LEU B 1 35 ? -46.73100 9.60800 -14.23000 1.000 34.49402 35 LEU B C 1
ATOM 2500 O O . LEU B 1 35 ? -47.43300 10.14200 -15.09700 1.000 34.33352 35 LEU B O 1
ATOM 2505 N N . TYR B 1 36 ? -45.84700 8.65000 -14.51900 1.000 36.72991 36 TYR B N 1
ATOM 2506 C CA . TYR B 1 36 ? -45.61800 8.22200 -15.89600 1.000 35.21444 36 TYR B CA 1
ATOM 2507 C C . TYR B 1 36 ? -46.90900 7.74400 -16.55000 1.000 38.25779 36 TYR B C 1
ATOM 2508 O O . TYR B 1 36 ? -47.22200 8.12400 -17.68500 1.000 34.28561 36 TYR B O 1
ATOM 2517 N N . HIS B 1 37 ? -47.67700 6.90600 -15.85200 1.000 34.93578 37 HIS B N 1
ATOM 2518 C CA . HIS B 1 37 ? -48.89400 6.37200 -16.45600 1.000 35.64991 37 HIS B CA 1
ATOM 2519 C C . HIS B 1 37 ? -49.98100 7.43400 -16.57100 1.000 35.20972 37 HIS B C 1
ATOM 2520 O O . HIS B 1 37 ? -50.81400 7.36700 -17.48200 1.000 37.03695 37 HIS B O 1
ATOM 2527 N N . ALA B 1 38 ? -49.99100 8.42100 -15.67300 1.000 34.25289 38 ALA B N 1
ATOM 2528 C CA . ALA B 1 38 ? -50.92800 9.53100 -15.81500 1.000 35.15333 38 ALA B CA 1
ATOM 2529 C C . ALA B 1 38 ? -50.61800 10.35700 -17.05700 1.000 32.37254 38 ALA B C 1
ATOM 2530 O O . ALA B 1 38 ? -51.53400 10.81800 -17.74600 1.000 30.91953 38 ALA B O 1
ATOM 2532 N N . VAL B 1 39 ? -49.33200 10.56100 -17.35800 1.000 29.20584 39 VAL B N 1
ATOM 2533 C CA . VAL B 1 39 ? -48.95900 11.29500 -18.56800 1.000 28.82510 39 VAL B CA 1
ATOM 2534 C C . VAL B 1 39 ? -49.42200 10.53700 -19.80300 1.000 29.81051 39 VAL B C 1
ATOM 2535 O O . VAL B 1 39 ? -49.96800 11.12500 -20.74500 1.000 28.63838 39 VAL B O 1
ATOM 2539 N N . LEU B 1 40 ? -49.21600 9.21900 -19.81800 1.000 29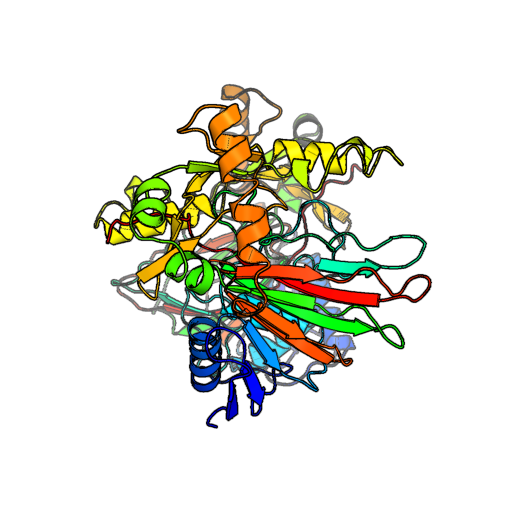.02684 40 LEU B N 1
ATOM 2540 C CA . LEU B 1 40 ? -49.66900 8.41500 -20.94600 1.000 33.62452 40 LEU B CA 1
ATOM 2541 C C . LEU B 1 40 ? -51.18900 8.44100 -21.06700 1.000 30.64570 40 LEU B C 1
ATOM 2542 O O . LEU B 1 40 ? -51.72700 8.55800 -22.17500 1.000 31.88912 40 LEU B O 1
ATOM 2544 N N . ARG B 1 41 ? -51.90300 8.33400 -19.94200 1.000 29.01466 41 ARG B N 1
ATOM 2545 C CA . ARG B 1 41 ? -53.35700 8.24000 -20.01700 1.000 32.56929 41 ARG B CA 1
ATOM 2546 C C . ARG B 1 41 ? -53.99000 9.58200 -20.36800 1.000 33.17870 41 ARG B C 1
ATOM 2547 O O . ARG B 1 41 ? -54.95300 9.63100 -21.14000 1.000 33.61650 41 ARG B O 1
ATOM 2555 N N . HIS B 1 42 ? -53.48100 10.67800 -19.80600 1.000 27.09217 42 HIS B N 1
ATOM 2556 C CA . HIS B 1 42 ? -54.11000 11.98300 -19.97100 1.000 27.01744 42 HIS B CA 1
ATOM 2557 C C . HIS B 1 42 ? -53.36700 12.88800 -20.94900 1.000 27.66043 42 HIS B C 1
ATOM 2558 O O . HIS B 1 42 ? -53.85500 13.98400 -21.24200 1.000 25.73451 42 HIS B O 1
ATOM 2565 N N . GLN B 1 43 ? -52.21000 12.45200 -21.45300 1.000 24.59964 43 GLN B N 1
ATOM 2566 C CA . GLN B 1 43 ? -51.45500 13.12700 -22.51000 1.000 24.77227 43 GLN B CA 1
ATOM 2567 C C . GLN B 1 43 ? -50.75500 14.40500 -22.05000 1.000 22.38360 43 GLN B C 1
ATOM 2568 O O . GLN B 1 43 ? -49.62500 14.67100 -22.47500 1.000 25.32430 43 GLN B O 1
ATOM 2574 N N . VAL B 1 44 ? -51.39400 15.21200 -21.20600 1.000 23.39421 44 VAL B N 1
ATOM 2575 C CA . VAL B 1 44 ? -50.70800 16.30800 -20.52400 1.000 23.80407 44 VAL B CA 1
ATOM 2576 C C . VAL B 1 44 ? -51.25700 16.41300 -19.11100 1.000 24.24318 44 VAL B C 1
ATOM 2577 O O . VAL B 1 44 ? -52.46800 16.29800 -18.89000 1.000 24.67497 44 VAL B O 1
ATOM 2581 N N . VAL B 1 45 ? -50.35800 16.61400 -18.14900 1.000 24.73993 45 VAL B N 1
ATOM 2582 C CA . VAL B 1 45 ? -50.73800 16.74000 -16.75000 1.000 23.77682 45 VAL B CA 1
ATOM 2583 C C . VAL B 1 45 ? -50.09000 17.98700 -16.17200 1.000 25.26048 45 VAL B C 1
ATOM 2584 O O . VAL B 1 45 ? -49.02900 18.43300 -16.62600 1.000 23.56338 45 VAL B O 1
ATOM 2588 N N . PHE B 1 46 ? -50.74100 18.54300 -15.15200 1.000 23.12292 46 PHE B N 1
ATOM 2589 C CA . PHE B 1 46 ? -50.35200 19.81100 -14.55500 1.000 23.65289 46 PHE B CA 1
ATOM 2590 C C . PHE B 1 46 ? -50.22900 19.64000 -13.04900 1.000 29.72852 46 PHE B C 1
ATOM 2591 O O . PHE B 1 46 ? -51.11600 19.06700 -12.41000 1.000 27.52072 46 PHE B O 1
ATOM 2599 N N . LEU B 1 47 ? -49.13000 20.14000 -12.49200 1.000 28.83767 47 LEU B N 1
ATOM 2600 C CA . LEU B 1 47 ? -48.88700 20.10800 -11.05600 1.000 28.49766 47 LEU B CA 1
ATOM 2601 C C . LEU B 1 47 ? -48.54300 21.51800 -10.60800 1.000 30.53045 47 LEU B C 1
ATOM 2602 O O . LEU B 1 47 ? -47.67500 22.16400 -11.20400 1.000 32.60673 47 LEU B O 1
ATOM 2607 N N . ARG B 1 48 ? -49.22400 21.99800 -9.57100 1.000 27.11780 48 ARG B N 1
ATOM 2608 C CA . ARG B 1 48 ? -49.07000 23.37600 -9.13500 1.000 24.76490 48 ARG B CA 1
ATOM 2609 C C . ARG B 1 48 ? -48.20200 23.46000 -7.88300 1.000 24.27293 48 ARG B C 1
ATOM 2610 O O . ARG B 1 48 ? -47.99500 22.47500 -7.17000 1.000 27.95705 48 ARG B O 1
ATOM 2618 N N . ASP B 1 49 ? -47.69100 24.66200 -7.63500 1.000 25.79622 49 ASP B N 1
ATOM 2619 C CA . ASP B 1 49 ? -46.96200 24.96300 -6.40500 1.000 27.92190 49 ASP B CA 1
ATOM 2620 C C . ASP B 1 49 ? -45.68400 24.13500 -6.29900 1.000 29.86707 49 ASP B C 1
ATOM 2621 O O . ASP B 1 49 ? -45.34700 23.61700 -5.23300 1.000 29.36064 49 ASP B O 1
ATOM 2626 N N . GLN B 1 50 ? -44.96200 24.01100 -7.41000 1.000 30.74654 50 GLN B N 1
ATOM 2627 C CA . GLN B 1 50 ? -43.74900 23.19300 -7.48300 1.000 32.14531 50 GLN B CA 1
ATOM 2628 C C . GLN B 1 50 ? -42.57000 24.12500 -7.74700 1.000 33.61666 50 GLN B C 1
ATOM 2629 O O . GLN B 1 50 ? -42.26200 24.44300 -8.89800 1.000 33.91852 50 GLN B O 1
ATOM 2635 N N . ALA B 1 51 ? -41.90600 24.55200 -6.67200 1.000 31.11098 51 ALA B N 1
ATOM 2636 C CA . ALA B 1 51 ? -40.83100 25.54100 -6.74700 1.000 34.49998 51 ALA B CA 1
ATOM 2637 C C . ALA B 1 51 ? -39.51500 24.85000 -7.10600 1.000 37.80506 51 ALA B C 1
ATOM 2638 O O . ALA B 1 51 ? -38.59900 24.70700 -6.29200 1.000 34.76550 51 ALA B O 1
ATOM 2640 N N . ILE B 1 52 ? -39.42300 24.44500 -8.36100 1.000 31.43975 52 ILE B N 1
ATOM 2641 C CA . ILE B 1 52 ? -38.33000 23.60900 -8.84700 1.000 30.83535 52 ILE B CA 1
ATOM 2642 C C . ILE B 1 52 ? -37.18500 24.48100 -9.34900 1.000 31.22054 52 ILE B C 1
ATOM 2643 O O . ILE B 1 52 ? -37.38900 25.59500 -9.84300 1.000 32.38541 52 ILE B O 1
ATOM 2648 N N . THR B 1 53 ? -35.95000 23.97200 -9.20900 1.000 29.62910 53 THR B N 1
ATOM 2649 C CA . THR B 1 53 ? -34.79800 24.58200 -9.85600 1.000 29.84606 53 THR B CA 1
ATOM 2650 C C . THR B 1 53 ? -34.56500 23.94300 -11.21700 1.000 30.28520 53 THR B C 1
ATOM 2651 O O . THR B 1 53 ? -35.04100 22.83500 -11.48200 1.000 26.81078 53 THR B O 1
ATOM 2655 N N . PRO B 1 54 ? -33.82400 24.61300 -12.10700 1.000 28.56029 54 PRO B N 1
ATOM 2656 C CA . PRO B 1 54 ? -33.46300 23.95300 -13.37600 1.000 28.58232 54 PRO B CA 1
ATOM 2657 C C . PRO B 1 54 ? -32.73000 22.64500 -13.15800 1.000 29.22241 54 PRO B C 1
ATOM 2658 O O . PRO B 1 54 ? -32.94900 21.67500 -13.89400 1.000 28.40685 54 PRO B O 1
ATOM 2662 N N . GLN B 1 55 ? -31.84200 22.60300 -12.16100 1.000 31.20680 55 GLN B N 1
ATOM 2663 C CA . GLN B 1 55 ? -31.13400 21.36800 -11.84800 1.000 27.53474 55 GLN B CA 1
ATOM 2664 C C . GLN B 1 55 ? -32.10600 20.26300 -11.45200 1.000 27.46169 55 GLN B C 1
ATOM 2665 O O . GLN B 1 55 ? -31.96600 19.11400 -11.88900 1.000 27.34470 55 GLN B O 1
ATOM 2671 N N . GLN B 1 56 ? -33.10300 20.59100 -10.62800 1.000 29.18224 56 GLN B N 1
ATOM 2672 C CA . GLN B 1 56 ? -34.09500 19.59600 -10.23000 1.000 24.84365 56 GLN B CA 1
ATOM 2673 C C . GLN B 1 56 ? -34.99000 19.21000 -11.40100 1.000 28.33569 56 GLN B C 1
ATOM 2674 O O . GLN B 1 56 ? -35.41700 18.05200 -11.51300 1.000 29.63976 56 GLN B O 1
ATOM 2680 N N . GLN B 1 57 ? -35.29300 20.16800 -12.27600 1.000 28.58553 57 GLN B N 1
ATOM 2681 C CA . GLN B 1 57 ? -36.12700 19.87100 -13.43500 1.000 27.10705 57 GLN B CA 1
ATOM 2682 C C . GLN B 1 57 ? -35.41700 18.92200 -14.39100 1.000 30.01907 57 GLN B C 1
ATOM 2683 O O . GLN B 1 57 ? -36.03500 18.00100 -14.93800 1.000 27.11068 57 GLN B O 1
ATOM 2689 N N . ARG B 1 58 ? -34.11600 19.12900 -14.60600 1.000 25.97608 58 ARG B N 1
ATOM 2690 C CA . ARG B 1 58 ? -33.34900 18.20700 -15.43600 1.000 24.77509 58 ARG B CA 1
ATOM 2691 C C . ARG B 1 58 ? -33.30900 16.81800 -14.81400 1.000 28.33458 58 ARG B C 1
ATOM 2692 O O . ARG B 1 58 ? -33.43400 15.81100 -15.51900 1.000 28.96381 58 ARG B O 1
ATOM 2700 N N . ALA B 1 59 ? -33.14300 16.74300 -13.49200 1.000 28.06102 59 ALA B N 1
ATOM 2701 C CA . ALA B 1 59 ? -33.07400 15.44400 -12.82700 1.000 30.56757 59 ALA B CA 1
ATOM 2702 C C . ALA B 1 59 ? -34.36500 14.66400 -13.01700 1.000 29.38130 59 ALA B C 1
ATOM 2703 O O . ALA B 1 59 ? -34.34000 13.46300 -13.31000 1.000 30.50278 59 ALA B O 1
ATOM 2705 N N . LEU B 1 60 ? -35.50800 15.33100 -12.85200 1.000 28.23601 60 LEU B N 1
ATOM 2706 C CA . LEU B 1 60 ? -36.78700 14.66800 -13.06900 1.000 28.57818 60 LEU B CA 1
ATOM 2707 C C . LEU B 1 60 ? -36.92500 14.20800 -14.51400 1.000 32.33237 60 LEU B C 1
ATOM 2708 O O . LEU B 1 60 ? -37.38500 13.09100 -14.78100 1.000 30.33555 60 LEU B O 1
ATOM 2713 N N . ALA B 1 61 ? -36.52900 15.06000 -15.46200 1.000 28.61359 61 ALA B N 1
ATOM 2714 C CA . ALA B 1 61 ? -36.64900 14.70300 -16.87000 1.000 24.49785 61 ALA B CA 1
ATOM 2715 C C . ALA B 1 61 ? -35.77500 13.50000 -17.20700 1.000 26.97657 61 ALA B C 1
ATOM 2716 O O . ALA B 1 61 ? -36.16100 12.64900 -18.01500 1.000 28.01194 61 ALA B O 1
ATOM 2718 N N . GLN B 1 62 ? -34.59300 13.41000 -16.58500 1.000 28.80914 62 GLN B N 1
ATOM 2719 C CA . GLN B 1 62 ? -33.69900 12.28300 -16.83200 1.000 28.61546 62 GLN B CA 1
ATOM 2720 C C . GLN B 1 62 ? -34.33600 10.95100 -16.46000 1.000 28.86614 62 GLN B C 1
ATOM 2721 O O . GLN B 1 62 ? -33.98500 9.91600 -17.03700 1.000 29.36145 62 GLN B O 1
ATOM 2727 N N . ARG B 1 63 ? -35.24600 10.94200 -15.48600 1.000 30.47915 63 ARG B N 1
ATOM 2728 C CA . ARG B 1 63 ? -35.90600 9.69100 -15.12900 1.000 28.82323 63 ARG B CA 1
ATOM 2729 C C . ARG B 1 63 ? -36.76600 9.15700 -16.26700 1.000 35.11560 63 ARG B C 1
ATOM 2730 O O . ARG B 1 63 ? -37.02700 7.95000 -16.31600 1.000 35.28179 63 ARG B O 1
ATOM 2738 N N . PHE B 1 64 ? -37.19700 10.02000 -17.19200 1.000 29.87075 64 PHE B N 1
ATOM 2739 C CA . PHE B 1 64 ? -37.99000 9.57100 -18.33200 1.000 31.56564 64 PHE B CA 1
ATOM 2740 C C . PHE B 1 64 ? -37.14300 9.06100 -19.49300 1.000 29.75578 64 PHE B C 1
ATOM 2741 O O . PHE B 1 64 ? -37.64800 8.28100 -20.31000 1.000 31.01163 64 PHE B O 1
ATOM 2749 N N . GLY B 1 65 ? -35.89500 9.49300 -19.61000 1.000 30.53089 65 GLY B N 1
ATOM 2750 C CA . GLY B 1 65 ? -35.06700 9.07200 -20.72100 1.000 28.80037 65 GLY B CA 1
ATOM 2751 C C . GLY B 1 65 ? -33.95700 10.06900 -21.00000 1.000 28.16190 65 GLY B C 1
ATOM 2752 O O . GLY B 1 65 ? -33.68800 10.97100 -20.20900 1.000 28.91072 65 GLY B O 1
ATOM 2753 N N . GLU B 1 66 ? -33.31700 9.87100 -22.15100 1.000 25.73408 66 GLU B N 1
ATOM 2754 C CA . GLU B 1 66 ? -32.19200 10.69900 -22.56500 1.000 26.43400 66 GLU B CA 1
ATOM 2755 C C . GLU B 1 66 ? -32.68300 12.05800 -23.04900 1.000 30.46440 66 GLU B C 1
ATOM 2756 O O . GLU B 1 66 ? -33.70200 12.15700 -23.74000 1.000 27.42917 66 GLU B O 1
ATOM 2762 N N . LEU B 1 67 ? -31.94400 13.10700 -22.69800 1.000 27.44720 67 LEU B N 1
ATOM 2763 C CA . LEU B 1 67 ? -32.38800 14.47200 -22.93600 1.000 26.97447 67 LEU B CA 1
ATOM 2764 C C . LEU B 1 67 ? -31.78800 15.06400 -24.20600 1.000 26.49499 67 LEU B C 1
ATOM 2765 O O . LEU B 1 67 ? -30.67700 14.72500 -24.62100 1.000 27.89885 67 LEU B O 1
ATOM 2770 N N . HIS B 1 68 ? -32.54500 15.98600 -24.79500 1.000 25.61490 68 HIS B N 1
ATOM 2771 C CA . HIS B 1 68 ? -32.17100 16.70100 -26.00700 1.000 25.85145 68 HIS B CA 1
ATOM 2772 C C . HIS B 1 68 ? -31.64200 18.08700 -25.65400 1.000 27.67803 68 HIS B C 1
ATOM 2773 O O . HIS B 1 68 ? -32.17000 18.75100 -24.75600 1.000 27.07040 68 HIS B O 1
ATOM 2780 N N . ILE B 1 69 ? -30.60000 18.52000 -26.36300 1.000 26.01856 69 ILE B N 1
ATOM 2781 C CA . ILE B 1 69 ? -30.07800 19.88000 -26.25700 1.000 26.36810 69 ILE B CA 1
ATOM 2782 C C . ILE B 1 69 ? -30.47500 20.62900 -27.52200 1.000 29.55531 69 ILE B C 1
ATOM 2783 O O . ILE B 1 69 ? -30.12000 20.21800 -28.63400 1.000 29.98034 69 ILE B O 1
ATOM 2788 N N . HIS B 1 70 ? -31.20500 21.72800 -27.35200 1.000 27.69450 70 HIS B N 1
ATOM 2789 C CA . HIS B 1 70 ? -31.74600 22.44500 -28.49700 1.000 25.83654 70 HIS B CA 1
ATOM 2790 C C . HIS B 1 70 ? -30.62900 23.17800 -29.24200 1.000 28.16740 70 HIS B C 1
ATOM 2791 O O . HIS B 1 70 ? -29.74900 23.77200 -28.61200 1.000 28.14741 70 HIS B O 1
ATOM 2798 N N . PRO B 1 71 ? -30.64400 23.17300 -30.58100 1.000 29.48849 71 PRO B N 1
ATOM 2799 C CA . PRO B 1 71 ? -29.53300 23.77600 -31.33300 1.000 27.64224 71 PRO B CA 1
ATOM 2800 C C . PRO B 1 71 ? -29.55200 25.29800 -31.40900 1.000 31.08959 71 PRO B C 1
ATOM 2801 O O . PRO B 1 71 ? -28.53000 25.88300 -31.79400 1.000 31.14646 71 PRO B O 1
ATOM 2805 N N . VAL B 1 72 ? -30.65200 25.96000 -31.04400 1.000 27.42951 72 VAL B N 1
ATOM 2806 C CA . VAL B 1 72 ? -30.79000 27.40100 -31.25500 1.000 32.82344 72 VAL B CA 1
ATOM 2807 C C . VAL B 1 72 ? -31.18200 28.12200 -29.96900 1.000 30.63237 72 VAL B C 1
ATOM 2808 O O . VAL B 1 72 ? -30.65300 29.19600 -29.66200 1.000 34.01416 72 VAL B O 1
ATOM 2812 N N . TYR B 1 73 ? -32.12400 27.55700 -29.22200 1.000 28.42159 73 TYR B N 1
ATOM 2813 C CA . TYR B 1 73 ? -32.64500 28.23900 -28.04900 1.000 27.27610 73 TYR B CA 1
ATOM 2814 C C . TYR B 1 73 ? -31.57500 28.35400 -26.96300 1.000 28.57306 73 TYR B C 1
ATOM 2815 O O . TYR B 1 73 ? -30.76100 27.44400 -26.78300 1.000 29.88428 73 TYR B O 1
ATOM 2824 N N . PRO B 1 74 ? -31.57600 29.44700 -26.20200 1.000 29.43954 74 PRO B N 1
ATOM 2825 C CA . PRO B 1 74 ? -30.63300 29.55400 -25.08500 1.000 31.68100 74 PRO B CA 1
ATOM 2826 C C . PRO B 1 74 ? -31.01100 28.61800 -23.95200 1.000 30.42515 74 PRO B C 1
ATOM 2827 O O . PRO B 1 74 ? -32.18100 28.28000 -23.75600 1.000 31.39210 74 PRO B O 1
ATOM 2831 N N . HIS B 1 75 ? -29.99700 28.18900 -23.21100 1.000 29.79255 75 HIS B N 1
ATOM 2832 C CA . HIS B 1 75 ? -30.17500 27.29600 -22.07700 1.000 31.05359 75 HIS B CA 1
ATOM 2833 C C . HIS B 1 75 ? -29.85200 28.02000 -20.77600 1.000 33.63715 75 HIS B C 1
ATOM 2834 O O . HIS B 1 75 ? -29.29200 29.12000 -20.76100 1.000 33.43474 75 HIS B O 1
ATOM 2841 N N . ALA B 1 76 ? -30.22000 27.38000 -19.67100 1.000 30.56702 76 ALA B N 1
ATOM 2842 C CA . ALA B 1 76 ? -29.99600 27.95900 -18.35500 1.000 32.97351 76 ALA B CA 1
ATOM 2843 C C . ALA B 1 76 ? -28.52000 27.88500 -17.98400 1.000 37.48698 76 ALA B C 1
ATOM 2844 O O . ALA B 1 76 ? -27.79600 26.98100 -18.40700 1.000 35.91738 76 ALA B O 1
ATOM 2846 N N . GLU B 1 77 ? -28.08000 28.84900 -17.17600 1.000 41.60061 77 GLU B N 1
ATOM 2847 C CA . GLU B 1 77 ? -26.68400 28.90700 -16.75700 1.000 44.84314 77 GLU B CA 1
ATOM 2848 C C . GLU B 1 77 ? -26.27900 27.60700 -16.07300 1.000 33.77405 77 GLU B C 1
ATOM 2849 O O . GLU B 1 77 ? -26.87600 27.21200 -15.06700 1.000 41.87451 77 GLU B O 1
ATOM 2852 N N . GLY B 1 78 ? -25.26700 26.94200 -16.62600 1.000 40.08321 78 GLY B N 1
ATOM 2853 C CA . GLY B 1 78 ? -24.76600 25.70700 -16.05700 1.000 38.65782 78 GLY B CA 1
ATOM 2854 C C . GLY B 1 78 ? -25.68200 24.51400 -16.19300 1.000 40.06312 78 GLY B C 1
ATOM 2855 O O . GLY B 1 78 ? -25.40400 23.46900 -15.59700 1.000 37.49318 78 GLY B O 1
ATOM 2856 N N . VAL B 1 79 ? -26.76900 24.63200 -16.95500 1.000 38.61511 79 VAL B N 1
ATOM 2857 C CA . VAL B 1 79 ? -27.68500 23.51700 -17.16600 1.000 34.87752 79 VAL B CA 1
ATOM 2858 C C . VAL B 1 79 ? -28.04000 23.47000 -18.64600 1.000 34.21542 79 VAL B C 1
ATOM 2859 O O . VAL B 1 79 ? -29.03900 24.05600 -19.07400 1.000 30.70852 79 VAL B O 1
ATOM 2863 N N . ASP B 1 80 ? -27.22800 22.76000 -19.43400 1.000 28.05638 80 ASP B N 1
ATOM 2864 C CA . ASP B 1 80 ? -27.34600 22.82400 -20.88700 1.000 27.41966 80 ASP B CA 1
ATOM 2865 C C . ASP B 1 80 ? -28.65900 22.23900 -21.39000 1.000 30.38980 80 ASP B C 1
ATOM 2866 O O . ASP B 1 80 ? -29.13600 22.63200 -22.46200 1.000 28.59153 80 ASP B O 1
ATOM 2871 N N . GLU B 1 81 ? -29.25200 21.30500 -20.64700 1.000 29.42505 81 GLU B N 1
ATOM 2872 C CA . GLU B 1 81 ? -30.44200 20.60700 -21.11800 1.000 29.82395 81 GLU B CA 1
ATOM 2873 C C . GLU B 1 81 ? -31.73400 21.37200 -20.85600 1.000 33.53894 81 GLU B C 1
ATOM 2874 O O . GLU B 1 81 ? -32.79500 20.93500 -21.32000 1.000 28.93699 81 GLU B O 1
ATOM 2880 N N . ILE B 1 82 ? -31.68000 22.48800 -20.13700 1.000 26.75294 82 ILE B N 1
ATOM 2881 C CA . ILE B 1 82 ? -32.86800 23.27300 -19.81500 1.000 26.22494 82 ILE B CA 1
ATOM 2882 C C . ILE B 1 82 ? -32.89300 24.49700 -20.72300 1.000 28.36904 82 ILE B C 1
ATOM 2883 O O . ILE B 1 82 ? -32.04800 25.39300 -20.60800 1.000 25.95727 82 ILE B O 1
ATOM 2888 N N . ILE B 1 83 ? -33.87000 24.52700 -21.63000 1.000 25.86124 83 ILE B N 1
ATOM 2889 C CA . ILE B 1 83 ? -34.14600 25.71000 -22.43400 1.000 28.30366 83 ILE B CA 1
ATOM 2890 C C . ILE B 1 83 ? -34.72600 26.80700 -21.55300 1.000 26.52312 83 ILE B C 1
ATOM 2891 O O . ILE B 1 83 ? -35.60400 26.55400 -20.71500 1.000 25.00858 83 ILE B O 1
ATOM 2896 N N . VAL B 1 84 ? -34.27200 28.03900 -21.76800 1.000 24.65561 84 VAL B N 1
ATOM 2897 C CA . VAL B 1 84 ? -34.89400 29.21800 -21.17300 1.000 27.55041 84 VAL B CA 1
ATOM 2898 C C . VAL B 1 84 ? -35.67800 29.93200 -22.26300 1.000 29.88700 84 VAL B C 1
ATOM 2899 O O . VAL B 1 84 ? -35.10200 30.38900 -23.25900 1.000 26.66970 84 VAL B O 1
ATOM 2903 N N . LEU B 1 85 ? -36.99600 30.01300 -22.08300 1.000 25.79685 85 LEU B N 1
ATOM 2904 C CA . LEU B 1 85 ? -37.86300 30.78900 -22.96300 1.000 25.94429 85 LEU B CA 1
ATOM 2905 C C . LEU B 1 85 ? -38.17200 32.08500 -22.22000 1.000 30.65430 85 LEU B C 1
ATOM 2906 O O . LEU B 1 85 ? -39.10500 32.16300 -21.42300 1.000 28.28713 85 LEU B O 1
ATOM 2911 N N . ASP B 1 86 ? -37.35700 33.10600 -22.47800 1.000 28.83545 86 ASP B N 1
ATOM 2912 C CA . ASP B 1 86 ? -37.39500 34.37600 -21.75500 1.000 28.24142 86 ASP B CA 1
ATOM 2913 C C . ASP B 1 86 ? -37.81400 35.44200 -22.75800 1.000 29.05366 86 ASP B C 1
ATOM 2914 O O . ASP B 1 86 ? -36.98600 35.93700 -23.53000 1.000 30.06330 86 ASP B O 1
ATOM 2919 N N . THR B 1 87 ? -39.09600 35.79300 -22.74800 1.000 26.04038 87 THR B N 1
ATOM 2920 C CA . THR B 1 87 ? -39.67700 36.61600 -23.79100 1.000 26.33642 87 THR B CA 1
ATOM 2921 C C . THR B 1 87 ? -40.12000 37.96800 -23.24300 1.000 29.35815 87 THR B C 1
ATOM 2922 O O . THR B 1 87 ? -40.47500 38.10500 -22.06900 1.000 31.95560 87 THR B O 1
ATOM 2926 N N . HIS B 1 88 ? -40.09200 38.95900 -24.13000 1.000 29.00038 88 HIS B N 1
ATOM 2927 C CA . HIS B 1 88 ? -40.27400 40.36500 -23.79700 1.000 33.74045 88 HIS B CA 1
ATOM 2928 C C . HIS B 1 88 ? -40.05400 41.16300 -25.07600 1.000 38.03562 88 HIS B C 1
ATOM 2929 O O . HIS B 1 88 ? -39.85100 40.57200 -26.14100 1.000 38.96010 88 HIS B O 1
ATOM 2936 N N . ASN B 1 89 ? -40.07700 42.49400 -24.99400 1.000 36.00392 89 ASN B N 1
ATOM 2937 C CA . ASN B 1 89 ? -39.93900 43.30800 -26.19900 1.000 39.40519 89 ASN B CA 1
ATOM 2938 C C . ASN B 1 89 ? -38.68200 42.94900 -26.98500 1.000 38.98506 89 ASN B C 1
ATOM 2939 O O . ASN B 1 89 ? -38.70100 42.91800 -28.22100 1.000 39.95642 89 ASN B O 1
ATOM 2944 N N . ASP B 1 90 ? -37.58000 42.68000 -26.28700 1.000 36.32863 90 ASP B N 1
ATOM 2945 C CA . ASP B 1 90 ? -36.30900 42.37500 -26.93300 1.000 34.67754 90 ASP B CA 1
ATOM 2946 C C . ASP B 1 90 ? -36.18200 40.91300 -27.34800 1.000 39.73180 90 ASP B C 1
ATOM 2947 O O . ASP B 1 90 ? -35.15700 40.53500 -27.92400 1.000 38.50018 90 ASP B O 1
ATOM 2952 N N . ASN B 1 91 ? -37.18500 40.08800 -27.06800 1.000 31.98814 91 ASN B N 1
ATOM 2953 C CA . ASN B 1 91 ? -37.21400 38.70800 -27.53500 1.000 32.28592 91 ASN B CA 1
ATOM 2954 C C . ASN B 1 91 ? -38.67100 38.27200 -27.61000 1.000 34.89002 91 ASN B C 1
ATOM 2955 O O . ASN B 1 91 ? -39.15800 37.57000 -26.71300 1.000 33.67083 91 ASN B O 1
ATOM 2960 N N . PRO B 1 92 ? -39.40300 38.68200 -28.64600 1.000 32.74091 92 PRO B N 1
ATOM 2961 C CA . PRO B 1 92 ? -40.84300 38.45700 -28.64800 1.000 32.15904 92 PRO B CA 1
ATOM 2962 C C . PRO B 1 92 ? -41.16400 36.97300 -28.72100 1.000 37.57460 92 PRO B C 1
ATOM 2963 O O . PRO B 1 92 ? -40.35800 36.17400 -29.22600 1.000 35.33018 92 PRO B O 1
ATOM 2967 N N . PRO B 1 93 ? -42.33400 36.56300 -28.23400 1.000 31.50988 93 PRO B N 1
ATOM 2968 C CA . PRO B 1 93 ? -42.65600 35.13000 -28.18900 1.000 30.26015 93 PRO B CA 1
ATOM 2969 C C . PRO B 1 93 ? -42.65000 34.48400 -29.56900 1.000 32.92976 93 PRO B C 1
ATOM 2970 O O . PRO B 1 93 ? -42.95100 35.11500 -30.58400 1.000 37.35296 93 PRO B O 1
ATOM 2974 N N . ASP B 1 94 ? -42.32100 33.18800 -29.57900 1.000 35.83145 94 ASP B N 1
ATOM 2975 C CA . ASP B 1 94 ? -41.97500 32.45500 -30.79000 1.000 39.37239 94 ASP B CA 1
ATOM 2976 C C . ASP B 1 94 ? -42.77800 31.16500 -30.93900 1.000 33.28646 94 ASP B C 1
ATOM 2977 O O . ASP B 1 94 ? -42.51400 30.38400 -31.86100 1.000 33.86206 94 ASP B O 1
ATOM 2982 N N . ASN B 1 95 ? -43.75900 30.91900 -30.06800 1.000 29.18444 95 ASN B N 1
ATOM 2983 C CA . ASN B 1 95 ? -44.41800 29.61900 -30.02200 1.000 24.70354 95 ASN B CA 1
ATOM 2984 C C . ASN B 1 95 ? -45.93500 29.73900 -30.09500 1.000 24.34291 95 ASN B C 1
ATOM 2985 O O . ASN B 1 95 ? -46.64500 28.80600 -29.70300 1.000 25.37225 95 ASN B O 1
ATOM 2990 N N . ASP B 1 96 ? -46.43900 30.86200 -30.60800 1.000 25.23856 96 ASP B N 1
ATOM 2991 C CA . ASP B 1 96 ? -47.86000 31.02000 -30.90500 1.000 26.00357 96 ASP B CA 1
ATOM 2992 C C . ASP B 1 96 ? -48.17900 30.40400 -32.27000 1.000 26.93867 96 ASP B C 1
ATOM 2993 O O . ASP B 1 96 ? -48.65600 31.05700 -33.19800 1.000 24.16301 96 ASP B O 1
ATOM 2998 N N . ASN B 1 97 ? -47.87700 29.11200 -32.37700 1.000 20.90430 97 ASN B N 1
ATOM 2999 C CA . ASN B 1 97 ? -48.25100 28.30600 -33.52900 1.000 25.43296 97 ASN B CA 1
ATOM 3000 C C . ASN B 1 97 ? -48.38500 26.87200 -33.04400 1.000 23.57949 97 ASN B C 1
ATOM 3001 O O . ASN B 1 97 ? -47.73900 26.47600 -32.07200 1.000 23.87744 97 ASN B O 1
ATOM 3006 N N . TRP B 1 98 ? -49.24700 26.10500 -33.70600 1.000 21.09915 98 TRP B N 1
ATOM 3007 C CA . TRP B 1 98 ? -49.47200 24.72500 -33.29800 1.000 19.93572 98 TRP B CA 1
ATOM 3008 C C . TRP B 1 98 ? -48.29100 23.86400 -33.72300 1.000 22.70781 98 TRP B C 1
ATOM 3009 O O . TRP B 1 98 ? -47.99900 23.73500 -34.91700 1.000 22.61329 98 TRP B O 1
ATOM 3020 N N . HIS B 1 99 ? -47.60100 23.27900 -32.74700 1.000 21.00660 99 HIS B N 1
ATOM 3021 C CA . HIS B 1 99 ? -46.41100 22.50500 -33.05800 1.000 21.20991 99 HIS B CA 1
ATOM 3022 C C . HIS B 1 99 ? -46.25800 21.36300 -32.07000 1.000 20.47471 99 HIS B C 1
ATOM 3023 O O . HIS B 1 99 ? -46.80400 21.37800 -30.96100 1.000 22.29490 99 HIS B O 1
ATOM 3030 N N . THR B 1 100 ? -45.51700 20.35700 -32.51400 1.000 19.69114 100 THR B N 1
ATOM 3031 C CA . THR B 1 100 ? -44.98400 19.31000 -31.66100 1.000 19.97549 100 THR B CA 1
ATOM 3032 C C . THR B 1 100 ? -43.48900 19.56600 -31.55200 1.000 22.40943 100 THR B C 1
ATOM 3033 O O . THR B 1 100 ? -42.83400 19.84400 -32.56200 1.000 21.39782 100 THR B O 1
ATOM 3037 N N . ASP B 1 101 ? -42.95900 19.52900 -30.33500 1.000 20.19176 101 ASP B N 1
ATOM 3038 C CA . ASP B 1 101 ? -41.58300 19.96500 -30.13300 1.000 23.04773 101 ASP B CA 1
ATOM 3039 C C . ASP B 1 101 ? -40.61400 19.06800 -30.89100 1.000 23.38375 101 ASP B C 1
ATOM 3040 O O . ASP B 1 101 ? -40.67400 17.84000 -30.78800 1.000 21.48520 101 ASP B O 1
ATOM 3045 N N . VAL B 1 102 ? -39.72800 19.70100 -31.66500 1.000 20.66933 102 VAL B N 1
ATOM 3046 C CA . VAL B 1 102 ? -38.53900 19.07000 -32.23400 1.000 23.06010 102 VAL B CA 1
ATOM 3047 C C . VAL B 1 102 ? -38.89900 17.80200 -33.00000 1.000 25.24500 102 VAL B C 1
ATOM 3048 O O . VAL B 1 102 ? -38.30300 16.74200 -32.78000 1.000 24.26681 102 VAL B O 1
ATOM 3052 N N . THR B 1 103 ? -39.86400 17.89400 -33.92000 1.000 21.26644 103 THR B N 1
ATOM 3053 C CA . THR B 1 103 ? -40.09700 16.78700 -34.84300 1.000 20.30504 103 THR B CA 1
ATOM 3054 C C . THR B 1 103 ? -39.14400 16.81300 -36.03100 1.000 21.58280 103 THR B C 1
ATOM 3055 O O . THR B 1 103 ? -39.26200 15.96100 -36.91800 1.000 23.36404 103 THR B O 1
ATOM 3059 N N . PHE B 1 104 ? -38.19600 17.75000 -36.06200 1.000 22.29804 104 PHE B N 1
ATOM 3060 C CA . PHE B 1 104 ? -37.21400 17.82900 -37.13600 1.000 24.57640 104 PHE B CA 1
ATOM 3061 C C . PHE B 1 104 ? -36.01100 16.91200 -36.92500 1.000 25.12238 104 PHE B C 1
ATOM 3062 O O . PHE B 1 104 ? -35.05100 16.99700 -37.70200 1.000 25.41619 104 PHE B O 1
ATOM 3070 N N . ILE B 1 105 ? -36.03500 16.03700 -35.92100 1.000 26.49195 105 ILE B N 1
ATOM 3071 C CA . ILE B 1 105 ? -34.97700 15.05700 -35.71900 1.000 24.35081 105 ILE B CA 1
ATOM 3072 C C . ILE B 1 105 ? -35.55900 13.65800 -35.90600 1.000 25.90949 105 ILE B C 1
ATOM 3073 O O . ILE B 1 105 ? -36.77300 13.46400 -35.96800 1.000 23.08007 105 ILE B O 1
ATOM 3078 N N . GLU B 1 106 ? -34.65900 12.67600 -36.00600 1.000 22.91078 106 GLU B N 1
ATOM 3079 C CA . GLU B 1 106 ? -35.07000 11.30600 -36.29900 1.000 25.62823 106 GLU B CA 1
ATOM 3080 C C . GLU B 1 106 ? -35.85000 10.69200 -35.14200 1.000 22.54549 106 GLU B C 1
ATOM 3081 O O . GLU B 1 106 ? -36.71000 9.82800 -35.35800 1.000 24.95988 106 GLU B O 1
ATOM 3087 N N . THR B 1 107 ? -35.57200 11.13100 -33.91600 1.000 22.24883 107 THR B N 1
ATOM 3088 C CA . THR B 1 107 ? -36.19100 10.59100 -32.70700 1.000 23.43178 107 THR B CA 1
ATOM 3089 C C . THR B 1 107 ? -36.83100 11.73400 -31.93000 1.000 27.47723 107 THR B C 1
ATOM 3090 O O . THR B 1 107 ? -36.30800 12.16500 -30.89700 1.000 26.23770 107 THR B O 1
ATOM 3094 N N . PRO B 1 108 ? -37.96600 12.25100 -32.40000 1.000 24.74814 108 PRO B N 1
ATOM 3095 C CA . PRO B 1 108 ? -38.54200 13.42500 -31.75700 1.000 25.01357 108 PRO B CA 1
ATOM 3096 C C . PRO B 1 108 ? -38.81600 13.15500 -30.29100 1.000 23.86887 108 PRO B C 1
ATOM 3097 O O . PRO B 1 108 ? -39.09900 12.01000 -29.89500 1.000 24.36604 108 PRO B O 1
ATOM 3101 N N . PRO B 1 109 ? -38.75100 14.18500 -29.44800 1.000 24.64431 109 PRO B N 1
ATOM 3102 C CA . PRO B 1 109 ? -38.95800 13.97300 -28.01000 1.000 24.57543 109 PRO B CA 1
ATOM 3103 C C . PRO B 1 109 ? -40.27200 13.26400 -27.72000 1.000 26.74407 109 PRO B C 1
ATOM 3104 O O . PRO B 1 109 ? -41.31800 13.58200 -28.29300 1.000 24.83684 109 PRO B O 1
ATOM 3108 N N . ALA B 1 110 ? -40.20300 12.27400 -26.82900 1.000 23.53190 110 ALA B N 1
ATOM 3109 C CA . ALA B 1 110 ? -41.40200 11.59400 -26.35800 1.000 25.09766 110 ALA B CA 1
ATOM 3110 C C . ALA B 1 110 ? -42.12000 12.39900 -25.28900 1.000 26.47115 110 ALA B C 1
ATOM 3111 O O . ALA B 1 110 ? -43.33000 12.23200 -25.10100 1.000 24.11185 110 ALA B O 1
ATOM 3113 N N . GLY B 1 111 ? -41.39700 13.25800 -24.57700 1.000 24.87900 111 GLY B N 1
ATOM 3114 C CA . GLY B 1 111 ? -41.99000 14.01900 -23.49600 1.000 27.67131 111 GLY B CA 1
ATOM 3115 C C . GLY B 1 111 ? -41.25800 15.32500 -23.28800 1.000 23.67244 111 GLY B C 1
ATOM 3116 O O . GLY B 1 111 ? -40.14500 15.53000 -23.78400 1.000 23.45363 111 GLY B O 1
ATOM 3117 N N . ALA B 1 112 ? -41.90700 16.21600 -22.54600 1.000 20.87287 112 ALA B N 1
ATOM 3118 C CA . ALA B 1 112 ? -41.29200 17.47200 -22.15400 1.000 24.91927 112 ALA B CA 1
ATOM 3119 C C . ALA B 1 112 ? -41.86100 17.89900 -20.81100 1.000 24.69792 112 ALA B C 1
ATOM 3120 O O . ALA B 1 112 ? -42.95700 17.48600 -20.41600 1.000 24.20410 112 ALA B O 1
ATOM 3122 N N . ILE B 1 113 ? -41.09100 18.72900 -20.11100 1.000 25.32787 113 ILE B N 1
ATOM 3123 C CA . ILE B 1 113 ? -41.46600 19.27100 -18.81000 1.000 25.21359 113 ILE B CA 1
ATOM 3124 C C . ILE B 1 113 ? -41.25600 20.77500 -18.86900 1.000 25.66987 113 ILE B C 1
ATOM 3125 O O . ILE B 1 113 ? -40.14800 21.23900 -19.16300 1.000 24.04950 113 ILE B O 1
ATOM 3130 N N . LEU B 1 114 ? -42.30800 21.53200 -18.58000 1.000 24.51366 114 LEU B N 1
ATOM 3131 C CA . LEU B 1 114 ? -42.28400 22.98500 -18.65000 1.000 21.90357 114 LEU B CA 1
ATOM 3132 C C . LEU B 1 114 ? -42.57500 23.54600 -17.26500 1.000 29.32731 114 LEU B C 1
ATOM 3133 O O . LEU B 1 114 ? -43.50400 23.08700 -16.59300 1.000 29.65784 114 LEU B O 1
ATOM 3138 N N . ALA B 1 115 ? -41.77800 24.52400 -16.83800 1.000 26.02186 115 ALA B N 1
ATOM 3139 C CA . ALA B 1 115 ? -41.92900 25.14900 -15.52800 1.000 23.50595 115 ALA B CA 1
ATOM 3140 C C . ALA B 1 115 ? -42.07400 26.65300 -15.70500 1.000 27.02159 115 ALA B C 1
ATOM 3141 O O . ALA B 1 115 ? -41.29700 27.27400 -16.43700 1.000 25.37423 115 ALA B O 1
ATOM 3143 N N . ALA B 1 116 ? -43.07300 27.22900 -15.04300 1.000 24.02756 116 ALA B N 1
ATOM 3144 C CA . ALA B 1 116 ? -43.33700 28.65900 -15.11800 1.000 23.82745 116 ALA B CA 1
ATOM 3145 C C . ALA B 1 116 ? -42.50600 29.36100 -14.05400 1.000 31.99699 116 ALA B C 1
ATOM 3146 O O . ALA B 1 116 ? -42.70500 29.13200 -12.85600 1.000 34.08489 116 ALA B O 1
ATOM 3148 N N . LYS B 1 117 ? -41.56700 30.20100 -14.48800 1.000 27.85221 117 LYS B N 1
ATOM 3149 C CA . LYS B 1 117 ? -40.63100 30.84200 -13.57100 1.000 30.22675 117 LYS B CA 1
ATOM 3150 C C . LYS B 1 117 ? -41.02700 32.27900 -13.25700 1.000 31.55180 117 LYS B C 1
ATOM 3151 O O . LYS B 1 117 ? -41.03100 32.68100 -12.09000 1.000 34.55284 117 LYS B O 1
ATOM 3157 N N . GLU B 1 118 ? -41.34800 33.06600 -14.28000 1.000 32.61082 118 GLU B N 1
ATOM 3158 C CA . GLU B 1 118 ? -41.81800 34.43400 -14.10700 1.000 34.68944 118 GLU B CA 1
ATOM 3159 C C . GLU B 1 118 ? -42.93400 34.67200 -15.10700 1.000 31.50375 118 GLU B C 1
ATOM 3160 O O . GLU B 1 118 ? -42.77800 34.35300 -16.28800 1.000 28.35764 118 GLU B O 1
ATOM 3166 N N . LEU B 1 119 ? -44.04300 35.23800 -14.64300 1.000 28.88934 119 LEU B N 1
ATOM 3167 C CA . LEU B 1 119 ? -45.21400 35.36700 -15.49000 1.000 27.07101 119 LEU B CA 1
ATOM 3168 C C . LEU B 1 119 ? -45.69100 36.80900 -15.56000 1.000 31.49346 119 LEU B C 1
ATOM 3169 O O . LEU B 1 119 ? -45.54700 37.56700 -14.59400 1.000 31.16684 119 LEU B O 1
ATOM 3174 N N . PRO B 1 120 ? -46.27600 37.20800 -16.68800 1.000 26.37370 120 PRO B N 1
ATOM 3175 C CA . PRO B 1 120 ? -46.94700 38.50900 -16.75400 1.000 30.44949 120 PRO B CA 1
ATOM 3176 C C . PRO B 1 120 ? -48.20300 38.50500 -15.89500 1.000 29.58123 120 PRO B C 1
ATOM 3177 O O . PRO B 1 120 ? -48.68400 37.46400 -15.44400 1.000 31.86346 120 PRO B O 1
ATOM 3181 N N . SER B 1 121 ? -48.73400 39.70900 -15.66100 1.000 29.93321 121 SER B N 1
ATOM 3182 C CA . SER B 1 121 ? -49.90300 39.84000 -14.79800 1.000 34.39775 121 SER B CA 1
ATOM 3183 C C . SER B 1 121 ? -51.08400 39.05000 -15.34100 1.000 31.22115 121 SER B C 1
ATOM 3184 O O . SER B 1 121 ? -51.90900 38.55100 -14.56800 1.000 32.11816 121 SER B O 1
ATOM 3187 N N . THR B 1 122 ? -51.17900 38.92700 -16.66100 1.000 29.63767 122 THR B N 1
ATOM 3188 C CA . THR B 1 122 ? -52.21800 38.13600 -17.30000 1.000 25.82435 122 THR B CA 1
ATOM 3189 C C . THR B 1 122 ? -51.73700 37.79100 -18.70200 1.000 31.73914 122 THR B C 1
ATOM 3190 O O . THR B 1 122 ? -50.82400 38.42700 -19.23400 1.000 29.09125 122 THR B O 1
ATOM 3194 N N . GLY B 1 123 ? -52.35800 36.77200 -19.29100 1.000 28.83992 123 GLY B N 1
ATOM 3195 C CA . GLY B 1 123 ? -51.98200 36.32900 -20.62000 1.000 29.85196 123 GLY B CA 1
ATOM 3196 C C . GLY B 1 123 ? -50.90900 35.25700 -20.59900 1.000 25.46564 123 GLY B C 1
ATOM 3197 O O . GLY B 1 123 ? -50.36200 34.88200 -19.56000 1.000 27.18555 123 GLY B O 1
ATOM 3198 N N . GLY B 1 124 ? -50.60300 34.75600 -21.79100 1.000 22.64121 124 GLY B N 1
ATOM 3199 C CA . GLY B 1 124 ? -49.60000 33.72000 -21.94200 1.000 23.41396 124 GLY B CA 1
ATOM 3200 C C . GLY B 1 124 ? -50.09700 32.30600 -21.75100 1.000 23.78790 124 GLY B C 1
ATOM 3201 O O . GLY B 1 124 ? -49.27700 31.40500 -21.54200 1.000 22.76739 124 GLY B O 1
ATOM 3202 N N . ASP B 1 125 ? -51.40800 32.07500 -21.81600 1.000 22.98327 125 ASP B N 1
ATOM 3203 C CA . ASP B 1 125 ? -51.92400 30.71800 -21.69500 1.000 22.32312 125 ASP B CA 1
ATOM 3204 C C . ASP B 1 125 ? -51.26100 29.80800 -22.72000 1.000 21.16335 125 ASP B C 1
ATOM 3205 O O . ASP B 1 125 ? -50.88800 30.23700 -23.81200 1.000 22.72504 125 ASP B O 1
ATOM 3210 N N . THR B 1 126 ? -51.15100 28.52900 -22.37400 1.000 21.36231 126 THR B N 1
ATOM 3211 C CA . THR B 1 126 ? -50.69200 27.50600 -23.30100 1.000 20.36879 126 THR B CA 1
ATOM 3212 C C . THR B 1 126 ? -51.76600 26.43900 -23.46400 1.000 24.07914 126 THR B C 1
ATOM 3213 O O . THR B 1 126 ? -52.42200 26.04900 -22.49600 1.000 24.01730 126 THR B O 1
ATOM 3217 N N . LEU B 1 127 ? -51.95000 25.98800 -24.70400 1.000 21.16362 127 LEU B N 1
ATOM 3218 C CA . LEU B 1 127 ? -52.97300 25.01800 -25.06700 1.000 21.09045 127 LEU B CA 1
ATOM 3219 C C . LEU B 1 127 ? -52.31300 23.75100 -25.59700 1.000 20.75839 127 LEU B C 1
ATOM 3220 O O . LEU B 1 127 ? -51.27300 23.81700 -26.25500 1.000 21.17124 127 LEU B O 1
ATOM 3225 N N . TRP B 1 128 ? -52.92300 22.60000 -25.31400 1.000 20.60732 128 TRP B N 1
ATOM 3226 C CA . TRP B 1 128 ? -52.51700 21.32300 -25.88700 1.000 21.41418 128 TRP B CA 1
ATOM 3227 C C . TRP B 1 128 ? -53.68400 20.72900 -26.66200 1.000 21.59004 128 TRP B C 1
ATOM 3228 O O . TRP B 1 128 ? -54.84200 20.88700 -26.26400 1.000 22.10211 128 TRP B O 1
ATOM 3239 N N . THR B 1 129 ? -53.37700 20.04300 -27.76200 1.000 21.46029 129 THR B N 1
ATOM 3240 C CA . THR B 1 129 ? -54.38000 19.34900 -28.55600 1.000 21.20965 129 THR B CA 1
ATOM 3241 C C . THR B 1 129 ? -53.94800 17.90200 -28.75500 1.000 18.81984 129 THR B C 1
ATOM 3242 O O . THR B 1 129 ? -52.75800 17.61700 -28.92400 1.000 22.22610 129 THR B O 1
ATOM 3246 N N . SER B 1 130 ? -54.91900 16.99000 -28.71200 1.000 21.29086 130 SER B N 1
ATOM 3247 C CA . SER B 1 130 ? -54.64800 15.55700 -28.73600 1.000 23.80683 130 SER B CA 1
ATOM 3248 C C . SER B 1 130 ? -54.67700 15.03400 -30.16700 1.000 22.97695 130 SER B C 1
ATOM 3249 O O . SER B 1 130 ? -55.71200 15.10700 -30.84200 1.000 22.78426 130 SER B O 1
ATOM 3252 N N . GLY B 1 131 ? -53.54800 14.48100 -30.61700 1.000 22.14231 131 GLY B N 1
ATOM 3253 C CA . GLY B 1 131 ? -53.50400 13.79300 -31.89500 1.000 20.48522 131 GLY B CA 1
ATOM 3254 C C . GLY B 1 131 ? -54.30300 12.50400 -31.92000 1.000 21.65776 131 GLY B C 1
ATOM 3255 O O . GLY B 1 131 ? -54.69800 12.05000 -33.00000 1.000 22.89046 131 GLY B O 1
ATOM 3256 N N . ILE B 1 132 ? -54.54100 11.90000 -30.75500 1.000 22.32161 132 ILE B N 1
ATOM 3257 C CA . ILE B 1 132 ? -55.34600 10.68400 -30.69300 1.000 19.09448 132 ILE B CA 1
ATOM 3258 C C . ILE B 1 132 ? -56.81300 11.02200 -30.90700 1.000 20.28366 132 ILE B C 1
ATOM 3259 O O . ILE B 1 132 ? -57.49600 10.41800 -31.74400 1.000 23.85392 132 ILE B O 1
ATOM 3264 N N . ALA B 1 133 ? -57.31500 12.01100 -30.16800 1.000 22.76188 133 ALA B N 1
ATOM 3265 C CA . ALA B 1 133 ? -58.68600 12.46400 -30.37000 1.000 23.86597 133 ALA B CA 1
ATOM 3266 C C . ALA B 1 133 ? -58.90000 12.94700 -31.79900 1.000 24.66243 133 ALA B C 1
ATOM 3267 O O . ALA B 1 133 ? -59.94100 12.67200 -32.40700 1.000 24.27484 133 ALA B O 1
ATOM 3269 N N . ALA B 1 134 ? -57.92600 13.67300 -32.35100 1.000 21.84499 134 ALA B N 1
ATOM 3270 C CA . ALA B 1 134 ? -58.07200 14.18700 -33.71000 1.000 22.88045 134 ALA B CA 1
ATOM 3271 C C . ALA B 1 134 ? -58.15000 13.05200 -34.72400 1.000 20.79294 134 ALA B C 1
ATOM 3272 O O . ALA B 1 134 ? -58.91100 13.13000 -35.69500 1.000 23.50005 134 ALA B O 1
ATOM 3274 N N . TYR B 1 135 ? -57.36500 11.99000 -34.52200 1.000 20.54627 135 TYR B N 1
ATOM 3275 C CA . TYR B 1 135 ? -57.42800 10.85100 -35.43200 1.000 22.45414 135 TYR B CA 1
ATOM 3276 C C . TYR B 1 135 ? -58.77700 10.15700 -35.33500 1.000 22.80716 135 TYR B C 1
ATOM 3277 O O . TYR B 1 135 ? -59.38100 9.81200 -36.35700 1.000 24.59552 135 TYR B O 1
ATOM 3286 N N . GLU B 1 136 ? -59.26000 9.94000 -34.11100 1.000 22.41002 136 GLU B N 1
ATOM 3287 C CA . GLU B 1 136 ? -60.53200 9.25700 -33.91900 1.000 23.26683 136 GLU B CA 1
ATOM 3288 C C . GLU B 1 136 ? -61.70500 10.06100 -34.46400 1.000 24.33267 136 GLU B C 1
ATOM 3289 O O . GLU B 1 136 ? -62.73600 9.47300 -34.80500 1.000 26.69311 136 GLU B O 1
ATOM 3295 N N . ALA B 1 137 ? -61.57300 11.38600 -34.57000 1.000 23.73136 137 ALA B N 1
ATOM 3296 C CA . ALA B 1 137 ? -62.63300 12.20600 -35.14200 1.000 24.85738 137 ALA B CA 1
ATOM 3297 C C . ALA B 1 137 ? -62.63500 12.19900 -36.66600 1.000 25.84687 137 ALA B C 1
ATOM 3298 O O . ALA B 1 137 ? -63.55700 12.75600 -37.26900 1.000 28.78552 137 ALA B O 1
ATOM 3300 N N . LEU B 1 138 ? -61.63600 11.59700 -37.29900 1.000 23.48408 138 LEU B N 1
ATOM 3301 C CA . LEU B 1 138 ? -61.62500 11.46000 -38.74800 1.000 23.42594 138 LEU B CA 1
ATOM 3302 C C . LEU B 1 138 ? -62.58400 10.36100 -39.18300 1.000 27.35797 138 LEU B C 1
ATOM 3303 O O . LEU B 1 138 ? -62.72600 9.33800 -38.50700 1.000 25.77805 138 LEU B O 1
ATOM 3308 N N . SER B 1 139 ? -63.23400 10.56900 -40.32700 1.000 25.22398 139 SER B N 1
ATOM 3309 C CA . SER B 1 139 ? -64.02900 9.50600 -40.91900 1.000 26.68515 139 SER B CA 1
ATOM 3310 C C . SER B 1 139 ? -63.12700 8.33900 -41.30500 1.000 26.17566 139 SER B C 1
ATOM 3311 O O . SER B 1 139 ? -61.92200 8.48900 -41.50900 1.000 24.77898 139 SER B O 1
ATOM 3314 N N . VAL B 1 140 ? -63.72600 7.15300 -41.41500 1.000 26.20258 140 VAL B N 1
ATOM 3315 C CA . VAL B 1 140 ? -62.95100 5.97300 -41.79500 1.000 27.01037 140 VAL B CA 1
ATOM 3316 C C . VAL B 1 140 ? -62.25800 6.17700 -43.13300 1.000 23.10027 140 VAL B C 1
ATOM 3317 O O . VAL B 1 140 ? -61.07300 5.83200 -43.25000 1.000 24.59031 140 VAL B O 1
ATOM 3321 N N . PRO B 1 141 ? -62.91600 6.74700 -44.13600 1.000 25.65740 141 PRO B N 1
ATOM 3322 C CA . PRO B 1 141 ? -62.16300 6.93300 -45.37600 1.000 23.87269 141 PRO B CA 1
ATOM 3323 C C . PRO B 1 141 ? -60.93900 7.84500 -45.18900 1.000 26.37150 141 PRO B C 1
ATOM 3324 O O . PRO B 1 141 ? -59.96000 7.62400 -45.82300 1.000 27.22924 141 PRO B O 1
ATOM 3328 N N . PHE B 1 142 ? -61.02900 8.84400 -44.33000 1.000 24.13428 142 PHE B N 1
ATOM 3329 C CA . PHE B 1 142 ? -59.89500 9.73000 -44.07900 1.000 26.14156 142 PHE B CA 1
ATOM 3330 C C . PHE B 1 142 ? -58.82900 9.05700 -43.22300 1.000 25.09855 142 PHE B C 1
ATOM 3331 O O . PHE B 1 142 ? -57.69200 9.33100 -43.37300 1.000 27.53424 142 PHE B O 1
ATOM 3339 N N . ARG B 1 143 ? -59.22900 8.16300 -42.34700 1.000 22.41564 143 ARG B N 1
ATOM 3340 C CA . ARG B 1 143 ? -58.24800 7.42000 -41.57600 1.000 26.36993 143 ARG B CA 1
ATOM 3341 C C . ARG B 1 143 ? -57.45700 6.51900 -42.50200 1.000 26.69896 143 ARG B C 1
ATOM 3342 O O . ARG B 1 143 ? -56.28000 6.42200 -42.38700 1.000 27.65111 143 ARG B O 1
ATOM 3350 N N . GLN B 1 144 ? -58.14900 5.84500 -43.41300 1.000 26.17911 144 GLN B N 1
ATOM 3351 C CA . GLN B 1 144 ? -57.48700 4.95800 -44.36300 1.000 26.69533 144 GLN B CA 1
ATOM 3352 C C . GLN B 1 144 ? -56.60500 5.74200 -45.32700 1.000 30.11226 144 GLN B C 1
ATOM 3353 O O . GLN B 1 144 ? -55.52800 5.27100 -45.71200 1.000 28.43218 144 GLN B O 1
ATOM 3359 N N . LEU B 1 145 ? -57.03700 6.94300 -45.71700 1.000 24.91035 145 LEU B N 1
ATOM 3360 C CA . LEU B 1 145 ? -56.22100 7.78000 -46.59300 1.000 25.59799 145 LEU B CA 1
ATOM 3361 C C . LEU B 1 145 ? -54.88100 8.10800 -45.94700 1.000 25.23824 145 LEU B C 1
ATOM 3362 O O . LEU B 1 145 ? -53.82000 7.92800 -46.55600 1.000 25.56641 145 LEU B O 1
ATOM 3367 N N . LEU B 1 146 ? -54.91300 8.62000 -44.71800 1.000 25.18314 146 LEU B N 1
ATOM 3368 C CA . LEU B 1 146 ? -53.70600 9.17100 -44.11200 1.000 23.44474 146 LEU B CA 1
ATOM 3369 C C . LEU B 1 146 ? -52.79200 8.09200 -43.55200 1.000 26.96434 146 LEU B C 1
ATOM 3370 O O . LEU B 1 146 ? -51.58100 8.31000 -43.44100 1.000 27.40877 146 LEU B O 1
ATOM 3375 N N . SER B 1 147 ? -53.34100 6.93800 -43.19500 1.000 27.46725 147 SER B N 1
ATOM 3376 C CA . SER B 1 147 ? -52.53900 5.87600 -42.60500 1.000 29.66681 147 SER B CA 1
ATOM 3377 C C . SER B 1 147 ? -51.57000 5.32700 -43.64200 1.000 28.88304 147 SER B C 1
ATOM 3378 O O . SER B 1 147 ? -51.98000 4.90800 -44.73000 1.000 34.92056 147 SER B O 1
ATOM 3381 N N . GLY B 1 148 ? -50.27900 5.33700 -43.31100 1.000 27.64513 148 GLY B N 1
ATOM 3382 C CA . GLY B 1 148 ? -49.25000 4.89600 -44.22200 1.000 28.89402 148 GLY B CA 1
ATOM 3383 C C . GLY B 1 148 ? -48.59200 5.99500 -45.03100 1.000 32.32793 148 GLY B C 1
ATOM 3384 O O . GLY B 1 148 ? -47.52600 5.75800 -45.61200 1.000 34.38033 148 GLY B O 1
ATOM 3385 N N . LEU B 1 149 ? -49.19700 7.18000 -45.10300 1.000 26.22341 149 LEU B N 1
ATOM 3386 C CA . LEU B 1 149 ? -48.56100 8.30200 -45.77500 1.000 23.29054 149 LEU B CA 1
ATOM 3387 C C . LEU B 1 149 ? -47.42300 8.85300 -44.92100 1.000 22.27711 149 LEU B C 1
ATOM 3388 O O . LEU B 1 149 ? -47.39800 8.70000 -43.69800 1.000 24.41011 149 LEU B O 1
ATOM 3393 N N . ARG B 1 150 ? -46.47800 9.51600 -45.58400 1.000 24.03450 150 ARG B N 1
ATOM 3394 C CA . ARG B 1 150 ? -45.34600 10.13600 -44.90800 1.000 26.09108 150 ARG B CA 1
ATOM 3395 C C . ARG B 1 150 ? -45.29000 11.61800 -45.24700 1.000 23.94980 150 ARG B C 1
ATOM 3396 O O . ARG B 1 150 ? -45.69100 12.03800 -46.33700 1.000 24.20423 150 ARG B O 1
ATOM 3404 N N . ALA B 1 151 ? -44.78800 12.41000 -44.29900 1.000 23.45532 151 ALA B N 1
ATOM 3405 C CA . ALA B 1 151 ? -44.68800 13.85300 -44.46600 1.000 22.43341 151 ALA B CA 1
ATOM 3406 C C . ALA B 1 151 ? -43.29900 14.33000 -44.06900 1.000 21.79672 151 ALA B C 1
ATOM 3407 O O . ALA B 1 151 ? -42.66300 13.77100 -43.17300 1.000 23.87468 151 ALA B O 1
ATOM 3409 N N . GLU B 1 152 ? -42.84300 15.38100 -44.74400 1.000 20.51256 152 GLU B N 1
ATOM 3410 C CA . GLU B 1 152 ? -41.53900 15.97400 -44.47300 1.000 21.43015 152 GLU B CA 1
ATOM 3411 C C . GLU B 1 152 ? -41.64300 16.99200 -43.34600 1.000 23.75725 152 GLU B C 1
ATOM 3412 O O . GLU B 1 152 ? -42.57800 17.79900 -43.29900 1.000 23.58833 152 GLU B O 1
ATOM 3418 N N . HIS B 1 153 ? -40.68000 16.93100 -42.43000 1.000 21.21648 153 HIS B N 1
ATOM 3419 C CA . HIS B 1 153 ? -40.51900 17.90700 -41.36400 1.000 25.53840 153 HIS B CA 1
ATOM 3420 C C . HIS B 1 153 ? -39.20600 18.64900 -41.56300 1.000 23.18012 153 HIS B C 1
ATOM 3421 O O . HIS B 1 153 ? -38.18000 18.03700 -41.88300 1.000 24.39231 153 HIS B O 1
ATOM 3428 N N . ASP B 1 154 ? -39.24300 19.96800 -41.38100 1.000 25.37573 154 ASP B N 1
ATOM 3429 C CA . ASP B 1 154 ? -38.09900 20.82500 -41.67700 1.000 22.70874 154 ASP B CA 1
ATOM 3430 C C . ASP B 1 154 ? -37.92400 21.83100 -40.55000 1.000 25.37112 154 ASP B C 1
ATOM 3431 O O . ASP B 1 154 ? -38.80500 22.66700 -40.32100 1.000 21.95517 154 ASP B O 1
ATOM 3436 N N . PHE B 1 155 ? -36.79600 21.72400 -39.84700 1.000 23.59045 155 PHE B N 1
ATOM 3437 C CA . PHE B 1 155 ? -36.36600 22.71200 -38.86100 1.000 24.63434 155 PHE B CA 1
ATOM 3438 C C . PHE B 1 155 ? -36.61300 24.15200 -39.31000 1.000 25.88577 155 PHE B C 1
ATOM 3439 O O . PHE B 1 155 ? -37.08100 24.99100 -38.53100 1.000 23.74247 155 PHE B O 1
ATOM 3447 N N . ARG B 1 156 ? -36.29400 24.45400 -40.56800 1.000 22.68537 156 ARG B N 1
ATOM 3448 C CA . ARG B 1 156 ? -36.36000 25.82400 -41.06100 1.000 26.68303 156 ARG B CA 1
ATOM 3449 C C . ARG B 1 156 ? -37.78100 26.36600 -41.17200 1.000 24.87422 156 ARG B C 1
ATOM 3450 O O . ARG B 1 156 ? -37.94700 27.58000 -41.33500 1.000 26.72627 156 ARG B O 1
ATOM 3458 N N . LYS B 1 157 ? -38.81200 25.52200 -41.09500 1.000 22.88220 157 LYS B N 1
ATOM 3459 C CA . LYS B 1 157 ? -40.16500 26.05800 -41.19600 1.000 24.39518 157 LYS B CA 1
ATOM 3460 C C . LYS B 1 157 ? -40.47500 26.97200 -40.01700 1.000 22.39778 157 LYS B C 1
ATOM 3461 O O . LYS B 1 157 ? -41.11000 28.01800 -40.18400 1.000 27.59492 157 LYS B O 1
ATOM 3467 N N . SER B 1 158 ? -40.04100 26.59300 -38.81600 1.000 24.33486 158 SER B N 1
ATOM 3468 C CA . SER B 1 158 ? -40.20200 27.43500 -37.64000 1.000 25.13948 158 SER B CA 1
ATOM 3469 C C . SER B 1 158 ? -38.95800 28.24900 -37.30900 1.000 30.88373 158 SER B C 1
ATOM 3470 O O . SER B 1 158 ? -39.03900 29.15000 -36.46600 1.000 28.00923 158 SER B O 1
ATOM 3473 N N . PHE B 1 159 ? -37.81800 27.95400 -37.93400 1.000 26.41559 159 PHE B N 1
ATOM 3474 C CA . PHE B 1 159 ? -36.58400 28.71700 -37.74500 1.000 26.57325 159 PHE B CA 1
ATOM 3475 C C . PHE B 1 159 ? -36.07000 29.15900 -39.11200 1.000 25.62025 159 PHE B C 1
ATOM 3476 O O . PHE B 1 159 ? -35.03200 28.68300 -39.59000 1.000 27.38146 159 PHE B O 1
ATOM 3484 N N . PRO B 1 160 ? -36.79100 30.05700 -39.77900 1.000 28.39138 160 PRO B N 1
ATOM 3485 C CA . PRO B 1 160 ? -36.37600 30.50100 -41.11300 1.000 27.98226 160 PRO B CA 1
ATOM 3486 C C . PRO B 1 160 ? -35.17400 31.42600 -41.05600 1.000 33.61378 160 PRO B C 1
ATOM 3487 O O . PRO B 1 160 ? -34.95900 32.15200 -40.08200 1.000 32.94086 160 PRO B O 1
ATOM 3491 N N . GLU B 1 161 ? -34.39400 31.40300 -42.13900 1.000 29.55138 161 GLU B N 1
ATOM 3492 C CA . GLU B 1 161 ? -33.11300 32.10400 -42.13800 1.000 30.35532 161 GLU B CA 1
ATOM 3493 C C . GLU B 1 161 ? -33.28600 33.59000 -41.84800 1.000 33.04085 161 GLU B C 1
ATOM 3494 O O . GLU B 1 161 ? -32.46600 34.19000 -41.14300 1.000 33.31201 161 GLU B O 1
ATOM 3500 N N . TYR B 1 162 ? -34.35000 34.20200 -42.37200 1.000 34.85909 162 TYR B N 1
ATOM 3501 C CA . TYR B 1 162 ? -34.49100 35.65000 -42.25900 1.000 40.22113 162 TYR B CA 1
ATOM 3502 C C . TYR B 1 162 ? -34.70300 36.10500 -40.82100 1.000 43.39604 162 TYR B C 1
ATOM 3503 O O . TYR B 1 162 ? -34.54400 37.29700 -40.53500 1.000 42.40500 162 TYR B O 1
ATOM 3512 N N . LYS B 1 163 ? -35.06000 35.19600 -39.91300 1.000 35.36635 163 LYS B N 1
ATOM 3513 C CA . LYS B 1 163 ? -35.16400 35.53400 -38.50000 1.000 37.02331 163 LYS B CA 1
ATOM 3514 C C . LYS B 1 163 ? -33.82900 35.44700 -37.77700 1.000 35.64277 163 LYS B C 1
ATOM 3515 O O . LYS B 1 163 ? -33.76100 35.79200 -36.59200 1.000 33.24687 163 LYS B O 1
ATOM 3517 N N . TYR B 1 164 ? -32.76900 35.01300 -38.45700 1.000 33.78344 164 TYR B N 1
ATOM 3518 C CA . TYR B 1 164 ? -31.48500 34.73800 -37.82600 1.000 34.56458 164 TYR B CA 1
ATOM 3519 C C . TYR B 1 164 ? -30.35300 35.40800 -38.59000 1.000 38.51075 164 TYR B C 1
ATOM 3520 O O . TYR B 1 164 ? -29.27000 34.84200 -38.76400 1.000 36.11094 164 TYR B O 1
ATOM 3529 N N . ARG B 1 165 ? -30.59000 36.64100 -39.03600 1.000 37.95584 165 ARG B N 1
ATOM 3530 C CA . ARG B 1 165 ? -29.58800 37.43200 -39.74000 1.000 40.40424 165 ARG B CA 1
ATOM 3531 C C . ARG B 1 165 ? -29.24700 38.73000 -39.01500 1.000 42.03587 165 ARG B C 1
ATOM 3532 O O . ARG B 1 165 ? -28.62900 39.61700 -39.61500 1.000 46.12066 165 ARG B O 1
ATOM 3536 N N . LYS B 1 166 ? -29.62500 38.87000 -37.74200 1.000 41.60028 166 LYS B N 1
ATOM 3537 C CA . LYS B 1 166 ? -29.32000 40.10100 -37.01900 1.000 40.58278 166 LYS B CA 1
ATOM 3538 C C . LYS B 1 166 ? -27.82700 40.23100 -36.75100 1.000 46.35022 166 LYS B C 1
ATOM 3539 O O . LYS B 1 166 ? -27.27700 41.33800 -36.79800 1.000 48.22487 166 LYS B O 1
ATOM 3545 N N . THR B 1 167 ? -27.15800 39.11800 -36.45800 1.000 43.38948 167 THR B N 1
ATOM 3546 C CA . THR B 1 167 ? -25.73100 39.11600 -36.17000 1.000 46.05731 167 THR B CA 1
ATOM 3547 C C . THR B 1 167 ? -25.09200 37.90100 -36.82500 1.000 51.62080 167 THR B C 1
ATOM 3548 O O . THR B 1 167 ? -25.77300 36.95000 -37.21900 1.000 43.15188 167 THR B O 1
ATOM 3552 N N . GLU B 1 168 ? -23.76100 37.94000 -36.93000 1.000 44.85465 168 GLU B N 1
ATOM 3553 C CA . GLU B 1 168 ? -23.02800 36.81100 -37.49500 1.000 41.35425 168 GLU B CA 1
ATOM 3554 C C . GLU B 1 168 ? -23.08200 35.60300 -36.56800 1.000 43.10746 168 GLU B C 1
ATOM 3555 O O . GLU B 1 168 ? -23.17700 34.46100 -37.03300 1.000 45.83468 168 GLU B O 1
ATOM 3557 N N . GLU B 1 169 ? -23.02000 35.83500 -35.25600 1.000 37.90304 169 GLU B N 1
ATOM 3558 C CA . GLU B 1 169 ? -23.09700 34.73500 -34.30100 1.000 50.98264 169 GLU B CA 1
ATOM 3559 C C . GLU B 1 169 ? -24.38100 33.93400 -34.48800 1.000 48.54755 169 GLU B C 1
ATOM 3560 O O . GLU B 1 169 ? -24.35000 32.70100 -34.57600 1.000 44.05390 169 GLU B O 1
ATOM 3566 N N . GLU B 1 170 ? -25.52800 34.61800 -34.55300 1.000 43.79453 170 GLU B N 1
ATOM 3567 C CA . GLU B 1 170 ? -26.78800 33.88600 -34.62600 1.000 43.50812 170 GLU B CA 1
ATOM 3568 C C . GLU B 1 170 ? -27.00200 33.27700 -36.00800 1.000 42.46582 170 GLU B C 1
ATOM 3569 O O . GLU B 1 170 ? -27.60800 32.20600 -36.12100 1.000 38.25805 170 GLU B O 1
ATOM 3575 N N A HIS B 1 171 ? -26.50900 33.92300 -37.06700 0.540 38.80528 171 HIS B N 1
ATOM 3576 N N B HIS B 1 171 ? -26.50500 33.93200 -37.06000 0.460 38.82385 171 HIS B N 1
ATOM 3577 C CA A HIS B 1 171 ? -26.62100 33.32000 -38.39100 0.540 42.05006 171 HIS B CA 1
ATOM 3578 C CA B HIS B 1 171 ? -26.59200 33.35800 -38.39900 0.460 42.03692 171 HIS B CA 1
ATOM 3579 C C A HIS B 1 171 ? -25.74700 32.07700 -38.50000 0.540 40.89071 171 HIS B C 1
ATOM 3580 C C B HIS B 1 171 ? -25.74300 32.09800 -38.50800 0.460 40.89263 171 HIS B C 1
ATOM 3581 O O A HIS B 1 171 ? -26.14400 31.08400 -39.12000 0.540 38.18799 171 HIS B O 1
ATOM 3582 O O B HIS B 1 171 ? -26.15400 31.11500 -39.13500 0.460 38.22450 171 HIS B O 1
ATOM 3595 N N . GLN B 1 172 ? -24.55500 32.10800 -37.90000 1.000 41.89738 172 GLN B N 1
ATOM 3596 C CA . GLN B 1 172 ? -23.69700 30.93000 -37.92200 1.000 40.40507 172 GLN B CA 1
ATOM 3597 C C . GLN B 1 172 ? -24.28300 29.81100 -37.06900 1.000 47.04293 172 GLN B C 1
ATOM 3598 O O . GLN B 1 172 ? -24.20500 28.63400 -37.43900 1.000 41.14422 172 GLN B O 1
ATOM 3604 N N . ARG B 1 173 ? -24.87500 30.15500 -35.92300 1.000 39.58943 173 ARG B N 1
ATOM 3605 C CA . ARG B 1 173 ? -25.54300 29.14000 -35.11700 1.000 43.35148 173 ARG B CA 1
ATOM 3606 C C . ARG B 1 173 ? -26.70600 28.52600 -35.88300 1.000 34.48963 173 ARG B C 1
ATOM 3607 O O . ARG B 1 173 ? -26.93700 27.31300 -35.80900 1.000 34.79262 173 ARG B O 1
ATOM 3615 N N . TRP B 1 174 ? -27.44400 29.34900 -36.63100 1.000 37.01126 174 TRP B N 1
ATOM 3616 C CA . TRP B 1 174 ? -28.50600 28.83500 -37.48900 1.000 34.07295 174 TRP B CA 1
ATOM 3617 C C . TRP B 1 174 ? -27.94100 27.89600 -38.54900 1.000 36.28663 174 TRP B C 1
ATOM 3618 O O . TRP B 1 174 ? -28.47500 26.80500 -38.77900 1.000 31.52980 174 TRP B O 1
ATOM 3629 N N . ARG B 1 175 ? -26.84400 28.29800 -39.19600 1.000 33.20430 175 ARG B N 1
ATOM 3630 C CA . ARG B 1 175 ? -26.24700 27.46200 -40.23300 1.000 36.35039 175 ARG B CA 1
ATOM 3631 C C . ARG B 1 175 ? -25.86300 26.09400 -39.68700 1.000 32.15709 175 ARG B C 1
ATOM 3632 O O . ARG B 1 175 ? -26.06800 25.07100 -40.35200 1.000 36.58140 175 ARG B O 1
ATOM 3637 N N . GLU B 1 176 ? -25.30000 26.05200 -38.47800 1.000 31.52012 176 GLU B N 1
ATOM 3638 C CA . GLU B 1 176 ? -24.89300 24.77500 -37.90400 1.000 39.49930 176 GLU B CA 1
ATOM 3639 C C . GLU B 1 176 ? -26.10300 23.92200 -37.55300 1.000 30.14550 176 GLU B C 1
ATOM 3640 O O . GLU B 1 176 ? -26.07900 22.69800 -37.73200 1.000 32.18330 176 GLU B O 1
ATOM 3646 N N . ALA B 1 177 ? -27.17000 24.55000 -37.05500 1.000 32.49671 177 ALA B N 1
ATOM 3647 C CA . ALA B 1 177 ? -28.39400 23.81300 -36.75700 1.000 29.45527 177 ALA B CA 1
ATOM 3648 C C . ALA B 1 177 ? -28.97500 23.17800 -38.01400 1.000 31.24567 177 ALA B C 1
ATOM 3649 O O . ALA B 1 177 ? -29.41300 22.02100 -37.98900 1.000 32.43850 177 ALA B O 1
ATOM 3651 N N . VAL B 1 178 ? -28.99600 23.92200 -39.12200 1.000 27.49648 178 VAL B N 1
ATOM 3652 C CA . VAL B 1 178 ? -29.52800 23.38200 -40.37100 1.000 32.12431 178 VAL B CA 1
ATOM 3653 C C . VAL B 1 178 ? -28.70400 22.18400 -40.82000 1.000 34.62780 178 VAL B C 1
ATOM 3654 O O . VAL B 1 178 ? -29.24800 21.16500 -41.26300 1.000 35.30205 178 VAL B O 1
ATOM 3658 N N . ALA B 1 179 ? -27.37800 22.29200 -40.72200 1.000 34.20339 179 ALA B N 1
ATOM 3659 C CA . ALA B 1 179 ? -26.51400 21.21200 -41.1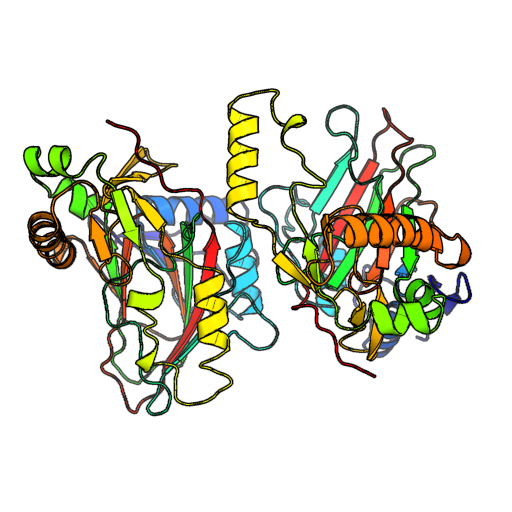8200 1.000 30.71521 179 ALA B CA 1
ATOM 3660 C C . ALA B 1 179 ? -26.73800 19.94300 -40.37300 1.000 26.80207 179 ALA B C 1
ATOM 3661 O O . ALA B 1 179 ? -26.68100 18.83300 -40.91600 1.000 35.72097 179 ALA B O 1
ATOM 3663 N N . LYS B 1 180 ? -26.99800 20.08200 -39.07600 1.000 30.06106 180 LYS B N 1
ATOM 3664 C CA . LYS B 1 180 ? -27.21700 18.92800 -38.21700 1.000 30.33545 180 LYS B CA 1
ATOM 3665 C C . LYS B 1 180 ? -28.64900 18.40800 -38.27100 1.000 28.80268 180 LYS B C 1
ATOM 3666 O O . LYS B 1 180 ? -28.89700 17.29400 -37.79800 1.000 32.99481 180 LYS B O 1
ATOM 3672 N N . ASN B 1 181 ? -29.58600 19.17000 -38.83400 1.000 27.28283 181 ASN B N 1
ATOM 3673 C CA . ASN B 1 181 ? -31.01100 18.83900 -38.78800 1.000 28.97197 181 ASN B CA 1
ATOM 3674 C C . ASN B 1 181 ? -31.63100 18.99200 -40.17100 1.000 27.54823 181 ASN B C 1
ATOM 3675 O O . ASN B 1 181 ? -32.49800 19.84900 -40.39200 1.000 28.03968 181 ASN B O 1
ATOM 3680 N N . PRO B 1 182 ? -31.22200 18.16200 -41.12500 1.000 27.19301 182 PRO B N 1
ATOM 3681 C CA . PRO B 1 182 ? -31.80200 18.23100 -42.46900 1.000 26.97235 182 PRO B CA 1
ATOM 3682 C C . PRO B 1 182 ? -33.25000 17.77500 -42.46200 1.000 23.34353 182 PRO B C 1
ATOM 3683 O O . PRO B 1 182 ? -33.68900 17.08900 -41.52700 1.000 28.63451 182 PRO B O 1
ATOM 3687 N N . PRO B 1 183 ? -34.02500 18.12500 -43.48800 1.000 24.60804 183 PRO B N 1
ATOM 3688 C CA . PRO B 1 183 ? -35.42100 17.66600 -43.53600 1.000 26.34277 183 PRO B CA 1
ATOM 3689 C C . PRO B 1 183 ? -35.49500 16.14800 -43.60600 1.000 26.75583 183 PRO B C 1
ATOM 3690 O O . PRO B 1 183 ? -34.61900 15.48600 -44.17200 1.000 27.18815 183 PRO B O 1
ATOM 3694 N N . LEU B 1 184 ? -36.54900 15.59400 -43.00700 1.000 23.23617 184 LEU B N 1
ATOM 3695 C CA . LEU B 1 184 ? -36.72100 14.14800 -42.94600 1.000 21.20823 184 LEU B CA 1
ATOM 3696 C C . LEU B 1 184 ? -38.21000 13.82300 -42.91500 1.000 24.87808 184 LEU B C 1
ATOM 3697 O O . LEU B 1 184 ? -39.05700 14.70000 -42.73000 1.000 24.95233 184 LEU B O 1
ATOM 3702 N N . LEU B 1 185 ? -38.52100 12.54200 -43.10000 1.000 26.51571 185 LEU B N 1
ATOM 3703 C CA . LEU B 1 185 ? -39.90100 12.07300 -43.12900 1.000 21.89984 185 LEU B CA 1
ATOM 3704 C C . LEU B 1 185 ? -40.29400 11.43000 -41.80400 1.000 24.06213 185 LEU B C 1
ATOM 3705 O O . LEU B 1 185 ? -39.48200 10.77900 -41.14000 1.000 25.20711 185 LEU B O 1
ATOM 3710 N N . HIS B 1 186 ? -41.55700 11.61000 -41.44000 1.000 23.18795 186 HIS B N 1
ATOM 3711 C CA . HIS B 1 186 ? -42.21400 10.89600 -40.35900 1.000 21.09895 186 HIS B CA 1
ATOM 3712 C C . HIS B 1 186 ? -43.58200 10.43600 -40.83600 1.000 22.45544 186 HIS B C 1
ATOM 3713 O O . HIS B 1 186 ? -44.16600 11.04000 -41.74100 1.000 21.96912 186 HIS B O 1
ATOM 3720 N N . PRO B 1 187 ? -44.13000 9.37800 -40.23800 1.000 26.41971 187 PRO B N 1
ATOM 3721 C CA . PRO B 1 187 ? -45.47400 8.93800 -40.62800 1.000 23.58684 187 PRO B CA 1
ATOM 3722 C C . PRO B 1 187 ? -46.51600 10.00000 -40.31600 1.000 23.81559 187 PRO B C 1
ATOM 3723 O O . PRO B 1 187 ? -46.41400 10.72800 -39.32600 1.000 21.97102 187 PRO B O 1
ATOM 3727 N N . VAL B 1 188 ? -47.53600 10.07300 -41.17500 1.000 23.96262 188 VAL B N 1
ATOM 3728 C CA . VAL B 1 188 ? -48.62800 11.01900 -40.96000 1.000 20.58140 188 VAL B CA 1
ATOM 3729 C C . VAL B 1 188 ? -49.54900 10.53000 -39.85100 1.000 22.38070 188 VAL B C 1
ATOM 3730 O O . VAL B 1 188 ? -50.09900 11.33600 -39.08900 1.000 23.19293 188 VAL B O 1
ATOM 3734 N N . VAL B 1 189 ? -49.73200 9.21900 -39.74500 1.000 21.09968 189 VAL B N 1
ATOM 3735 C CA . VAL B 1 189 ? -50.42000 8.59200 -38.62400 1.000 22.77264 189 VAL B CA 1
ATOM 3736 C C . VAL B 1 189 ? -49.38200 7.78900 -37.86000 1.000 23.32927 189 VAL B C 1
ATOM 3737 O O . VAL B 1 189 ? -48.73900 6.89500 -38.42600 1.000 23.71083 189 VAL B O 1
ATOM 3741 N N . ARG B 1 190 ? -49.21600 8.10500 -36.58300 1.000 24.78422 190 ARG B N 1
ATOM 3742 C CA . ARG B 1 190 ? -48.20300 7.48200 -35.74800 1.000 22.68018 190 ARG B CA 1
ATOM 3743 C C . ARG B 1 190 ? -48.86500 6.53500 -34.75900 1.000 23.91429 190 ARG B C 1
ATOM 3744 O O . ARG B 1 190 ? -49.89700 6.86300 -34.16800 1.000 25.39368 190 ARG B O 1
ATOM 3752 N N . THR B 1 191 ? -48.26500 5.36200 -34.58300 1.000 25.14768 191 THR B N 1
ATOM 3753 C CA . THR B 1 191 ? -48.74200 4.39000 -33.60900 1.000 26.25329 191 THR B CA 1
ATOM 3754 C C . THR B 1 191 ? -47.99100 4.60100 -32.30100 1.000 26.29380 191 THR B C 1
ATOM 3755 O O . THR B 1 191 ? -46.75500 4.56000 -32.27900 1.000 25.56015 191 THR B O 1
ATOM 3759 N N . HIS B 1 192 ? -48.72900 4.82800 -31.22200 1.000 26.36812 192 HIS B N 1
ATOM 3760 C CA . HIS B 1 192 ? -48.09100 5.04500 -29.93100 1.000 26.83946 192 HIS B CA 1
ATOM 3761 C C . HIS B 1 192 ? -47.38300 3.76500 -29.49600 1.000 28.12292 192 HIS B C 1
ATOM 3762 O O . HIS B 1 192 ? -48.01000 2.69900 -29.46600 1.000 29.38695 192 HIS B O 1
ATOM 3769 N N . PRO B 1 193 ? -46.09100 3.82000 -29.15600 1.000 27.23442 193 PRO B N 1
ATOM 3770 C CA . PRO B 1 193 ? -45.35000 2.57300 -28.89800 1.000 30.90403 193 PRO B CA 1
ATOM 3771 C C . PRO B 1 193 ? -45.74000 1.87100 -27.60700 1.000 35.19388 193 PRO B C 1
ATOM 3772 O O . PRO B 1 193 ? -45.39200 0.69500 -27.44200 1.000 36.83320 193 PRO B O 1
ATOM 3776 N N . VAL B 1 194 ? -46.42800 2.54100 -26.69000 1.000 29.97268 194 VAL B N 1
ATOM 3777 C CA . VAL B 1 194 ? -46.86800 1.92900 -25.43800 1.000 34.30539 194 VAL B CA 1
ATOM 3778 C C . VAL B 1 194 ? -48.32800 1.49900 -25.50800 1.000 37.27830 194 VAL B C 1
ATOM 3779 O O . VAL B 1 194 ? -48.65600 0.34600 -25.23000 1.000 36.61684 194 VAL B O 1
ATOM 3783 N N . SER B 1 195 ? -49.22500 2.41800 -25.87700 1.000 31.13467 195 SER B N 1
ATOM 3784 C CA . SER B 1 195 ? -50.65700 2.14300 -25.85700 1.000 30.79377 195 SER B CA 1
ATOM 3785 C C . SER B 1 195 ? -51.17500 1.49300 -27.13300 1.000 33.04987 195 SER B C 1
ATOM 3786 O O . SER B 1 195 ? -52.26800 0.91400 -27.11400 1.000 36.27916 195 SER B O 1
ATOM 3789 N N . GLY B 1 196 ? -50.44400 1.58900 -28.24000 1.000 27.46710 196 GLY B N 1
ATOM 3790 C CA . GLY B 1 196 ? -50.93400 1.11200 -29.51400 1.000 33.45368 196 GLY B CA 1
ATOM 3791 C C . GLY B 1 196 ? -51.95000 2.01200 -30.18600 1.000 30.92657 196 GLY B C 1
ATOM 3792 O O . GLY B 1 196 ? -52.37800 1.70500 -31.30700 1.000 32.70546 196 GLY B O 1
ATOM 3793 N N . LYS B 1 197 ? -52.35400 3.10400 -29.54300 1.000 27.90192 197 LYS B N 1
ATOM 3794 C CA . LYS B 1 197 ? -53.31300 4.02200 -30.14100 1.000 29.46756 197 LYS B CA 1
ATOM 3795 C C . LYS B 1 197 ? -52.70700 4.71900 -31.35500 1.000 29.06587 197 LYS B C 1
ATOM 3796 O O . LYS B 1 197 ? -51.50500 4.99000 -31.40900 1.000 28.16062 197 LYS B O 1
ATOM 3802 N N . GLN B 1 198 ? -53.55600 5.01100 -32.33800 1.000 28.85980 198 GLN B N 1
ATOM 3803 C CA . GLN B 1 198 ? -53.14100 5.76800 -33.51100 1.000 25.03753 198 GLN B CA 1
ATOM 3804 C C . GLN B 1 198 ? -53.38700 7.25300 -33.28100 1.000 26.16523 198 GLN B C 1
ATOM 3805 O O . GLN B 1 198 ? -54.38800 7.64400 -32.66800 1.000 26.82217 198 GLN B O 1
ATOM 3811 N N . ALA B 1 199 ? -52.47800 8.07800 -33.79700 1.000 25.11911 199 ALA B N 1
ATOM 3812 C CA . ALA B 1 199 ? -52.54800 9.52000 -33.61700 1.000 28.76471 199 ALA B CA 1
ATOM 3813 C C . ALA B 1 199 ? -52.09200 10.22000 -34.88600 1.000 25.69258 199 ALA B C 1
ATOM 3814 O O . ALA B 1 199 ? -51.19300 9.75300 -35.58600 1.000 24.55957 199 ALA B O 1
ATOM 3816 N N . LEU B 1 200 ? -52.70900 11.36200 -35.16600 1.000 20.37394 200 LEU B N 1
ATOM 3817 C CA . LEU B 1 200 ? -52.18900 12.23300 -36.20700 1.000 21.90632 200 LEU B CA 1
ATOM 3818 C C . LEU B 1 200 ? -50.82600 12.76000 -35.78400 1.000 22.13341 200 LEU B C 1
ATOM 3819 O O . LEU B 1 200 ? -50.62000 13.12800 -34.62500 1.000 24.69862 200 LEU B O 1
ATOM 3824 N N . PHE B 1 201 ? -49.88200 12.76500 -36.71800 1.000 22.49979 201 PHE B N 1
ATOM 3825 C CA . PHE B 1 201 ? -48.51700 13.17500 -36.41000 1.000 21.28437 201 PHE B CA 1
ATOM 3826 C C . PHE B 1 201 ? -47.97800 14.10200 -37.49500 1.000 23.04268 201 PHE B C 1
ATOM 3827 O O . PHE B 1 201 ? -46.88300 13.91200 -38.02200 1.000 23.79217 201 PHE B O 1
ATOM 3835 N N . VAL B 1 202 ? -48.75600 15.12700 -37.83500 1.000 22.95375 202 VAL B N 1
ATOM 3836 C CA . VAL B 1 202 ? -48.24300 16.29600 -38.53500 1.000 21.66124 202 VAL B CA 1
ATOM 3837 C C . VAL B 1 202 ? -48.46200 17.49000 -37.61600 1.000 24.67334 202 VAL B C 1
ATOM 3838 O O . VAL B 1 202 ? -49.27300 17.44600 -36.68700 1.000 27.08777 202 VAL B O 1
ATOM 3842 N N . ASN B 1 203 ? -47.71800 18.56200 -37.86800 1.000 22.70873 203 ASN B N 1
ATOM 3843 C CA . ASN B 1 203 ? -47.90700 19.77700 -37.09200 1.000 21.97158 203 ASN B CA 1
ATOM 3844 C C . ASN B 1 203 ? -47.45400 20.96300 -37.92800 1.000 21.73457 203 ASN B C 1
ATOM 3845 O O . ASN B 1 203 ? -46.49300 20.86600 -38.69200 1.000 23.49315 203 ASN B O 1
ATOM 3850 N N . GLU B 1 204 ? -48.17400 22.07500 -37.79400 1.000 20.74793 204 GLU B N 1
ATOM 3851 C CA . GLU B 1 204 ? -47.91400 23.23500 -38.63600 1.000 22.19237 204 GLU B CA 1
ATOM 3852 C C . GLU B 1 204 ? -46.54500 23.83700 -38.37200 1.000 23.54303 204 GLU B C 1
ATOM 3853 O O . GLU B 1 204 ? -45.97900 24.48600 -39.26000 1.000 22.02590 204 GLU B O 1
ATOM 3859 N N . GLY B 1 205 ? -45.98500 23.61200 -37.18500 1.000 22.65162 205 GLY B N 1
ATOM 3860 C CA . GLY B 1 205 ? -44.68400 24.17400 -36.87400 1.000 22.11486 205 GLY B CA 1
ATOM 3861 C C . GLY B 1 205 ? -43.58700 23.68500 -37.79900 1.000 24.11463 205 GLY B C 1
ATOM 3862 O O . GLY B 1 205 ? -42.71500 24.45800 -38.20000 1.000 22.95322 205 GLY B O 1
ATOM 3863 N N . PHE B 1 206 ? -43.61300 22.39800 -38.15700 1.000 20.94336 206 PHE B N 1
ATOM 3864 C CA . PHE B 1 206 ? -42.50400 21.79500 -38.89100 1.000 20.39825 206 PHE B CA 1
ATOM 3865 C C . PHE B 1 206 ? -42.88500 21.01900 -40.14700 1.000 23.06308 206 PHE B C 1
ATOM 3866 O O . PHE B 1 206 ? -41.99300 20.75000 -40.95900 1.000 23.07463 206 PHE B O 1
ATOM 3874 N N . THR B 1 207 ? -44.14800 20.65100 -40.34700 1.000 21.41928 207 THR B N 1
ATOM 3875 C CA . THR B 1 207 ? -44.51800 19.79200 -41.46400 1.000 21.12774 207 THR B CA 1
ATOM 3876 C C . THR B 1 207 ? -44.73200 20.63800 -42.71300 1.000 23.62837 207 THR B C 1
ATOM 3877 O O . THR B 1 207 ? -45.57800 21.54000 -42.72700 1.000 24.60431 207 THR B O 1
ATOM 3881 N N . THR B 1 208 ? -43.97500 20.33200 -43.76300 1.000 21.94214 208 THR B N 1
ATOM 3882 C CA . THR B 1 208 ? -43.98000 21.12000 -44.98900 1.000 20.85847 208 THR B CA 1
ATOM 3883 C C . THR B 1 208 ? -44.80800 20.50000 -46.10200 1.000 27.81969 208 THR B C 1
ATOM 3884 O O . THR B 1 208 ? -45.46000 21.23200 -46.85500 1.000 30.07133 208 THR B O 1
ATOM 3888 N N . ARG B 1 209 ? -44.79900 19.17700 -46.24100 1.000 22.27400 209 ARG B N 1
ATOM 3889 C CA . ARG B 1 209 ? -45.51900 18.56500 -47.35000 1.000 27.19513 209 ARG B CA 1
ATOM 3890 C C . ARG B 1 209 ? -45.65700 17.06700 -47.11700 1.000 26.72909 209 ARG B C 1
ATOM 3891 O O . ARG B 1 209 ? -44.80400 16.43800 -46.48700 1.000 25.23967 209 ARG B O 1
ATOM 3899 N N . ILE B 1 210 ? -46.75000 16.51400 -47.63000 1.000 23.92604 210 ILE B N 1
ATOM 3900 C CA . ILE B 1 210 ? -46.97400 15.07300 -47.64700 1.000 20.77809 210 ILE B CA 1
ATOM 3901 C C . ILE B 1 210 ? -46.44100 14.55000 -48.97400 1.000 26.34785 210 ILE B C 1
ATOM 3902 O O . ILE B 1 210 ? -46.90500 14.96300 -50.04100 1.000 28.45529 210 ILE B O 1
ATOM 3907 N N . VAL B 1 211 ? -45.45400 13.65200 -48.91200 1.000 23.50587 211 VAL B N 1
ATOM 3908 C CA . VAL B 1 211 ? -44.68800 13.30200 -50.10600 1.000 23.00849 211 VAL B CA 1
ATOM 3909 C C . VAL B 1 211 ? -45.33600 12.21400 -50.94400 1.000 28.44817 211 VAL B C 1
ATOM 3910 O O . VAL B 1 211 ? -44.90000 11.98300 -52.08400 1.000 28.96554 211 VAL B O 1
ATOM 3914 N N . ASP B 1 212 ? -46.35600 11.53700 -50.42800 1.000 25.22356 212 ASP B N 1
ATOM 3915 C CA . ASP B 1 212 ? -46.96900 10.42000 -51.12800 1.000 32.63604 212 ASP B CA 1
ATOM 3916 C C . ASP B 1 212 ? -48.20300 10.83700 -51.91800 1.000 33.45860 212 ASP B C 1
ATOM 3917 O O . ASP B 1 212 ? -48.93600 9.97100 -52.40700 1.000 34.18335 212 ASP B O 1
ATOM 3922 N N . VAL B 1 213 ? -48.43600 12.14300 -52.06000 1.000 33.17777 213 VAL B N 1
ATOM 3923 C CA . VAL B 1 213 ? -49.51400 12.69200 -52.87400 1.000 27.61118 213 VAL B CA 1
ATOM 3924 C C . VAL B 1 213 ? -48.93900 13.86000 -53.67100 1.000 30.16469 213 VAL B C 1
ATOM 3925 O O . VAL B 1 213 ? -47.78600 14.25400 -53.48700 1.000 29.27510 213 VAL B O 1
ATOM 3929 N N . SER B 1 214 ? -49.74300 14.40600 -54.58400 1.000 27.38193 214 SER B N 1
ATOM 3930 C CA . SER B 1 214 ? -49.27700 15.52500 -55.39100 1.000 25.61679 214 SER B CA 1
ATOM 3931 C C . SER B 1 214 ? -49.12300 16.77500 -54.52200 1.000 27.80395 214 SER B C 1
ATOM 3932 O O . SER B 1 214 ? -49.61700 16.84900 -53.39400 1.000 26.11946 214 SER B O 1
ATOM 3935 N N . GLU B 1 215 ? -48.42700 17.77400 -55.06800 1.000 28.40673 215 GLU B N 1
ATOM 3936 C CA . GLU B 1 215 ? -48.22100 19.01900 -54.33200 1.000 31.66321 215 GLU B CA 1
ATOM 3937 C C . GLU B 1 215 ? -49.55300 19.66900 -53.97200 1.000 27.82223 215 GLU B C 1
ATOM 3938 O O . GLU B 1 215 ? -49.76800 20.08300 -52.82600 1.000 27.46613 215 GLU B O 1
ATOM 3940 N N . LYS B 1 216 ? -50.46800 19.76200 -54.93800 1.000 27.35968 216 LYS B N 1
ATOM 3941 C CA . LYS B 1 216 ? -51.76100 20.38000 -54.66500 1.000 24.33399 216 LYS B CA 1
ATOM 3942 C C . LYS B 1 216 ? -52.59400 19.52200 -53.72000 1.000 25.93543 216 LYS B C 1
ATOM 3943 O O . LYS B 1 216 ? -53.33800 20.05100 -52.88500 1.000 26.25695 216 LYS B O 1
ATOM 3949 N N . GLU B 1 217 ? -52.48700 18.19700 -53.83800 1.000 22.50667 217 GLU B N 1
ATOM 3950 C CA . GLU B 1 217 ? -53.15200 17.31700 -52.88500 1.000 26.18834 217 GLU B CA 1
ATOM 3951 C C . GLU B 1 217 ? -52.57200 17.49700 -51.49000 1.000 24.96129 217 GLU B C 1
ATOM 3952 O O . GLU B 1 217 ? -53.30700 17.50500 -50.49600 1.000 24.03949 217 GLU B O 1
ATOM 3958 N N . SER B 1 218 ? -51.25100 17.65200 -51.39900 1.000 23.91562 218 SER B N 1
ATOM 3959 C CA . SER B 1 218 ? -50.61700 17.85500 -50.10100 1.000 23.00785 218 SER B CA 1
ATOM 3960 C C . SER B 1 218 ? -51.09400 19.15000 -49.45700 1.000 24.41516 218 SER B C 1
ATOM 3961 O O . SER B 1 218 ? -51.41100 19.17600 -48.26200 1.000 23.64526 218 SER B O 1
ATOM 3964 N N . GLU B 1 219 ? -51.16200 20.23400 -50.23500 1.000 26.41841 219 GLU B N 1
ATOM 3965 C CA . GLU B 1 219 ? -51.64200 21.50400 -49.69700 1.000 28.15738 219 GLU B CA 1
ATOM 3966 C C . GLU B 1 219 ? -53.06300 21.37600 -49.16500 1.000 25.58509 219 GLU B C 1
ATOM 3967 O O . GLU B 1 219 ? -53.38700 21.90800 -48.09700 1.000 25.21808 219 GLU B O 1
ATOM 3973 N N . ALA B 1 220 ? -53.93000 20.68100 -49.90200 1.000 25.25697 220 ALA B N 1
ATOM 3974 C CA . ALA B 1 220 ? -55.30800 20.51000 -49.46100 1.000 25.51319 220 ALA B CA 1
ATOM 3975 C C . ALA B 1 220 ? -55.36800 19.72200 -48.15900 1.000 22.81114 220 ALA B C 1
ATOM 3976 O O . ALA B 1 220 ? -56.08200 20.10000 -47.22200 1.000 24.33381 220 ALA B O 1
ATOM 3978 N N . LEU B 1 221 ? -54.61900 18.61900 -48.08100 1.000 20.88115 221 LEU B N 1
ATOM 3979 C CA . LEU B 1 221 ? -54.68400 17.77300 -46.89300 1.000 23.93620 221 LEU B CA 1
ATOM 3980 C C . LEU B 1 221 ? -54.07400 18.46400 -45.68000 1.000 24.64033 221 LEU B C 1
ATOM 3981 O O . LEU B 1 221 ? -54.63200 18.39700 -44.57800 1.000 23.40837 221 LEU B O 1
ATOM 3986 N N . LEU B 1 222 ? -52.92800 19.12400 -45.85100 1.000 22.64818 222 LEU B N 1
ATOM 3987 C CA . LEU B 1 222 ? -52.30500 19.79100 -44.71100 1.000 22.60459 222 LEU B CA 1
ATOM 3988 C C . LEU B 1 222 ? -53.12500 20.99200 -44.26300 1.000 23.15129 222 LEU B C 1
ATOM 3989 O O . LEU B 1 222 ? -53.24700 21.25200 -43.06000 1.000 22.52781 222 LEU B O 1
ATOM 3994 N N A SER B 1 223 ? -53.69600 21.74000 -45.20800 0.480 23.04535 223 SER B N 1
ATOM 3995 N N B SER B 1 223 ? -53.70500 21.73600 -45.20500 0.520 23.13856 223 SER B N 1
ATOM 3996 C CA A SER B 1 223 ? -54.60200 22.81900 -44.82600 0.480 25.52687 223 SER B CA 1
ATOM 3997 C CA B SER B 1 223 ? -54.59500 22.82200 -44.80900 0.520 25.53588 223 SER B CA 1
ATOM 3998 C C A SER B 1 223 ? -55.73800 22.28800 -43.96400 0.480 25.70458 223 SER B C 1
ATOM 3999 C C B SER B 1 223 ? -55.74500 22.29200 -43.96300 0.520 25.75303 223 SER B C 1
ATOM 4000 O O A SER B 1 223 ? -56.08000 22.88200 -42.93500 0.480 22.82157 223 SER B O 1
ATOM 4001 O O B SER B 1 223 ? -56.10400 22.89200 -42.94200 0.520 22.88670 223 SER B O 1
ATOM 4006 N N . PHE B 1 224 ? -56.32700 21.15900 -44.36300 1.000 23.02817 224 PHE B N 1
ATOM 4007 C CA . PHE B 1 224 ? -57.38500 20.55200 -43.56400 1.000 22.59685 224 PHE B CA 1
ATOM 4008 C C . PHE B 1 224 ? -56.86300 20.11300 -42.20200 1.000 21.77954 224 PHE B C 1
ATOM 4009 O O . PHE B 1 224 ? -57.50600 20.35300 -41.17200 1.000 22.34329 224 PHE B O 1
ATOM 4017 N N . LEU B 1 225 ? -55.70600 19.44300 -42.17800 1.000 20.66153 225 LEU B N 1
ATOM 4018 C CA . LEU B 1 225 ? -55.22400 18.85600 -40.93000 1.000 21.83818 225 LEU B CA 1
ATOM 4019 C C . LEU B 1 225 ? -54.77800 19.92800 -39.94700 1.000 22.16847 225 LEU B C 1
ATOM 4020 O O . LEU B 1 225 ? -55.03800 19.82100 -38.74100 1.000 22.59333 225 LEU B O 1
ATOM 4025 N N . PHE B 1 226 ? -54.11300 20.97300 -40.44300 1.000 23.53321 226 PHE B N 1
ATOM 4026 C CA . PHE B 1 226 ? -53.71300 22.07600 -39.57500 1.000 23.44690 226 PHE B CA 1
ATOM 4027 C C . PHE B 1 226 ? -54.92100 22.78800 -38.96900 1.000 23.28306 226 PHE B C 1
ATOM 4028 O O . PHE B 1 226 ? -54.82500 23.34700 -37.87100 1.000 23.88363 226 PHE B O 1
ATOM 4036 N N . ALA B 1 227 ? -56.06400 22.78500 -39.66200 1.000 21.25211 227 ALA B N 1
ATOM 4037 C CA . ALA B 1 227 ? -57.28200 23.35500 -39.09100 1.000 19.80473 227 ALA B CA 1
ATOM 4038 C C . ALA B 1 227 ? -57.97800 22.35600 -38.17700 1.000 21.47930 227 ALA B C 1
ATOM 4039 O O . ALA B 1 227 ? -58.52700 22.73100 -37.13200 1.000 23.58445 227 ALA B O 1
ATOM 4041 N N . HIS B 1 228 ? -57.95500 21.08000 -38.56300 1.000 20.31080 228 HIS B N 1
ATOM 4042 C CA . HIS B 1 228 ? -58.67800 20.04400 -37.83300 1.000 22.61954 228 HIS B CA 1
ATOM 4043 C C . HIS B 1 228 ? -58.24600 19.99300 -36.37400 1.000 23.20205 228 HIS B C 1
ATOM 4044 O O . HIS B 1 228 ? -59.08400 19.88700 -35.47200 1.000 20.36722 228 HIS B O 1
ATOM 4051 N N . ILE B 1 229 ? -56.93900 20.08400 -36.12000 1.000 21.79948 229 ILE B N 1
ATOM 4052 C CA . ILE B 1 229 ? -56.43700 19.94400 -34.75700 1.000 21.63194 229 ILE B CA 1
ATOM 4053 C C . ILE B 1 229 ? -56.77600 21.13500 -33.87200 1.000 24.25022 229 ILE B C 1
ATOM 4054 O O . ILE B 1 229 ? -56.53900 21.07100 -32.65900 1.000 23.36834 229 ILE B O 1
ATOM 4059 N N . THR B 1 230 ? -57.33600 22.21300 -34.42300 1.000 22.62389 230 THR B N 1
ATOM 4060 C CA . THR B 1 230 ? -57.73000 23.35300 -33.60500 1.000 24.93724 230 THR B CA 1
ATOM 4061 C C . THR B 1 230 ? -59.15300 23.22900 -33.07100 1.000 24.71118 230 THR B C 1
ATOM 4062 O O . THR B 1 230 ? -59.64100 24.16900 -32.43800 1.000 23.93231 230 THR B O 1
ATOM 4066 N N . LYS B 1 231 ? -59.82100 22.10200 -33.30100 1.000 19.98780 231 LYS B N 1
ATOM 4067 C CA . LYS B 1 231 ? -61.16400 21.91200 -32.76700 1.000 20.57015 231 LYS B CA 1
ATOM 4068 C C . LYS B 1 231 ? -61.12200 21.95300 -31.23900 1.000 24.79297 231 LYS B C 1
ATOM 4069 O O . LYS B 1 231 ? -60.30400 21.24800 -30.63100 1.000 21.89615 231 LYS B O 1
ATOM 4075 N N . PRO B 1 232 ? -61.96900 22.75700 -30.58300 1.000 20.22074 232 PRO B N 1
ATOM 4076 C CA . PRO B 1 232 ? -61.86400 22.88300 -29.11800 1.000 23.01726 232 PRO B CA 1
ATOM 4077 C C . PRO B 1 232 ? -62.01300 21.57400 -28.36200 1.000 20.87329 232 PRO B C 1
ATOM 4078 O O . PRO B 1 232 ? -61.41700 21.42700 -27.28700 1.000 22.71062 232 PRO B O 1
ATOM 4082 N N . GLU B 1 233 ? -62.79500 20.62100 -28.87300 1.000 21.87205 233 GLU B N 1
ATOM 4083 C CA . GLU B 1 233 ? -62.98300 19.36900 -28.15000 1.000 20.31354 233 GLU B CA 1
ATOM 4084 C C . GLU B 1 233 ? -61.69400 18.56100 -28.03400 1.000 24.17390 233 GLU B C 1
ATOM 4085 O O . GLU B 1 233 ? -61.61300 17.67600 -27.17500 1.000 25.38249 233 GLU B O 1
ATOM 4091 N N . PHE B 1 234 ? -60.69200 18.83500 -28.86400 1.000 20.50240 234 PHE B N 1
ATOM 4092 C CA . PHE B 1 234 ? -59.43800 18.09500 -28.81500 1.000 20.20272 234 PHE B CA 1
ATOM 4093 C C . PHE B 1 234 ? -58.45400 18.66400 -27.79900 1.000 22.19063 234 PHE B C 1
ATOM 4094 O O . PHE B 1 234 ? -57.35300 18.11800 -27.66000 1.000 23.44511 234 PHE B O 1
ATOM 4102 N N . GLN B 1 235 ? -58.81700 19.72500 -27.07900 1.000 22.93159 235 GLN B N 1
ATOM 4103 C CA . GLN B 1 235 ? -57.83500 20.56400 -26.41200 1.000 21.50002 235 GLN B CA 1
ATOM 4104 C C . GLN B 1 235 ? -58.06800 20.68600 -24.91200 1.000 22.76730 235 GLN B C 1
ATOM 4105 O O . GLN B 1 235 ? -59.15000 20.40200 -24.38800 1.000 22.87615 235 GLN B O 1
ATOM 4111 N N . VAL B 1 236 ? -57.00700 21.12400 -24.24000 1.000 21.09688 236 VAL B N 1
ATOM 4112 C CA . VAL B 1 236 ? -57.06900 21.67100 -22.89400 1.000 23.15756 236 VAL B CA 1
ATOM 4113 C C . VAL B 1 236 ? -56.27000 22.96700 -22.90500 1.000 22.79230 236 VAL B C 1
ATOM 4114 O O . VAL B 1 236 ? -55.25500 23.07100 -23.60200 1.000 22.02696 236 VAL B O 1
ATOM 4118 N N . ARG B 1 237 ? -56.75100 23.96600 -22.17000 1.000 21.34303 237 ARG B N 1
ATOM 4119 C CA . ARG B 1 237 ? -56.13000 25.28100 -22.11000 1.000 19.90703 237 ARG B CA 1
ATOM 4120 C C . ARG B 1 237 ? -55.72400 25.55700 -20.67200 1.000 22.40466 237 ARG B C 1
ATOM 4121 O O . ARG B 1 237 ? -56.54500 25.42500 -19.75800 1.000 25.86287 237 ARG B O 1
ATOM 4129 N N . TRP B 1 238 ? -54.46600 25.93600 -20.47300 1.000 21.22033 238 TRP B N 1
ATOM 4130 C CA . TRP B 1 238 ? -53.91700 26.12200 -19.13700 1.000 23.09070 238 TRP B CA 1
ATOM 4131 C C . TRP B 1 238 ? -53.59500 27.58700 -18.88700 1.000 26.23979 238 TRP B C 1
ATOM 4132 O O . TRP B 1 238 ? -52.89600 28.22100 -19.68400 1.000 24.51753 238 TRP B O 1
ATOM 4143 N N A ARG B 1 239 ? -54.09700 28.10700 -17.77000 0.570 25.83056 239 ARG B N 1
ATOM 4144 N N B ARG B 1 239 ? -54.11300 28.12300 -17.78400 0.430 25.83635 239 ARG B N 1
ATOM 4145 C CA A ARG B 1 239 ? -53.81300 29.46400 -17.31800 0.570 23.92324 239 ARG B CA 1
ATOM 4146 C CA B ARG B 1 239 ? -53.80100 29.47800 -17.34600 0.430 23.92882 239 ARG B CA 1
ATOM 4147 C C A ARG B 1 239 ? -52.73800 29.37000 -16.24000 0.570 25.94581 239 ARG B C 1
ATOM 4148 C C B ARG B 1 239 ? -52.74200 29.37300 -16.25400 0.430 25.95746 239 ARG B C 1
ATOM 4149 O O A ARG B 1 239 ? -52.98100 28.82900 -15.15700 0.570 25.37995 239 ARG B O 1
ATOM 4150 O O B ARG B 1 239 ? -53.00000 28.82700 -15.17600 0.430 25.44088 239 ARG B O 1
ATOM 4165 N N . TRP B 1 240 ? -51.55100 29.88800 -16.54200 1.000 25.98578 240 TRP B N 1
ATOM 4166 C CA . TRP B 1 240 ? -50.39400 29.65100 -15.69600 1.000 26.97237 240 TRP B CA 1
ATOM 4167 C C . TRP B 1 240 ? -50.44400 30.43900 -14.39100 1.000 25.61169 240 TRP B C 1
ATOM 4168 O O . TRP B 1 240 ? -50.92600 31.57400 -14.33400 1.000 28.66176 240 TRP B O 1
ATOM 4179 N N . GLN B 1 241 ? -49.91800 29.81300 -13.34000 1.000 28.83639 241 GLN B N 1
ATOM 4180 C CA . GLN B 1 241 ? -49.48400 30.47100 -12.12100 1.000 27.79333 241 GLN B CA 1
ATOM 4181 C C . GLN B 1 241 ? -48.01200 30.15700 -11.89400 1.000 27.12516 241 GLN B C 1
ATOM 4182 O O . GLN B 1 241 ? -47.53100 29.10300 -12.32300 1.000 27.64850 241 GLN B O 1
ATOM 4188 N N . PRO B 1 242 ? -47.27200 31.03200 -11.21800 1.000 30.12797 242 PRO B N 1
ATOM 4189 C CA . PRO B 1 242 ? -45.85400 30.74700 -10.98400 1.000 30.81267 242 PRO B CA 1
ATOM 4190 C C . PRO B 1 242 ? -45.69000 29.39800 -10.30100 1.000 28.23140 242 PRO B C 1
ATOM 4191 O O . PRO B 1 242 ? -46.50400 29.00200 -9.46200 1.000 28.58945 242 PRO B O 1
ATOM 4195 N N . ASN B 1 243 ? -44.64800 28.67200 -10.70100 1.000 26.05824 243 ASN B N 1
ATOM 4196 C CA . ASN B 1 243 ? -44.29100 27.37600 -10.13600 1.000 23.85091 243 ASN B CA 1
ATOM 4197 C C . ASN B 1 243 ? -45.22300 26.25300 -10.57600 1.000 27.76730 243 ASN B C 1
ATOM 4198 O O . ASN B 1 243 ? -45.16600 25.15100 -10.01100 1.000 27.39739 243 ASN B O 1
ATOM 4203 N N . ASP B 1 244 ? -46.08000 26.49300 -11.56700 1.000 28.45033 244 ASP B N 1
ATOM 4204 C CA . ASP B 1 244 ? -46.75300 25.40100 -12.25100 1.000 24.70980 244 ASP B CA 1
ATOM 4205 C C . ASP B 1 244 ? -45.73600 24.54600 -12.99900 1.000 28.13635 244 ASP B C 1
ATOM 4206 O O . ASP B 1 244 ? -44.68500 25.02600 -13.43100 1.000 28.81750 244 ASP B O 1
ATOM 4211 N N . ILE B 1 245 ? -46.07000 23.27100 -13.17000 1.000 26.75605 245 ILE B N 1
ATOM 4212 C CA . ILE B 1 245 ? -45.31000 22.36500 -14.02500 1.000 28.63810 245 ILE B CA 1
ATOM 4213 C C . ILE B 1 245 ? -46.28600 21.64000 -14.94100 1.000 28.50984 245 ILE B C 1
ATOM 4214 O O . ILE B 1 245 ? -47.32300 21.15000 -14.48200 1.000 27.94774 245 ILE B O 1
ATOM 4219 N N . ALA B 1 246 ? -45.95400 21.57500 -16.23100 1.000 24.55385 246 ALA B N 1
ATOM 4220 C CA . ALA B 1 246 ? -46.68800 20.76700 -17.19800 1.000 26.04873 246 ALA B CA 1
ATOM 4221 C C . ALA B 1 246 ? -45.76400 19.67900 -17.72600 1.000 24.76529 246 ALA B C 1
ATOM 4222 O O . ALA B 1 246 ? -44.61300 19.95800 -18.07700 1.000 25.25150 246 ALA B O 1
ATOM 4224 N N . ILE B 1 247 ? -46.26200 18.44700 -17.76600 1.000 24.34303 247 ILE B N 1
ATOM 4225 C CA . ILE B 1 247 ? -45.55100 17.31400 -18.34700 1.000 23.78735 247 ILE B CA 1
ATOM 4226 C C . ILE B 1 247 ? -46.46500 16.69700 -19.39400 1.000 23.65536 247 ILE B C 1
ATOM 4227 O O . ILE B 1 247 ? -47.62000 16.36900 -19.09300 1.000 24.07359 247 ILE B O 1
ATOM 4232 N N . TRP B 1 248 ? -45.97000 16.54900 -20.62200 1.000 23.66370 248 TRP B N 1
ATOM 4233 C CA . TRP B 1 248 ? -46.82200 16.02200 -21.67700 1.000 24.29404 248 TRP B CA 1
ATOM 4234 C C . TRP B 1 248 ? -46.11900 14.97000 -22.51700 1.000 23.53783 248 TRP B C 1
ATOM 4235 O O . TRP B 1 248 ? -44.88800 14.89700 -22.60000 1.000 23.88842 248 TRP B O 1
ATOM 4246 N N . ASP B 1 249 ? -46.96300 14.13400 -23.11300 1.000 23.29186 249 ASP B N 1
ATOM 4247 C CA . ASP B 1 249 ? -46.58000 13.12400 -24.09200 1.000 23.64176 249 ASP B CA 1
ATOM 4248 C C . ASP B 1 249 ? -46.46700 13.82400 -25.43900 1.000 23.17649 249 ASP B C 1
ATOM 4249 O O . ASP B 1 249 ? -47.47500 14.12600 -26.08600 1.000 21.61892 249 ASP B O 1
ATOM 4254 N N . ASN B 1 250 ? -45.23400 14.09500 -25.85800 1.000 25.02054 250 ASN B N 1
ATOM 4255 C CA . ASN B 1 250 ? -44.96900 14.81800 -27.09200 1.000 24.46720 250 ASN B CA 1
ATOM 4256 C C . ASN B 1 250 ? -45.03400 13.91900 -28.32000 1.000 23.97733 250 ASN B C 1
ATOM 4257 O O . ASN B 1 250 ? -44.81600 14.40100 -29.43700 1.000 24.22824 250 ASN B O 1
ATOM 4262 N N . ARG B 1 251 ? -45.34700 12.63200 -28.14300 1.000 21.63947 251 ARG B N 1
ATOM 4263 C CA . ARG B 1 251 ? -45.52900 11.73700 -29.27800 1.000 23.33159 251 ARG B CA 1
ATOM 4264 C C . ARG B 1 251 ? -46.85500 11.97200 -29.98900 1.000 24.33469 251 ARG B C 1
ATOM 4265 O O . ARG B 1 251 ? -46.95700 11.70100 -31.19000 1.000 24.47840 251 ARG B O 1
ATOM 4273 N N . VAL B 1 252 ? -47.87500 12.44900 -29.27000 1.000 22.21262 252 VAL B N 1
ATOM 4274 C CA . VAL B 1 252 ? -49.24900 12.40800 -29.76100 1.000 22.23023 252 VAL B CA 1
ATOM 4275 C C . VAL B 1 252 ? -50.01200 13.68600 -29.42900 1.000 25.53627 252 VAL B C 1
ATOM 4276 O O . VAL B 1 252 ? -51.24800 13.68200 -29.38900 1.000 24.79697 252 VAL B O 1
ATOM 4280 N N . THR B 1 253 ? -49.29900 14.78500 -29.18300 1.000 23.37379 253 THR B N 1
ATOM 4281 C CA . THR B 1 253 ? -49.94600 16.06700 -28.93300 1.000 20.96613 253 THR B CA 1
ATOM 4282 C C . THR B 1 253 ? -49.23500 17.16400 -29.71200 1.000 22.65679 253 THR B C 1
ATOM 4283 O O . THR B 1 253 ? -48.11900 16.99000 -30.21100 1.000 21.28891 253 THR B O 1
ATOM 4287 N N . GLN B 1 254 ? -49.91800 18.30100 -29.81400 1.000 21.67849 254 GLN B N 1
ATOM 4288 C CA . GLN B 1 254 ? -49.32900 19.57400 -30.19700 1.000 20.42550 254 GLN B CA 1
ATOM 4289 C C . GLN B 1 254 ? -49.69900 20.59200 -29.12600 1.000 23.02168 254 GLN B C 1
ATOM 4290 O O . GLN B 1 254 ? -50.59800 20.36000 -28.31000 1.000 22.99045 254 GLN B O 1
ATOM 4296 N N . HIS B 1 255 ? -49.01000 21.73200 -29.13100 1.000 21.60230 255 HIS B N 1
ATOM 4297 C CA . HIS B 1 255 ? -49.32700 22.79700 -28.19100 1.000 20.81060 255 HIS B CA 1
ATOM 4298 C C . HIS B 1 255 ? -49.06400 24.15100 -28.83900 1.000 22.01146 255 HIS B C 1
ATOM 4299 O O . HIS B 1 255 ? -48.46800 24.25200 -29.91700 1.000 22.25580 255 HIS B O 1
ATOM 4306 N N . TYR B 1 256 ? -49.54300 25.19400 -28.15900 1.000 21.52119 256 TYR B N 1
ATOM 4307 C CA . TYR B 1 256 ? -49.61800 26.55100 -28.68900 1.000 21.22660 256 TYR B CA 1
ATOM 4308 C C . TYR B 1 256 ? -49.53100 27.50400 -27.50700 1.000 21.77347 256 TYR B C 1
ATOM 4309 O O . TYR B 1 256 ? -50.29400 27.35700 -26.55000 1.000 21.12764 256 TYR B O 1
ATOM 4318 N N . ALA B 1 257 ? -48.60300 28.46000 -27.56300 1.000 21.60662 257 ALA B N 1
ATOM 4319 C CA . ALA B 1 257 ? -48.36700 29.40600 -26.47400 1.000 22.17636 257 ALA B CA 1
ATOM 4320 C C . ALA B 1 257 ? -48.81500 30.79700 -26.90600 1.000 25.39579 257 ALA B C 1
ATOM 4321 O O . ALA B 1 257 ? -48.23700 31.38000 -27.83000 1.000 22.90381 257 ALA B O 1
ATOM 4323 N N . ASN B 1 258 ? -49.83100 31.32800 -26.22600 1.000 22.24919 258 ASN B N 1
ATOM 4324 C CA . ASN B 1 258 ? -50.38800 32.62600 -26.58700 1.000 21.61490 258 ASN B CA 1
ATOM 4325 C C . ASN B 1 258 ? -49.33300 33.72400 -26.49200 1.000 22.21054 258 ASN B C 1
ATOM 4326 O O . ASN B 1 258 ? -48.54600 33.77700 -25.54200 1.000 25.21092 258 ASN B O 1
ATOM 4331 N N . ALA B 1 259 ? -49.34200 34.61500 -27.47900 1.000 23.29721 259 ALA B N 1
ATOM 4332 C CA . ALA B 1 259 ? -48.45400 35.77300 -27.53900 1.000 24.88475 259 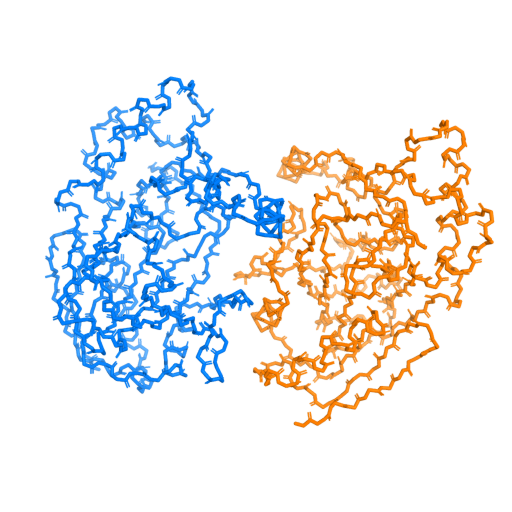ALA B CA 1
ATOM 4333 C C . ALA B 1 259 ? -49.31000 37.02800 -27.37700 1.000 27.08492 259 ALA B C 1
ATOM 4334 O O . ALA B 1 259 ? -49.61800 37.72700 -28.34500 1.000 31.55261 259 ALA B O 1
ATOM 4336 N N . ASP B 1 260 ? -49.69300 37.31600 -26.12800 1.000 26.42263 260 ASP B N 1
ATOM 4337 C CA . ASP B 1 260 ? -50.66900 38.36500 -25.85500 1.000 26.28356 260 ASP B CA 1
ATOM 4338 C C . ASP B 1 260 ? -50.30600 39.17600 -24.61500 1.000 29.30987 260 ASP B C 1
ATOM 4339 O O . ASP B 1 260 ? -51.18900 39.75800 -23.97500 1.000 30.30728 260 ASP B O 1
ATOM 4344 N N . TYR B 1 261 ? -49.02200 39.24800 -24.26600 1.000 28.91750 261 TYR B N 1
ATOM 4345 C CA . TYR B 1 261 ? -48.62000 39.86100 -23.00800 1.000 31.53191 261 TYR B CA 1
ATOM 4346 C C . TYR B 1 261 ? -47.51400 40.90400 -23.11600 1.000 33.98494 261 TYR B C 1
ATOM 4347 O O . TYR B 1 261 ? -47.21200 41.54300 -22.10400 1.000 31.63887 261 TYR B O 1
ATOM 4356 N N . LEU B 1 262 ? -46.90300 41.10500 -24.28100 1.000 31.03963 262 LEU B N 1
ATOM 4357 C CA . LEU B 1 262 ? -45.90300 42.15600 -24.38400 1.000 37.74507 262 LEU B CA 1
ATOM 4358 C C . LEU B 1 262 ? -46.54200 43.50000 -24.03200 1.000 37.95209 262 LEU B C 1
ATOM 4359 O O . LEU B 1 262 ? -47.72400 43.72600 -24.31000 1.000 38.84669 262 LEU B O 1
ATOM 4364 N N . PRO B 1 263 ? -45.77900 44.42600 -23.43000 1.000 41.10356 263 PRO B N 1
ATOM 4365 C CA . PRO B 1 263 ? -44.33600 44.38700 -23.17100 1.000 37.44421 263 PRO B CA 1
ATOM 4366 C C . PRO B 1 263 ? -43.92100 43.66800 -21.88600 1.000 36.37297 263 PRO B C 1
ATOM 4367 O O . PRO B 1 263 ? -42.74800 43.74500 -21.51400 1.000 39.28729 263 PRO B O 1
ATOM 4371 N N . GLN B 1 264 ? -44.84700 42.98600 -21.21900 1.000 30.56722 264 GLN B N 1
ATOM 4372 C CA . GLN B 1 264 ? -44.49700 42.26700 -20.00200 1.000 32.49222 264 GLN B CA 1
ATOM 4373 C C . GLN B 1 264 ? -43.57200 41.09100 -20.31500 1.000 31.77257 264 GLN B C 1
ATOM 4374 O O . GLN B 1 264 ? -43.55500 40.55200 -21.42600 1.000 34.16781 264 GLN B O 1
ATOM 4380 N N . ARG B 1 265 ? -42.80000 40.69400 -19.30900 1.000 32.15593 265 ARG B N 1
ATOM 4381 C CA . ARG B 1 265 ? -41.80300 39.64100 -19.44200 1.000 30.76954 265 ARG B CA 1
ATOM 4382 C C . ARG B 1 265 ? -42.35900 38.30800 -18.95500 1.000 33.18921 265 ARG B C 1
ATOM 4383 O O . ARG B 1 265 ? -43.17600 38.25000 -18.03200 1.000 33.77653 265 ARG B O 1
ATOM 4391 N N . ARG B 1 266 ? -41.90500 37.23000 -19.59200 1.000 29.27951 266 ARG B N 1
ATOM 4392 C CA . ARG B 1 266 ? -42.35400 35.88100 -19.27100 1.000 29.05935 266 ARG B CA 1
ATOM 4393 C C . ARG B 1 266 ? -41.16600 34.94000 -19.38400 1.000 28.25922 266 ARG B C 1
ATOM 4394 O O . ARG B 1 266 ? -40.44000 34.98800 -20.38100 1.000 27.52097 266 ARG B O 1
ATOM 4402 N N . ILE B 1 267 ? -40.97000 34.08700 -18.37700 1.000 27.68745 267 ILE B N 1
ATOM 4403 C CA . ILE B 1 267 ? -39.83200 33.17100 -18.34000 1.000 24.77129 267 ILE B CA 1
ATOM 4404 C C . ILE B 1 267 ? -40.33200 31.77000 -18.01700 1.000 26.92503 267 ILE B C 1
ATOM 4405 O O . ILE B 1 267 ? -40.90100 31.54100 -16.94100 1.000 27.32026 267 ILE B O 1
ATOM 4410 N N . MET B 1 268 ? -40.09700 30.83300 -18.93900 1.000 25.36886 268 MET B N 1
ATOM 4411 C CA . MET B 1 268 ? -40.36500 29.41700 -18.74300 1.000 22.47047 268 MET B CA 1
ATOM 4412 C C . MET B 1 268 ? -39.07400 28.62800 -18.92100 1.000 26.39152 268 MET B C 1
ATOM 4413 O O . MET B 1 268 ? -38.16700 29.05200 -19.64100 1.000 27.54236 268 MET B O 1
ATOM 4418 N N . HIS B 1 269 ? -39.01500 27.46400 -18.28100 1.000 24.80718 269 HIS B N 1
ATOM 4419 C CA . HIS B 1 269 ? -37.91000 26.52400 -18.42400 1.000 24.27267 269 HIS B CA 1
ATOM 4420 C C . HIS B 1 269 ? -38.44800 25.21100 -18.97400 1.000 27.25662 269 HIS B C 1
ATOM 4421 O O . HIS B 1 269 ? -39.45600 24.70100 -18.47700 1.000 26.01376 269 HIS B O 1
ATOM 4428 N N . ARG B 1 270 ? -37.77800 24.65500 -19.98300 1.000 23.54912 270 ARG B N 1
ATOM 4429 C CA . ARG B 1 270 ? -38.21500 23.39600 -20.57400 1.000 25.89401 270 ARG B CA 1
ATOM 4430 C C . ARG B 1 270 ? -37.11800 22.34100 -20.52700 1.000 26.89484 270 ARG B C 1
ATOM 4431 O O . ARG B 1 270 ? -35.94400 22.63000 -20.79100 1.000 25.38688 270 ARG B O 1
ATOM 4439 N N . ALA B 1 271 ? -37.52300 21.11700 -20.19600 1.000 22.65228 271 ALA B N 1
ATOM 4440 C CA . ALA B 1 271 ? -36.72500 19.91500 -20.38700 1.000 25.46689 271 ALA B CA 1
ATOM 4441 C C . ALA B 1 271 ? -37.38600 19.05100 -21.45500 1.000 27.90106 271 ALA B C 1
ATOM 4442 O O . ALA B 1 271 ? -38.61400 19.00800 -21.56400 1.000 25.83263 271 ALA B O 1
ATOM 4444 N N . THR B 1 272 ? -36.56200 18.35500 -22.23700 1.000 23.40799 272 THR B N 1
ATOM 4445 C CA . THR B 1 272 ? -37.01200 17.71100 -23.46900 1.000 26.33856 272 THR B CA 1
ATOM 4446 C C . THR B 1 272 ? -36.41300 16.31500 -23.55100 1.000 26.88368 272 THR B C 1
ATOM 4447 O O . THR B 1 272 ? -35.18900 16.17400 -23.64700 1.000 26.38449 272 THR B O 1
ATOM 4451 N N . ILE B 1 273 ? -37.27300 15.29500 -23.55700 1.000 23.64508 273 ILE B N 1
ATOM 4452 C CA . ILE B 1 273 ? -36.87000 13.89500 -23.42600 1.000 24.26893 273 ILE B CA 1
ATOM 4453 C C . ILE B 1 273 ? -36.97600 13.21300 -24.78700 1.000 25.65856 273 ILE B C 1
ATOM 4454 O O . ILE B 1 273 ? -38.07200 13.10600 -25.34900 1.000 24.02546 273 ILE B O 1
ATOM 4459 N N . LEU B 1 274 ? -35.85500 12.69300 -25.28400 1.000 24.65855 274 LEU B N 1
ATOM 4460 C CA . LEU B 1 274 ? -35.84300 12.01300 -26.57500 1.000 20.99768 274 LEU B CA 1
ATOM 4461 C C . LEU B 1 274 ? -36.77800 10.80800 -26.59200 1.000 24.52463 274 LEU B C 1
ATOM 4462 O O . LEU B 1 274 ? -36.89200 10.06800 -25.61000 1.000 26.03473 274 LEU B O 1
ATOM 4467 N N . GLY B 1 275 ? -37.44300 10.60700 -27.73300 1.000 26.44078 275 GLY B N 1
ATOM 4468 C CA . GLY B 1 275 ? -38.23900 9.42400 -27.97200 1.000 26.91553 275 GLY B CA 1
ATOM 4469 C C . GLY B 1 275 ? -37.53400 8.42700 -28.87800 1.000 31.56084 275 GLY B C 1
ATOM 4470 O O . GLY B 1 275 ? -36.33400 8.51600 -29.14500 1.000 27.63305 275 GLY B O 1
ATOM 4471 N N . ASP B 1 276 ? -38.30900 7.44400 -29.33900 1.000 26.90432 276 ASP B N 1
ATOM 4472 C CA . ASP B 1 276 ? -37.85800 6.48400 -30.33500 1.000 28.30044 276 ASP B CA 1
ATOM 4473 C C . ASP B 1 276 ? -38.15900 7.01500 -31.73900 1.000 29.06309 276 ASP B C 1
ATOM 4474 O O . ASP B 1 276 ? -38.72600 8.09600 -31.91300 1.000 26.70320 276 ASP B O 1
ATOM 4479 N N . LYS B 1 277 ? -37.77800 6.24600 -32.75500 1.000 24.43767 277 LYS B N 1
ATOM 4480 C CA . LYS B 1 277 ? -38.17400 6.57000 -34.12300 1.000 24.50632 277 LYS B CA 1
ATOM 4481 C C . LYS B 1 277 ? -39.68400 6.40500 -34.26800 1.000 24.04867 277 LYS B C 1
ATOM 4482 O O . LYS B 1 277 ? -40.21500 5.33500 -33.94700 1.000 27.65534 277 LYS B O 1
ATOM 4488 N N . PRO B 1 278 ? -40.41100 7.42400 -34.73500 1.000 23.80285 278 PRO B N 1
ATOM 4489 C CA . PRO B 1 278 ? -41.85600 7.25600 -34.93100 1.000 22.98901 278 PRO B CA 1
ATOM 4490 C C . PRO B 1 278 ? -42.13800 6.23100 -36.01500 1.000 27.32383 278 PRO B C 1
ATOM 4491 O O . PRO B 1 278 ? -41.44700 6.17200 -37.03300 1.000 27.13949 278 PRO B O 1
ATOM 4495 N N . PHE B 1 279 ? -43.16700 5.41700 -35.79200 1.000 25.72692 279 PHE B N 1
ATOM 4496 C CA . PHE B 1 279 ? -43.52300 4.38100 -36.75000 1.000 27.75061 279 PHE B CA 1
ATOM 4497 C C . PHE B 1 279 ? -45.03500 4.26800 -36.84400 1.000 27.14209 279 PHE B C 1
ATOM 4498 O O . PHE B 1 279 ? -45.77600 4.75700 -35.98400 1.000 24.94617 279 PHE B O 1
ATOM 4506 N N . TYR B 1 280 ? -45.47800 3.61200 -37.91500 1.000 26.92126 280 TYR B N 1
ATOM 4507 C CA . TYR B 1 280 ? -46.87700 3.26700 -38.10500 1.000 29.30714 280 TYR B CA 1
ATOM 4508 C C . TYR B 1 280 ? -47.01500 1.75800 -38.22800 1.000 26.97665 280 TYR B C 1
ATOM 4509 O O . TYR B 1 280 ? -46.31200 1.12800 -39.02800 1.000 28.14587 280 TYR B O 1
ATOM 4518 N N . ARG B 1 281 ? -47.92700 1.18800 -37.44500 1.000 28.34551 281 ARG B N 1
ATOM 4519 C CA . ARG B 1 281 ? -48.24100 -0.24000 -37.48000 1.000 34.14750 281 ARG B CA 1
ATOM 4520 C C . ARG B 1 281 ? -49.74000 -0.36800 -37.72900 1.000 34.29707 281 ARG B C 1
ATOM 4521 O O . ARG B 1 281 ? -50.54700 0.00600 -36.87200 1.000 40.92168 281 ARG B O 1
ATOM 4529 N N . ALA B 1 282 ? -50.11100 -0.88800 -38.89900 1.000 34.85049 282 ALA B N 1
ATOM 4530 C CA . ALA B 1 282 ? -51.51100 -0.89900 -39.30800 1.000 39.22915 282 ALA B CA 1
ATOM 4531 C C . ALA B 1 282 ? -52.37900 -1.62100 -38.28500 1.000 33.78883 282 ALA B C 1
ATOM 4532 O O . ALA B 1 282 ? -51.96200 -2.60200 -37.66300 1.000 40.54207 282 ALA B O 1
ATOM 4534 N N . GLY B 1 283 ? -53.60100 -1.12200 -38.12400 1.000 44.10723 283 GLY B N 1
ATOM 4535 C CA . GLY B 1 283 ? -54.54400 -1.66400 -37.16600 1.000 45.88917 283 GLY B CA 1
ATOM 4536 C C . GLY B 1 283 ? -55.67800 -0.69400 -36.89300 1.000 59.10139 283 GLY B C 1
ATOM 4537 O O . GLY B 1 283 ? -55.51700 0.51800 -37.04600 1.000 57.10354 283 GLY B O 1
#

InterPro domains:
  IPR003819 TauD/TfdA-like domain [PF02668] (7-272)
  IPR042098 Glutarate 2-hydroxylase superfamily [G3DSA:3.60.130.10] (1-283)
  IPR051323 Alpha-ketoglutarate-dependent sulfate ester dioxygenase-like [PTHR30468] (5-281)

Solvent-accessible surface area: 24545 Å² total; per-residue (Å²): 98,90,16,61,59,78,72,72,29,126,114,4,0,0,62,4,62,52,5,76,5,36,66,133,16,56,110,116,24,27,46,55,0,64,105,6,12,39,180,18,7,0,0,0,0,85,124,20,68,5,58,25,82,56,0,42,58,9,0,75,95,41,23,63,7,52,7,62,75,82,90,86,58,6,97,66,0,17,17,0,4,27,34,28,21,50,101,95,73,79,24,87,54,60,47,28,12,5,22,52,0,21,46,50,10,0,9,11,4,2,0,17,1,0,59,76,36,14,100,99,24,0,15,5,20,0,2,1,6,20,11,0,31,89,53,7,64,76,90,70,72,133,70,0,26,44,27,115,0,48,0,8,28,96,76,33,51,27,72,137,132,65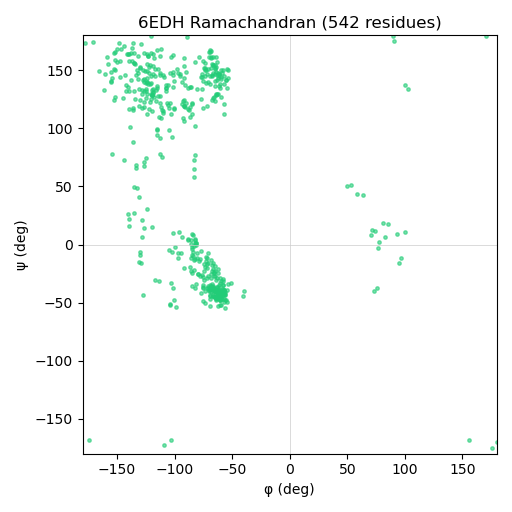,157,89,71,137,119,43,25,69,148,25,92,28,31,27,12,42,15,79,50,42,60,2,18,0,0,5,2,4,64,81,53,24,102,29,0,8,7,2,2,79,4,12,0,55,76,0,48,61,24,52,66,156,95,2,93,66,22,8,75,85,0,28,63,28,4,56,99,108,100,5,36,14,136,15,163,14,81,69,45,1,0,0,2,7,4,1,42,3,4,11,13,58,16,24,47,87,11,69,98,70,112,23,25,4,23,43,0,10,12,37,17,75,97,3,94,69,117,69,108,98,94,19,61,64,77,70,72,28,126,117,5,0,0,62,4,64,48,8,79,6,37,47,95,12,56,86,88,28,29,45,49,0,72,113,5,12,37,178,12,10,0,0,0,0,86,128,17,72,6,55,26,59,63,0,12,26,9,0,10,29,44,12,63,25,26,55,16,35,16,34,82,87,8,126,59,0,14,20,0,8,26,31,28,15,44,97,135,67,77,27,65,27,63,45,25,10,4,4,3,0,2,25,74,3,0,0,12,10,0,0,12,2,0,60,74,37,13,98,103,27,0,15,2,20,0,1,0,6,19,10,0,24,82,54,8,62,85,89,69,71,129,73,0,26,46,25,111,0,29,0,12,0,102,81,30,5,34,76,181,40,34,97,160,77,87,131,22,41,93,94,22,74,82,2,35,82,141,16,77,57,41,72,8,18,0,0,3,0,5,51,88,68,30,96,21,0,7,7,4,1,78,4,10,0,49,119,3,45,59,36,57,78,161,95,4,104,64,22,10,74,81,1,30,62,27,4,57,98,104,105,7,37,15,139,16,175,14,95,68,51,1,0,0,2,1,3,0,37,1,4,9,11,58,16,24,47,87,10,73,103,69,113,14,26,1,20,11,0,2,4,17,4,55,78,15,79,63,138,82,93

Sequence (562 aa):
ERLSITPLGPYIGAQISGADLTRPLSDNQFEQLYHAVLRHQVVFLRDQAITPQQQRALAQRFGELHIHPVYPHAEGVDEIIVLDTHNDNPPDNDNWHTDVTFIEETPPAGAILAAKELPSTGGDTLWTSGIAAYEALSVPFRQLLSGLRAEHDFRKKSFPEYKYRKTEEEHQRWREAVAKNPPLLHPVVRTHPVSGKQALFVNEGFTTRIVDVSEKESEALLSFLFAHITKPEFQVRWRWQPNDIAIWDNRVTQHYANADYLPQRRIMHRATILGDKPFYRAGGERLSITPLGPYIGAQISGADLTRPLSDNQFEQLYHAVLRHQVVFLRDQAITPQQQRALAQRFGELHIHPVYPHAEGVDEIIVLDTHNDNPPDNDNWHTDVTFIETPPAGAILAAKELPSTGGDTLWTSGIAAYEALSVPFRQLLSGLRAEHDFRKSFPEYKYRKTEEEHHQRWREAVAKNPPLLHPVVRTHPVSGKQALFVNEGFTTRIVDVSEKESEALLSSFLFAHITKPEFQVRWRRWQPNDIAIWDNRVTQHYANADYLPQRRIMHRATILGDKPFYRAG

Radius of gyration: 25.27 Å; Cα contacts (8 Å, |Δi|>4): 1253; chains: 2; bounding box: 71×60×64 Å

CATH classification: 3.60.130.10

B-factor: mean 32.46, std 10.61, range [18.23, 93.28]

Foldseek 3Di:
DDKDWAAPADQAEIEIDDAQLQDDDDPVVVVNVVVCQVRRQKYKYFPHPHDLVSQLVSLPVVAHFDFDPPADAPDPHRQKGKDKDAPVRADLQQFWDQAPPLDQWGFQKKKKAWADDFPFAFKKKKFFQLVLLVPDDPVVNVVQAPWKFKFAPCLSVPLVVQVPDPVSSVVVVVVCVVRPIDIARQWFQDPPPRGIGGDDGSNTTDFRVVDDRVVGVVVVVVSNVSRPPVNRMDMDTDDHGMMMIGGSLGMIMGIDRDRYNDMTIMIMITHIGHGTDGDDD/DDKDWAAPADAAEIEIDDDALQDDDDPVVLVNVVVCQVRRQKYKYFPHPHDLVSQQVNLPVVADFDFDLAADADVPRRQKGKPKDAPVRADQFQFWDQPPPLDQFFFQKKKKAWADDFPFAWKKKKFFQLVLLVPDDPVVNVVQAPWKFKFAPCLSVPQVVQPPDPVSNVSVVVNCVVRPIDIARQWFQDPPPRGIGGPDTNNTTDFTPVDDRVVGVVVVVCSSVSRPDPNRMDMDTDDHGMMMMGRSRTMIMRITRDRPNDITIMMMITHTGGRTDGDDD

Organism: Escherichia coli (strain K12) (NCBI:txid83333)

Nearest PDB structures (foldseek):
  6edh-assembly1_A  TM=9.636E-01  e=7.150E-59  Escherichia coli K-12
  1gy9-assembly1_B  TM=1.000E+00  e=1.156E-55  Escherichia coli
  1gqw-assembly2_A  TM=9.985E-01  e=1.471E-53  Escherichia coli
  1gqw-assembly1_B  TM=9.987E-01  e=1.868E-52  Escherichia coli
  3v17-assembly1_D  TM=9.487E-01  e=7.415E-44  Pseudomonas putida KT2440

GO terms:
  GO:0008198 ferrous iron binding (F, IDA)
  GO:0000908 taurine dioxygenase activity (F, IDA)
  GO:1990205 taurine dioxygenase complex (C, IDA)
  GO:0042802 identical protein binding (F, IPI)
  GO:0051289 protein homotetramerization (P, IPI)
  GO:0005737 cytoplasm (C, IDA)
  GO:0006790 sulfur compound metabolic process (P, IMP)
  GO:0019529 taurine catabolic process (P, IDA)

Secondary structure (DSSP, 8-state):
-PPEEEESSSSS-EEEES--SSSPPPHHHHHHHHHHHHHHSEEEE-S----HHHHHHHHHTT--B---SSS-EETTEEEEEEEEEBTTB-----S-B-TTTTSSS--SEEEEEEEE--SS---EEEEEHHHHHHTS-HHHHHHHTT-EEEE-HHHHS-GGGG-SSHHHHHHHHHHHHHS--EEEESEEEPTTT--EEE---TTTEEEETTS-HHHHHHHHHHHHHHTT-GGGEEEE---TT-EEEEETTSEEEEE----TTS-EEEEEEEEP---------/-PPEEEESSSSS-EEEES--TTSPPPHHHHHHHHHHHHHHSEEEE-S----HHHHHHHHHHHSPBP--SSS-EETTEEEEEEEEEBTTB-----S-B-TTTTSSS-EEEEEEEEEE--SS---EEEEEHHHHHHTS-HHHHHHHTT-EEEE-HHHHS-GGGS-SSHHHHHHHHHHHHHS--EEEESEEE-TTT--EEE---TTTEEEETTS-HHHHHHHHHHHHHHTT-GGGEEEE---TT-EEEEETTSEEEEE----TTS-EEEEEEEEE---------